Protein AF-A0A2E0MDD8-F1 (afdb_monomer_lite)

Radius of gyration: 37.21 Å; chains: 1; bounding box: 82×83×108 Å

Foldseek 3Di:
DPPVVVCLVVVLVVLLVVLVCLLCVLVPPDQKWKAFLVPDTDDPVNCVVVPVDLCVVVVLLVVLVVVLVVVLVVVCVVCVVVLVVLVVQLVVCVVVVPPVSNVVSVVVNVVSVVVSVVVSVVSCVVSDPVPDDPVVVVVSSVVCVVVQDPLNSVQSSVQCVQCVPPDPPGDGGDSVRIDMFRPSLDDSVVSNVSSVVSNVVSVVSVCVVVCVQVCVPPCNVPVVVVVVVVVVVVVVVVVVVVVVLVVVLVVVLVVLVVVQVVLQVLLLLLQVVCCVVVVAGDADLVVSLCQQAPHWDKDKDAPFPPPDPVRVVVCVVVVHDGIDIDIDRSNCVRQNPPRPDDSVCSQPRPPAPDGWDKHKDWDADPVRDIAIWIKTKDFSCRNSVPPPRDRPSDGRRDMWMATDPVDRGRDTPD

pLDDT: mean 82.71, std 10.69, range [45.66, 97.44]

Structure (mmCIF, N/CA/C/O backbone):
data_AF-A0A2E0MDD8-F1
#
_entry.id   AF-A0A2E0MDD8-F1
#
loop_
_atom_site.group_PDB
_atom_site.id
_atom_site.type_symbol
_atom_site.label_atom_id
_atom_site.label_alt_id
_atom_site.label_comp_id
_atom_site.label_asym_id
_atom_site.label_entity_id
_atom_site.label_seq_id
_atom_site.pdbx_PDB_ins_code
_atom_site.Cartn_x
_atom_site.Cartn_y
_atom_site.Cartn_z
_atom_site.occupancy
_atom_site.B_iso_or_equiv
_atom_site.auth_seq_id
_atom_site.auth_comp_id
_atom_site.auth_asym_id
_atom_site.auth_atom_id
_atom_site.pdbx_PDB_model_num
ATOM 1 N N . MET A 1 1 ? -1.385 24.071 62.364 1.00 45.88 1 MET A N 1
ATOM 2 C CA . MET A 1 1 ? -1.818 24.010 60.953 1.00 45.88 1 MET A CA 1
ATOM 3 C C . MET A 1 1 ? -1.658 22.576 60.508 1.00 45.88 1 MET A C 1
ATOM 5 O O . MET A 1 1 ? -0.532 22.101 60.456 1.00 45.88 1 MET A O 1
ATOM 9 N N . GLU A 1 2 ? -2.767 21.862 60.316 1.00 50.81 2 GLU A N 1
ATOM 10 C CA . GLU A 1 2 ? -2.729 20.505 59.771 1.00 50.81 2 GLU A CA 1
ATOM 11 C C . GLU A 1 2 ? -2.058 20.561 58.401 1.00 50.81 2 GLU A C 1
ATOM 13 O O . GLU A 1 2 ? -2.534 21.243 57.493 1.00 50.81 2 GLU A O 1
ATOM 18 N N . THR A 1 3 ? -0.945 19.850 58.252 1.00 45.66 3 THR A N 1
ATOM 19 C CA . THR A 1 3 ? -0.203 19.724 56.992 1.00 45.66 3 THR A CA 1
ATOM 20 C C . THR A 1 3 ? -1.119 19.324 55.828 1.00 45.66 3 THR A C 1
ATOM 22 O O . THR A 1 3 ? -0.895 19.750 54.701 1.00 45.66 3 THR A O 1
ATOM 25 N N . GLY A 1 4 ? -2.224 18.622 56.098 1.00 54.16 4 GLY A N 1
ATOM 26 C CA . GLY A 1 4 ? -3.241 18.257 55.112 1.00 54.16 4 GLY A CA 1
ATOM 27 C C . GLY A 1 4 ? -3.983 19.419 54.431 1.00 54.16 4 GLY A C 1
ATOM 28 O O . GLY A 1 4 ? -4.445 19.232 53.310 1.00 54.16 4 GLY A O 1
ATOM 29 N N . SER A 1 5 ? -4.093 20.618 55.022 1.00 61.84 5 SER A N 1
ATOM 30 C CA . SER A 1 5 ? -4.906 21.696 54.418 1.00 61.84 5 SER A CA 1
ATOM 31 C C . SER A 1 5 ? -4.234 22.385 53.222 1.00 61.84 5 SER A C 1
ATOM 33 O O . SER A 1 5 ? -4.928 22.946 52.378 1.00 61.84 5 SER A O 1
ATOM 35 N N . VAL A 1 6 ? -2.901 22.349 53.139 1.00 67.19 6 VAL A N 1
ATOM 36 C CA . VAL A 1 6 ? -2.135 23.004 52.061 1.00 67.19 6 VAL A CA 1
ATOM 37 C C . VAL A 1 6 ? -1.981 22.084 50.848 1.00 67.19 6 VAL A C 1
ATOM 39 O O . VAL A 1 6 ? -1.993 22.551 49.713 1.00 67.19 6 VAL A O 1
ATOM 42 N N . PHE A 1 7 ? -1.885 20.769 51.064 1.00 72.56 7 PHE A N 1
ATOM 43 C CA . PHE A 1 7 ? -1.682 19.807 49.976 1.00 72.56 7 PHE A CA 1
ATOM 44 C C . PHE A 1 7 ? -2.966 19.458 49.216 1.00 72.56 7 PHE A C 1
ATOM 46 O O . PHE A 1 7 ? -2.894 19.161 48.026 1.00 72.56 7 PHE A O 1
ATOM 53 N N . LYS A 1 8 ? -4.146 19.532 49.845 1.00 76.50 8 LYS A N 1
ATOM 54 C CA . LYS A 1 8 ? -5.420 19.192 49.184 1.00 76.50 8 LYS A CA 1
ATOM 55 C C . LYS A 1 8 ? -5.709 20.018 47.915 1.00 76.50 8 LYS A C 1
ATOM 57 O O . LYS A 1 8 ? -5.943 19.399 46.878 1.00 76.50 8 LYS A O 1
ATOM 62 N N . PRO A 1 9 ? -5.623 21.366 47.914 1.00 80.56 9 PRO A N 1
ATOM 63 C CA . PRO A 1 9 ? -5.854 22.163 46.702 1.00 80.56 9 PRO A CA 1
ATOM 64 C C . PRO A 1 9 ? -4.845 21.875 45.583 1.00 80.56 9 PRO A C 1
ATOM 66 O O . PRO A 1 9 ? -5.192 21.935 44.402 1.00 80.56 9 PRO A O 1
ATOM 69 N N . ILE A 1 10 ? -3.605 21.536 45.958 1.00 81.19 10 ILE A N 1
ATOM 70 C CA . ILE A 1 10 ? -2.537 21.164 45.024 1.00 81.19 10 ILE A CA 1
ATOM 71 C C . ILE A 1 10 ? -2.877 19.825 44.363 1.00 81.19 10 ILE A C 1
ATOM 73 O O . ILE A 1 10 ? -2.830 19.715 43.142 1.00 81.19 10 ILE A O 1
ATOM 77 N N . ILE A 1 11 ? -3.294 18.829 45.151 1.00 80.38 11 ILE A N 1
ATOM 78 C CA . ILE A 1 11 ? -3.718 17.515 44.650 1.00 80.38 11 ILE A CA 1
ATOM 79 C C . ILE A 1 11 ? -4.936 17.653 43.724 1.00 80.38 11 ILE A C 1
ATOM 81 O O . ILE A 1 11 ? -4.939 17.079 42.637 1.00 80.38 11 ILE A O 1
ATOM 85 N N . TYR A 1 12 ? -5.941 18.454 44.096 1.00 84.75 12 TYR A N 1
ATOM 86 C CA . TYR A 1 12 ? -7.124 18.700 43.259 1.00 84.75 12 TYR A CA 1
ATOM 87 C C . TYR A 1 12 ? -6.761 19.360 41.929 1.00 84.75 12 TYR A C 1
ATOM 89 O O . TYR A 1 12 ? -7.226 18.921 40.878 1.00 84.75 12 TYR A O 1
ATOM 97 N N . SER A 1 13 ? -5.886 20.368 41.966 1.00 83.00 13 SER A N 1
ATOM 98 C CA . SER A 1 13 ? -5.391 21.030 40.756 1.00 83.00 13 SER A CA 1
ATOM 99 C C . SER A 1 13 ? -4.619 20.068 39.853 1.00 83.00 13 SER A C 1
ATOM 101 O O . SER A 1 13 ? -4.844 20.068 38.648 1.00 83.00 13 SER A O 1
ATOM 103 N N . LEU A 1 14 ? -3.758 19.210 40.414 1.00 83.81 14 LEU A N 1
ATOM 104 C CA . LEU A 1 14 ? -2.989 18.226 39.644 1.00 83.81 14 LEU A CA 1
ATOM 105 C C . LEU A 1 14 ? -3.888 17.183 38.968 1.00 83.81 14 LEU A C 1
ATOM 107 O O . LEU A 1 14 ? -3.714 16.910 37.784 1.00 83.81 14 LEU A O 1
ATOM 111 N N . ILE A 1 15 ? -4.872 16.631 39.686 1.00 80.12 15 ILE A N 1
ATOM 112 C CA . ILE A 1 15 ? -5.812 15.647 39.124 1.00 80.12 15 ILE A CA 1
ATOM 113 C C . ILE A 1 15 ? -6.725 16.304 38.077 1.00 80.12 15 ILE A C 1
ATOM 115 O O . ILE A 1 15 ? -7.000 15.705 37.039 1.00 80.12 15 ILE A O 1
ATOM 119 N N . GLY A 1 16 ? -7.167 17.545 38.306 1.00 83.00 16 GLY A N 1
ATOM 120 C CA . GLY A 1 16 ? -8.000 18.283 37.353 1.00 83.00 16 GLY A CA 1
ATOM 121 C C . GLY A 1 16 ? -7.241 18.618 36.069 1.00 83.00 16 GLY A C 1
ATOM 122 O O . GLY A 1 16 ? -7.768 18.442 34.971 1.00 83.00 16 GLY A O 1
ATOM 123 N N . LEU A 1 17 ? -5.976 19.024 36.204 1.00 87.12 17 LEU A N 1
ATOM 124 C CA . LEU A 1 17 ? -5.071 19.259 35.083 1.00 87.12 17 LEU A CA 1
ATOM 125 C C . LEU A 1 17 ? -4.781 17.961 34.318 1.00 87.12 17 LEU A C 1
ATOM 127 O O . LEU A 1 17 ? -4.824 17.970 33.093 1.00 87.12 17 LEU A O 1
ATOM 131 N N . LEU A 1 18 ? -4.587 16.837 35.015 1.00 81.69 18 LEU A N 1
ATOM 132 C CA . LEU A 1 18 ? -4.476 15.516 34.391 1.00 81.69 18 LEU A CA 1
ATOM 133 C C . LEU A 1 18 ? -5.744 15.163 33.596 1.00 81.69 18 LEU A C 1
ATOM 135 O O . LEU A 1 18 ? -5.641 14.745 32.449 1.00 81.69 18 LEU A O 1
ATOM 139 N N . GLY A 1 19 ? -6.935 15.372 34.166 1.00 82.56 19 GLY A N 1
ATOM 140 C CA . GLY A 1 19 ? -8.209 15.129 33.481 1.00 82.56 19 GLY A CA 1
ATOM 141 C C . GLY A 1 19 ? -8.363 15.960 32.206 1.00 82.56 19 GLY A C 1
ATOM 142 O O . GLY A 1 19 ? -8.719 15.419 31.161 1.00 82.56 19 GLY A O 1
ATOM 143 N N . LEU A 1 20 ? -8.015 17.249 32.263 1.00 86.06 20 LEU A N 1
ATOM 144 C CA . LEU A 1 20 ? -7.974 18.123 31.086 1.00 86.06 20 LEU A CA 1
ATOM 145 C C . LEU A 1 20 ? -6.953 17.643 30.051 1.00 86.06 20 LEU A C 1
ATOM 147 O O . LEU A 1 20 ? -7.283 17.579 28.870 1.00 86.06 20 LEU A O 1
ATOM 151 N N . ILE A 1 21 ? -5.746 17.260 30.476 1.00 83.00 21 ILE A N 1
ATOM 152 C CA . ILE A 1 21 ? -4.723 16.714 29.576 1.00 83.00 21 ILE A CA 1
ATOM 153 C C . ILE A 1 21 ? -5.260 15.474 28.867 1.00 83.00 21 ILE A C 1
ATOM 155 O O . ILE A 1 21 ? -5.171 15.410 27.647 1.00 83.00 21 ILE A O 1
ATOM 159 N N . VAL A 1 22 ? -5.866 14.520 29.580 1.00 83.00 22 VAL A N 1
ATOM 160 C CA . VAL A 1 22 ? -6.418 13.303 28.965 1.00 83.00 22 VAL A CA 1
ATOM 161 C C . VAL A 1 22 ? -7.488 13.642 27.921 1.00 83.00 22 VAL A C 1
ATOM 163 O O . VAL A 1 22 ? -7.434 13.092 26.825 1.00 83.00 22 VAL A O 1
ATOM 166 N N . ILE A 1 23 ? -8.411 14.570 28.212 1.00 84.56 23 ILE A N 1
ATOM 167 C CA . ILE A 1 23 ? -9.447 15.019 27.257 1.00 84.56 23 ILE A CA 1
ATOM 168 C C . ILE A 1 23 ? -8.821 15.599 25.992 1.00 84.56 23 ILE A C 1
ATOM 170 O O . ILE A 1 23 ? -9.297 15.356 24.887 1.00 84.56 23 ILE A O 1
ATOM 174 N N . VAL A 1 24 ? -7.771 16.395 26.165 1.00 82.38 24 VAL A N 1
ATOM 175 C CA . VAL A 1 24 ? -7.148 17.185 25.104 1.00 82.38 24 VAL A CA 1
ATOM 176 C C . VAL A 1 24 ? -6.170 16.346 24.269 1.00 82.38 24 VAL A C 1
ATOM 178 O O . VAL A 1 24 ? -6.052 16.554 23.064 1.00 82.38 24 VAL A O 1
ATOM 181 N N . THR A 1 25 ? -5.519 15.349 24.871 1.00 78.06 25 THR A N 1
ATOM 182 C CA . THR A 1 25 ? -4.493 14.492 24.248 1.00 78.06 25 THR A CA 1
ATOM 183 C C . THR A 1 25 ? -4.891 13.919 22.876 1.00 78.06 25 THR A C 1
ATOM 185 O O . THR A 1 25 ? -4.123 14.111 21.928 1.00 78.06 25 THR A O 1
ATOM 188 N N . PRO A 1 26 ? -6.067 13.284 22.689 1.00 73.31 26 PRO A N 1
ATOM 189 C CA . PRO A 1 26 ? -6.442 12.715 21.390 1.00 73.31 26 PRO A CA 1
ATOM 190 C C . PRO A 1 26 ? -6.693 13.766 20.294 1.00 73.31 26 PRO A C 1
ATOM 192 O O . PRO A 1 26 ? -6.757 13.407 19.121 1.00 73.31 26 PRO A O 1
ATOM 195 N N . TYR A 1 27 ? -6.837 15.048 20.649 1.00 73.69 27 TYR A N 1
ATOM 196 C CA . TYR A 1 27 ? -7.028 16.152 19.699 1.00 73.69 27 TYR A CA 1
ATOM 197 C C . TYR A 1 27 ? -5.729 16.889 19.348 1.00 73.69 27 TYR A C 1
ATOM 199 O O . TYR A 1 27 ? -5.697 17.610 18.355 1.00 73.69 27 TYR A O 1
ATOM 207 N N . PHE A 1 28 ? -4.675 16.730 20.155 1.00 65.88 28 PHE A N 1
ATOM 208 C CA . PHE A 1 28 ? -3.381 17.397 19.958 1.00 65.88 28 PHE A CA 1
ATOM 209 C C . PHE A 1 28 ? -2.271 16.453 19.486 1.00 65.88 28 PHE A C 1
ATOM 211 O O . PHE A 1 28 ? -1.259 16.917 18.967 1.00 65.88 28 PHE A O 1
ATOM 218 N N . SER A 1 29 ? -2.446 15.139 19.637 1.00 58.75 29 SER A N 1
ATOM 219 C CA . SER A 1 29 ? -1.558 14.158 19.013 1.00 58.75 29 SER A CA 1
ATOM 220 C C . SER A 1 29 ? -1.719 14.214 17.489 1.00 58.75 29 SER A C 1
ATOM 222 O O . SER A 1 29 ? -2.844 14.195 16.983 1.00 58.75 29 SER A O 1
ATOM 224 N N . TYR A 1 30 ? -0.599 14.331 16.766 1.00 58.84 30 TYR A N 1
ATOM 225 C CA . TYR A 1 30 ? -0.568 14.566 15.322 1.00 58.84 30 TYR A CA 1
ATOM 226 C C . TYR A 1 30 ? -1.435 13.548 14.581 1.00 58.84 30 TYR A C 1
ATOM 228 O O . TYR A 1 30 ? -1.152 12.352 14.567 1.00 58.84 30 TYR A O 1
ATOM 236 N N . GLU A 1 31 ? -2.499 14.032 13.937 1.00 59.12 31 GLU A N 1
ATOM 237 C CA . GLU A 1 31 ? -3.424 13.153 13.224 1.00 59.12 31 GLU A CA 1
ATOM 238 C C . GLU A 1 31 ? -2.751 12.480 12.022 1.00 59.12 31 GLU A C 1
ATOM 240 O O . GLU A 1 31 ? -3.187 11.409 11.619 1.00 59.12 31 GLU A O 1
ATOM 245 N N . LYS A 1 32 ? -1.685 13.067 11.459 1.00 67.38 32 LYS A N 1
ATOM 246 C CA . LYS A 1 32 ? -1.058 12.626 10.208 1.00 67.38 32 LYS A CA 1
ATOM 247 C C . LYS A 1 32 ? 0.464 12.533 10.322 1.00 67.38 32 LYS A C 1
ATOM 249 O O . LYS A 1 32 ? 1.084 13.424 10.899 1.00 67.38 32 LYS A O 1
ATOM 254 N N . ALA A 1 33 ? 1.052 11.507 9.712 1.00 71.38 33 ALA A N 1
ATOM 255 C CA . ALA A 1 33 ? 2.489 11.404 9.469 1.00 71.38 33 ALA A CA 1
ATOM 256 C C . ALA A 1 33 ? 2.770 11.360 7.965 1.00 71.38 33 ALA A C 1
ATOM 258 O O . ALA A 1 33 ? 1.946 10.879 7.181 1.00 71.38 33 ALA A O 1
ATOM 259 N N . TYR A 1 34 ? 3.935 11.874 7.579 1.00 79.75 34 TYR A N 1
ATOM 260 C CA . TYR A 1 34 ? 4.390 11.883 6.196 1.00 79.75 34 TYR A CA 1
ATOM 261 C C . TYR A 1 34 ? 5.321 10.694 5.977 1.00 79.75 34 TYR A C 1
ATOM 263 O O . TYR A 1 34 ? 6.382 10.629 6.589 1.00 79.75 34 TYR A O 1
ATOM 271 N N . PHE A 1 35 ? 4.929 9.756 5.129 1.00 76.62 35 PHE A N 1
ATOM 272 C CA . PHE A 1 35 ? 5.719 8.586 4.762 1.00 76.62 35 PHE A CA 1
ATOM 273 C C . PHE A 1 35 ? 6.489 8.865 3.477 1.00 76.62 35 PHE A C 1
ATOM 275 O O . PHE A 1 35 ? 5.938 9.444 2.543 1.00 76.62 35 PHE A O 1
ATOM 282 N N . VAL A 1 36 ? 7.751 8.446 3.432 1.00 79.56 36 VAL A N 1
ATOM 283 C CA . VAL A 1 36 ? 8.624 8.546 2.257 1.00 79.56 36 VAL A CA 1
ATOM 284 C C . VAL A 1 36 ? 8.770 7.154 1.657 1.00 79.56 36 VAL A C 1
ATOM 286 O O . VAL A 1 36 ? 9.300 6.274 2.330 1.00 79.56 36 VAL A O 1
ATOM 289 N N . ASP A 1 37 ? 8.289 6.952 0.424 1.00 74.19 37 ASP A N 1
ATOM 290 C CA . ASP A 1 37 ? 8.343 5.660 -0.295 1.00 74.19 37 ASP A CA 1
ATOM 291 C C . ASP A 1 37 ? 7.751 4.462 0.502 1.00 74.19 37 ASP A C 1
ATOM 293 O O . ASP A 1 37 ? 8.004 3.312 0.171 1.00 74.19 37 ASP A O 1
ATOM 297 N N . ASP A 1 38 ? 6.953 4.723 1.549 1.00 66.81 38 ASP A N 1
ATOM 298 C CA . ASP A 1 38 ? 6.487 3.753 2.560 1.00 66.81 38 ASP A CA 1
ATOM 299 C C . ASP A 1 38 ? 7.591 3.062 3.401 1.00 66.81 38 ASP A C 1
ATOM 301 O O . ASP A 1 38 ? 7.271 2.234 4.254 1.00 66.81 38 ASP A O 1
ATOM 305 N N . ASP A 1 39 ? 8.858 3.466 3.255 1.00 65.19 39 ASP A N 1
ATOM 306 C CA . ASP A 1 39 ? 10.012 2.914 3.983 1.00 65.19 39 ASP A CA 1
ATOM 307 C C . ASP A 1 39 ? 10.113 3.441 5.425 1.00 65.19 39 ASP A C 1
ATOM 309 O O . ASP A 1 39 ? 10.424 2.706 6.365 1.00 65.19 39 ASP A O 1
ATOM 313 N N . TYR A 1 40 ? 9.885 4.743 5.609 1.00 70.75 40 TYR A N 1
ATOM 314 C CA . TYR A 1 40 ? 9.943 5.418 6.907 1.00 70.75 40 TYR A CA 1
ATOM 315 C C . TYR A 1 40 ? 9.039 6.652 6.923 1.00 70.75 40 TYR A C 1
ATOM 317 O O . TYR A 1 40 ? 8.695 7.209 5.878 1.00 70.75 40 TYR A O 1
ATOM 325 N N . TYR A 1 41 ? 8.649 7.091 8.121 1.00 75.12 41 TYR A N 1
ATOM 326 C CA . TYR A 1 41 ? 7.866 8.308 8.304 1.00 75.12 41 TYR A CA 1
ATOM 327 C C . TYR A 1 41 ? 8.715 9.437 8.893 1.00 75.12 41 TYR A C 1
ATOM 329 O O . TYR A 1 41 ? 9.673 9.206 9.627 1.00 75.12 41 TYR A O 1
ATOM 337 N N . ILE A 1 42 ? 8.343 10.671 8.567 1.00 71.44 42 ILE A N 1
ATOM 338 C CA . ILE A 1 42 ? 8.915 11.900 9.108 1.00 71.44 42 ILE A CA 1
ATOM 339 C C . ILE A 1 42 ? 7.784 12.637 9.823 1.00 71.44 42 ILE A C 1
ATOM 341 O O . ILE A 1 42 ? 6.769 12.990 9.210 1.00 71.44 42 ILE A O 1
ATOM 345 N N . THR A 1 43 ? 7.947 12.872 11.125 1.00 68.25 43 THR A N 1
ATOM 346 C CA . THR A 1 43 ? 7.087 13.801 11.867 1.00 68.25 43 THR A CA 1
ATOM 347 C C . THR A 1 43 ? 7.790 15.140 12.053 1.00 68.25 43 THR A C 1
ATOM 349 O O . THR A 1 43 ? 9.017 15.225 12.027 1.00 68.25 43 THR A O 1
ATOM 352 N N . MET A 1 44 ? 7.005 16.199 12.261 1.00 64.06 44 MET A N 1
ATOM 353 C CA . MET A 1 44 ? 7.556 17.521 12.587 1.00 64.06 44 MET A CA 1
ATOM 354 C C . MET A 1 44 ? 8.336 17.528 13.891 1.00 64.06 44 MET A C 1
ATOM 356 O O . MET A 1 44 ? 9.296 18.273 14.032 1.00 64.06 44 MET A O 1
ATOM 360 N N . VAL A 1 45 ? 7.891 16.744 14.871 1.00 62.25 45 VAL A N 1
ATOM 361 C CA . VAL A 1 45 ? 8.568 16.691 16.165 1.00 62.25 45 VAL A CA 1
ATOM 362 C C . VAL A 1 45 ? 9.931 16.049 15.986 1.00 62.25 45 VAL A C 1
ATOM 364 O O . VAL A 1 45 ? 10.922 16.650 16.385 1.00 62.25 45 VAL A O 1
ATOM 367 N N . ASP A 1 46 ? 9.984 14.913 15.289 1.00 58.72 46 ASP A N 1
ATOM 368 C CA . ASP A 1 46 ? 11.237 14.203 15.037 1.00 58.72 46 ASP A CA 1
ATOM 369 C C . ASP A 1 46 ? 12.195 15.055 14.192 1.00 58.72 46 ASP A C 1
ATOM 371 O O . ASP A 1 46 ? 13.395 15.090 14.457 1.00 58.72 46 ASP A O 1
ATOM 375 N N . SER A 1 47 ? 11.689 15.802 13.199 1.00 62.16 47 SER A N 1
ATOM 376 C CA . SER A 1 47 ? 12.541 16.673 12.382 1.00 62.16 47 SER A CA 1
ATOM 377 C C . SER A 1 47 ? 13.144 17.827 13.188 1.00 62.16 47 SER A C 1
ATOM 379 O O . SER A 1 47 ? 14.321 18.148 13.014 1.00 62.16 47 SER A O 1
ATOM 381 N N . ILE A 1 48 ? 12.363 18.427 14.092 1.00 59.69 48 ILE A N 1
ATOM 382 C CA . ILE A 1 48 ? 12.814 19.510 14.973 1.00 59.69 48 ILE A CA 1
ATOM 383 C C . ILE A 1 48 ? 13.781 18.978 16.042 1.00 59.69 48 ILE A C 1
ATOM 385 O O . ILE A 1 48 ? 14.821 19.592 16.273 1.00 59.69 48 ILE A O 1
ATOM 389 N N . GLU A 1 49 ? 13.475 17.841 16.673 1.00 57.19 49 GLU A N 1
ATOM 390 C CA . GLU A 1 49 ? 14.285 17.242 17.743 1.00 57.19 49 GLU A CA 1
ATOM 391 C C . GLU A 1 49 ? 15.656 16.776 17.242 1.00 57.19 49 GLU A C 1
ATOM 393 O O . GLU A 1 49 ? 16.672 16.999 17.901 1.00 57.19 49 GLU A O 1
ATOM 398 N N . VAL A 1 50 ? 15.709 16.204 16.036 1.00 56.22 50 VAL A N 1
ATOM 399 C CA . VAL A 1 50 ? 16.964 15.758 15.411 1.00 56.22 50 VAL A CA 1
ATOM 400 C C . VAL A 1 50 ? 17.748 16.933 14.792 1.00 56.22 50 VAL A C 1
ATOM 402 O O . VAL A 1 50 ? 18.869 16.766 14.311 1.00 56.22 50 VAL A O 1
ATOM 405 N N . GLY A 1 51 ? 17.207 18.156 14.844 1.00 54.16 51 GLY A N 1
ATOM 406 C CA . GLY A 1 51 ? 17.883 19.358 14.356 1.00 54.16 51 GLY A CA 1
ATOM 407 C C . GLY A 1 51 ? 17.971 19.426 12.831 1.00 54.16 51 GLY A C 1
ATOM 408 O O . GLY A 1 51 ? 18.859 20.097 12.297 1.00 54.16 51 GLY A O 1
ATOM 409 N N . TYR A 1 52 ? 17.053 18.762 12.120 1.00 54.72 52 TYR A N 1
ATOM 410 C CA . TYR A 1 52 ? 16.863 18.947 10.683 1.00 54.72 52 TYR A CA 1
ATOM 411 C C . TYR A 1 52 ? 16.187 20.299 10.435 1.00 54.72 52 TYR A C 1
ATOM 413 O O . TYR A 1 52 ? 15.028 20.408 10.030 1.00 54.72 52 TYR A O 1
ATOM 421 N N . GLU A 1 53 ? 16.931 21.373 10.684 1.00 55.53 53 GLU A N 1
ATOM 422 C CA . GLU A 1 53 ? 16.622 22.652 10.078 1.00 55.53 53 GLU A CA 1
ATOM 423 C C . GLU A 1 53 ? 16.871 22.497 8.571 1.00 55.53 53 GLU A C 1
ATOM 425 O O . GLU A 1 53 ? 17.982 22.121 8.163 1.00 55.53 53 GLU A O 1
ATOM 430 N N . PRO A 1 54 ? 15.875 22.777 7.709 1.00 55.16 54 PRO A N 1
ATOM 431 C CA . PRO A 1 54 ? 16.114 22.886 6.284 1.00 55.16 54 PRO A CA 1
ATOM 432 C C . PRO A 1 54 ? 17.279 23.848 6.142 1.00 55.16 54 PRO A C 1
ATOM 434 O O . PRO A 1 54 ? 17.192 24.996 6.584 1.00 55.16 54 PRO A O 1
ATOM 437 N N . TYR A 1 55 ? 18.397 23.394 5.579 1.00 57.50 55 TYR A N 1
ATOM 438 C CA . TYR A 1 55 ? 19.539 24.273 5.382 1.00 57.50 55 TYR A CA 1
ATOM 439 C C . TYR A 1 55 ? 19.172 25.182 4.204 1.00 57.50 55 TYR A C 1
ATOM 441 O O . TYR A 1 55 ? 19.653 25.004 3.087 1.00 57.50 55 TYR A O 1
ATOM 449 N N . ILE A 1 56 ? 18.263 26.142 4.434 1.00 60.50 56 ILE A N 1
ATOM 450 C CA . ILE A 1 56 ? 17.755 27.107 3.453 1.00 60.50 56 ILE A CA 1
ATOM 451 C C . ILE A 1 56 ? 18.946 27.838 2.831 1.00 60.50 56 ILE A C 1
ATOM 453 O O . ILE A 1 56 ? 18.950 28.125 1.638 1.00 60.50 56 ILE A O 1
ATOM 457 N N . GLY A 1 57 ? 20.020 28.032 3.607 1.00 61.06 57 GLY A N 1
ATOM 458 C CA . GLY A 1 57 ? 21.319 28.472 3.107 1.00 61.06 57 GLY A CA 1
ATOM 459 C C . GLY A 1 57 ? 21.845 27.620 1.945 1.00 61.06 57 GLY A C 1
ATOM 460 O O . GLY A 1 57 ? 22.220 28.180 0.921 1.00 61.06 57 GLY A O 1
ATOM 461 N N . GLY A 1 58 ? 21.819 26.291 2.054 1.00 63.00 58 GLY A N 1
ATOM 462 C CA . GLY A 1 58 ? 22.248 25.339 1.020 1.00 63.00 58 GLY A CA 1
ATOM 463 C C . GLY A 1 58 ? 21.328 25.295 -0.193 1.00 63.00 58 GLY A C 1
ATOM 464 O O . GLY A 1 58 ? 21.819 25.249 -1.318 1.00 63.00 58 GLY A O 1
ATOM 465 N N . LEU A 1 59 ? 20.013 25.415 0.000 1.00 63.88 59 LEU A N 1
ATOM 466 C CA . LEU A 1 59 ? 19.074 25.564 -1.118 1.00 63.88 59 LEU A CA 1
ATOM 467 C C . LEU A 1 59 ? 19.329 26.868 -1.887 1.00 63.88 59 LEU A C 1
ATOM 469 O O . LEU A 1 59 ? 19.364 26.866 -3.117 1.00 63.88 59 LEU A O 1
ATOM 473 N N . ILE A 1 60 ? 19.624 27.963 -1.179 1.00 67.94 60 ILE A N 1
ATOM 474 C CA . ILE A 1 60 ? 20.042 29.230 -1.791 1.00 67.94 60 ILE A CA 1
ATOM 475 C C . ILE A 1 60 ? 21.393 29.070 -2.520 1.00 67.94 60 ILE A C 1
ATOM 477 O O . ILE A 1 60 ? 21.577 29.675 -3.580 1.00 67.94 60 ILE A O 1
ATOM 481 N N . VAL A 1 61 ? 22.342 28.265 -2.009 1.00 69.31 61 VAL A N 1
ATOM 482 C CA . VAL A 1 61 ? 23.596 27.937 -2.731 1.00 69.31 61 VAL A CA 1
ATOM 483 C C . VAL A 1 61 ? 23.271 27.228 -4.042 1.00 69.31 61 VAL A C 1
ATOM 485 O O . VAL A 1 61 ? 23.787 27.622 -5.091 1.00 69.31 61 VAL A O 1
ATOM 488 N N . ALA A 1 62 ? 22.431 26.194 -3.987 1.00 63.69 62 ALA A N 1
ATOM 489 C CA . ALA A 1 62 ? 22.088 25.355 -5.127 1.00 63.69 62 ALA A CA 1
ATOM 490 C C . ALA A 1 62 ? 21.348 26.151 -6.213 1.00 63.69 62 ALA A C 1
ATOM 492 O O . ALA A 1 62 ? 21.779 26.146 -7.366 1.00 63.69 62 ALA A O 1
ATOM 493 N N . GLU A 1 63 ? 20.321 26.925 -5.840 1.00 73.38 63 GLU A N 1
ATOM 494 C CA . GLU A 1 63 ? 19.576 27.819 -6.742 1.00 73.38 63 GLU A CA 1
ATOM 495 C C . GLU A 1 63 ? 20.529 28.788 -7.456 1.00 73.38 63 GLU A C 1
ATOM 497 O O . GLU A 1 63 ? 20.516 28.926 -8.680 1.00 73.38 63 GLU A O 1
ATOM 502 N N . ARG A 1 64 ? 21.414 29.448 -6.704 1.00 75.19 64 ARG A N 1
ATOM 503 C CA . ARG A 1 64 ? 22.343 30.429 -7.279 1.00 75.19 64 ARG A CA 1
ATOM 504 C C . ARG A 1 64 ? 23.405 29.784 -8.158 1.00 75.19 64 ARG A C 1
ATOM 506 O O . ARG A 1 64 ? 23.772 30.367 -9.176 1.00 75.19 64 ARG A O 1
ATOM 513 N N . SER A 1 65 ? 23.871 28.593 -7.798 1.00 73.06 65 SER A N 1
ATOM 514 C CA . SER A 1 65 ? 24.811 27.818 -8.614 1.00 73.06 65 SER A CA 1
ATOM 515 C C . SER A 1 65 ? 24.163 27.375 -9.926 1.00 73.06 65 SER A C 1
ATOM 517 O O . SER A 1 65 ? 24.789 27.460 -10.984 1.00 73.06 65 SER A O 1
ATOM 519 N N . TYR A 1 66 ? 22.883 27.000 -9.882 1.00 71.31 66 TYR A N 1
ATOM 520 C CA . TYR A 1 66 ? 22.088 26.695 -11.065 1.00 71.31 66 TYR A CA 1
ATO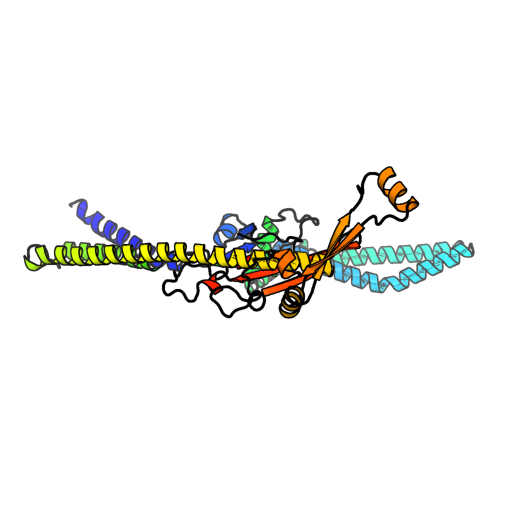M 521 C C . TYR A 1 66 ? 21.901 27.923 -11.969 1.00 71.31 66 TYR A C 1
ATOM 523 O O . TYR A 1 66 ? 22.201 27.858 -13.161 1.00 71.31 66 TYR A O 1
ATOM 531 N N . LEU A 1 67 ? 21.515 29.076 -11.411 1.00 80.44 67 LEU A N 1
ATOM 532 C CA . LEU A 1 67 ? 21.393 30.332 -12.166 1.00 80.44 67 LEU A CA 1
ATOM 533 C C . LEU A 1 67 ? 22.727 30.772 -12.789 1.00 80.44 67 LEU A C 1
ATOM 535 O O . LEU A 1 67 ? 22.758 31.220 -13.938 1.00 80.44 67 LEU A O 1
ATOM 539 N N . ALA A 1 68 ? 23.838 30.599 -12.068 1.00 80.38 68 ALA A N 1
ATOM 540 C CA . ALA A 1 68 ? 25.175 30.838 -12.603 1.00 80.38 68 ALA A CA 1
ATOM 541 C C . ALA A 1 68 ? 25.478 29.912 -13.787 1.00 80.38 68 ALA A C 1
ATOM 543 O O . ALA A 1 68 ? 25.999 30.366 -14.803 1.00 80.38 68 ALA A O 1
ATOM 544 N N . SER A 1 69 ? 25.133 28.626 -13.673 1.00 72.06 69 SER A N 1
ATOM 545 C CA . SER A 1 69 ? 25.306 27.637 -14.740 1.00 72.06 69 SER A CA 1
ATOM 546 C C . SER A 1 69 ? 24.485 27.991 -15.984 1.00 72.06 69 SER A C 1
ATOM 548 O O . SER A 1 69 ? 25.023 28.007 -17.092 1.00 72.06 69 SER A O 1
ATOM 550 N N . LEU A 1 70 ? 23.218 28.386 -15.812 1.00 81.00 70 LEU A N 1
ATOM 551 C CA . LEU A 1 70 ? 22.366 28.852 -16.909 1.00 81.00 70 LEU A CA 1
ATOM 552 C C . LEU A 1 70 ? 22.966 30.067 -17.624 1.00 81.00 70 LEU A C 1
ATOM 554 O O . LEU A 1 70 ? 23.048 30.073 -18.850 1.00 81.00 70 LEU A O 1
ATOM 558 N N . LYS A 1 71 ? 23.450 31.064 -16.874 1.00 87.44 71 LYS A N 1
ATOM 559 C CA . LYS A 1 71 ? 24.086 32.259 -17.449 1.00 87.44 71 LYS A CA 1
ATOM 560 C C . LYS A 1 71 ? 25.395 31.944 -18.175 1.00 87.44 71 LYS A C 1
ATOM 562 O O . LYS A 1 71 ? 25.649 32.503 -19.240 1.00 87.44 71 LYS A O 1
ATOM 567 N N . LYS A 1 72 ? 26.207 31.021 -17.648 1.00 87.06 72 LYS A N 1
ATOM 568 C CA . LYS A 1 72 ? 27.410 30.524 -18.340 1.00 87.06 72 LYS A CA 1
ATOM 569 C C . LYS A 1 72 ? 27.049 29.804 -19.640 1.00 87.06 72 LYS A C 1
ATOM 571 O O . LYS A 1 72 ? 27.711 30.013 -20.652 1.00 87.06 72 LYS A O 1
ATOM 576 N N . LYS A 1 73 ? 25.982 28.999 -19.636 1.00 85.69 73 LYS A N 1
ATOM 577 C CA . LYS A 1 73 ? 25.481 28.303 -20.829 1.00 85.69 73 LYS A CA 1
ATOM 578 C C . LYS A 1 73 ? 24.964 29.282 -21.886 1.00 85.69 73 LYS A C 1
ATOM 580 O O . LYS A 1 73 ? 25.286 29.121 -23.056 1.00 85.69 73 LYS A O 1
ATOM 585 N N . GLU A 1 74 ? 24.214 30.303 -21.481 1.00 88.75 74 GLU A N 1
ATOM 586 C CA . GLU A 1 74 ? 23.743 31.379 -22.365 1.00 88.75 74 GLU A CA 1
ATOM 587 C C . GLU A 1 74 ? 24.925 32.094 -23.044 1.00 88.75 74 GLU A C 1
ATOM 589 O O . GLU A 1 74 ? 24.951 32.241 -24.267 1.00 88.75 74 GLU A O 1
ATOM 594 N N . TYR A 1 75 ? 25.957 32.447 -22.268 1.00 90.69 75 TYR A N 1
ATOM 595 C CA . TYR A 1 75 ? 27.179 33.038 -22.809 1.00 90.69 75 TYR A CA 1
ATOM 596 C C . TYR A 1 75 ? 27.911 32.091 -23.766 1.00 90.69 75 TYR A C 1
ATOM 598 O O . TYR A 1 75 ? 28.266 32.501 -24.870 1.00 90.69 75 TYR A O 1
ATOM 606 N N . TYR A 1 76 ? 28.078 30.818 -23.397 1.00 88.75 76 TYR A N 1
ATOM 607 C CA . TYR A 1 76 ? 28.673 29.806 -24.271 1.00 88.75 76 TYR A CA 1
ATOM 608 C C . TYR A 1 76 ? 27.946 29.715 -25.621 1.00 88.75 76 TYR A C 1
ATOM 610 O O . TYR A 1 76 ? 28.587 29.755 -26.669 1.00 88.75 76 TYR A O 1
ATOM 618 N N . VAL A 1 77 ? 26.610 29.669 -25.613 1.00 91.06 77 VAL A N 1
ATOM 619 C CA . VAL A 1 77 ? 25.798 29.635 -26.839 1.00 91.06 77 VAL A CA 1
ATOM 620 C C . VAL A 1 77 ? 26.048 30.872 -27.708 1.00 91.06 77 VAL A C 1
ATOM 622 O O . VAL A 1 77 ? 26.155 30.738 -28.924 1.00 91.06 77 VAL A O 1
ATOM 625 N N . SER A 1 78 ? 26.211 32.054 -27.106 1.00 92.25 78 SER A N 1
ATOM 626 C CA . SER A 1 78 ? 26.496 33.293 -27.847 1.00 92.25 78 SER A CA 1
ATOM 627 C C . SER A 1 78 ? 27.876 33.329 -28.517 1.00 92.25 78 SER A C 1
ATOM 629 O O . SER A 1 78 ? 28.018 33.921 -29.585 1.00 92.25 78 SER A O 1
ATOM 631 N N . VAL A 1 79 ? 28.892 32.691 -27.921 1.00 92.31 79 VAL A N 1
ATOM 632 C CA . VAL A 1 79 ? 30.270 32.698 -28.452 1.00 92.31 79 VAL A CA 1
ATOM 633 C C . VAL A 1 79 ? 30.575 31.493 -29.340 1.00 92.31 79 VAL A C 1
ATOM 635 O O . VAL A 1 79 ? 31.527 31.534 -30.119 1.00 92.31 79 VAL A O 1
ATOM 638 N N . LYS A 1 80 ? 29.755 30.438 -29.271 1.00 90.50 80 LYS A N 1
ATOM 639 C CA . LYS A 1 80 ? 29.923 29.204 -30.045 1.00 90.50 80 LYS A CA 1
ATOM 640 C C . LYS A 1 80 ? 30.064 29.440 -31.561 1.00 90.50 80 LYS A C 1
ATOM 642 O O . LYS A 1 80 ? 31.000 28.886 -32.125 1.00 90.50 80 LYS A O 1
ATOM 647 N N . PRO A 1 81 ? 29.260 30.292 -32.231 1.00 94.50 81 PRO A N 1
ATOM 648 C CA . PRO A 1 81 ? 29.423 30.536 -33.669 1.00 94.50 81 PRO A CA 1
ATOM 649 C C . PRO A 1 81 ? 30.783 31.146 -34.039 1.00 94.50 81 PRO A C 1
ATOM 651 O O . PRO A 1 81 ? 31.347 30.832 -35.086 1.00 94.50 81 PRO A O 1
ATOM 654 N N . ILE A 1 82 ? 31.323 32.006 -33.169 1.00 92.62 82 ILE A N 1
ATOM 655 C CA . ILE A 1 82 ? 32.635 32.638 -33.355 1.00 92.62 82 ILE A CA 1
ATOM 656 C C . ILE A 1 82 ? 33.735 31.590 -33.167 1.00 92.62 82 ILE A C 1
ATOM 658 O O . ILE A 1 82 ? 34.634 31.493 -33.997 1.00 92.62 82 ILE A O 1
ATOM 662 N N . SER A 1 83 ? 33.627 30.768 -32.120 1.00 92.44 83 SER A N 1
ATOM 663 C CA . SER A 1 83 ? 34.546 29.654 -31.864 1.00 92.44 83 SER A CA 1
ATOM 664 C C . SER A 1 83 ? 34.578 28.659 -33.027 1.00 92.44 83 SER A C 1
ATOM 666 O O . SER A 1 83 ? 35.653 28.301 -33.501 1.00 92.44 83 SER A O 1
ATOM 668 N N . ASP A 1 84 ? 33.407 28.249 -33.520 1.00 92.62 84 ASP A N 1
ATOM 669 C CA . ASP A 1 84 ? 33.275 27.315 -34.641 1.00 92.62 84 ASP A CA 1
ATOM 670 C C . ASP A 1 84 ? 33.901 27.913 -35.919 1.00 92.62 84 ASP A C 1
ATOM 672 O O . ASP A 1 84 ? 34.619 27.228 -36.649 1.00 92.62 84 ASP A O 1
ATOM 676 N N . SER A 1 85 ? 33.703 29.215 -36.159 1.00 93.00 85 SER A N 1
ATOM 677 C CA . SER A 1 85 ? 34.286 29.930 -37.305 1.00 93.00 85 SER A CA 1
ATOM 678 C C . SER A 1 85 ? 35.815 30.003 -37.238 1.00 93.00 85 SER A C 1
ATOM 680 O O . SER A 1 85 ? 36.479 29.710 -38.234 1.00 93.00 85 SER A O 1
ATOM 682 N N . LEU A 1 86 ? 36.378 30.329 -36.069 1.00 92.75 86 LEU A N 1
ATOM 683 C CA . LEU A 1 86 ? 37.828 30.358 -35.847 1.00 92.75 86 LEU A CA 1
ATOM 684 C C . LEU A 1 86 ? 38.456 28.969 -36.024 1.00 92.75 86 LEU A C 1
ATOM 686 O O . LEU A 1 86 ? 39.524 28.847 -36.618 1.00 92.75 86 LEU A O 1
ATOM 690 N N . GLN A 1 87 ? 37.776 27.907 -35.583 1.00 91.50 87 GLN A N 1
ATOM 691 C CA . GLN A 1 87 ? 38.259 26.538 -35.764 1.00 91.50 87 GLN A CA 1
ATOM 692 C C . GLN A 1 87 ? 38.267 26.119 -37.242 1.00 91.50 87 GLN A C 1
ATOM 694 O O . GLN A 1 87 ? 39.208 25.473 -37.709 1.00 91.50 87 GLN A O 1
ATOM 699 N N . ILE A 1 88 ? 37.240 26.507 -38.004 1.00 92.94 88 ILE A N 1
ATOM 700 C CA . ILE A 1 88 ? 37.189 26.286 -39.456 1.00 92.94 88 ILE A CA 1
ATOM 701 C C . ILE A 1 88 ? 38.325 27.043 -40.156 1.00 92.94 88 ILE A C 1
ATOM 703 O O . ILE A 1 88 ? 38.958 26.502 -41.065 1.00 92.94 88 ILE A O 1
ATOM 707 N N . GLU A 1 89 ? 38.586 28.287 -39.755 1.00 91.75 89 GLU A N 1
ATOM 708 C CA . GLU A 1 89 ? 39.672 29.104 -40.298 1.00 91.75 89 GLU A CA 1
ATOM 709 C C . GLU A 1 89 ? 41.048 28.496 -40.000 1.00 91.75 89 GLU A C 1
ATOM 711 O O . GLU A 1 89 ? 41.869 28.376 -40.910 1.00 91.75 89 GLU A O 1
ATOM 716 N N . LEU A 1 90 ? 41.258 27.994 -38.779 1.00 92.06 90 LEU A N 1
ATOM 717 C CA . LEU A 1 90 ? 42.480 27.298 -38.379 1.00 92.06 90 LEU A CA 1
ATOM 718 C C . LEU A 1 90 ? 42.712 26.033 -39.213 1.00 92.06 90 LEU A C 1
ATOM 720 O O . LEU A 1 90 ? 43.818 25.806 -39.706 1.00 92.06 90 LEU A O 1
ATOM 724 N N . ASN A 1 91 ? 41.668 25.228 -39.424 1.00 92.12 91 ASN A N 1
ATOM 725 C CA . ASN A 1 91 ? 41.746 24.028 -40.258 1.00 92.12 91 ASN A CA 1
ATOM 726 C C . ASN A 1 91 ? 42.094 24.383 -41.715 1.00 92.12 91 ASN A C 1
ATOM 728 O O . ASN A 1 91 ? 42.934 23.726 -42.335 1.00 92.12 91 ASN A O 1
ATOM 732 N N . LYS A 1 92 ? 41.505 25.460 -42.257 1.00 92.06 92 LYS A N 1
ATOM 733 C CA . LYS A 1 92 ? 41.822 25.963 -43.605 1.00 92.06 92 LYS A CA 1
ATOM 734 C C . LYS A 1 92 ? 43.267 26.453 -43.705 1.00 92.06 92 LYS A C 1
ATOM 736 O O . LYS A 1 92 ? 43.957 26.074 -44.650 1.00 92.06 92 LYS A O 1
ATOM 741 N N . ALA A 1 93 ? 43.733 27.257 -42.752 1.00 89.88 93 ALA A N 1
ATOM 742 C CA . ALA A 1 93 ? 45.105 27.763 -42.710 1.00 89.88 93 ALA A CA 1
ATOM 743 C C . ALA A 1 93 ? 46.128 26.618 -42.594 1.00 89.88 93 ALA A C 1
ATOM 745 O O . ALA A 1 93 ? 47.115 26.591 -43.330 1.00 89.88 93 ALA A O 1
ATOM 746 N N . SER A 1 94 ? 45.826 25.618 -41.759 1.00 87.00 94 SER A N 1
ATOM 747 C CA . SER A 1 94 ? 46.644 24.412 -41.580 1.00 87.00 94 SER A CA 1
ATOM 748 C C . SER A 1 94 ? 46.736 23.578 -42.857 1.00 87.00 94 SER A C 1
ATOM 750 O O . SER A 1 94 ? 47.824 23.165 -43.242 1.00 87.00 94 SER A O 1
ATOM 752 N N . SER A 1 95 ? 45.620 23.394 -43.575 1.00 90.19 95 SER A N 1
ATOM 753 C CA . SER A 1 95 ? 45.606 22.658 -44.852 1.00 90.19 95 SER A CA 1
ATOM 754 C C . SER A 1 95 ? 46.422 23.327 -45.965 1.00 90.19 95 SER A C 1
ATOM 756 O O . SER A 1 95 ? 46.902 22.652 -46.871 1.00 90.19 95 SER A O 1
ATOM 758 N N . LYS A 1 96 ? 46.589 24.654 -45.896 1.00 90.62 96 LYS A N 1
ATOM 759 C CA . LYS A 1 96 ? 47.348 25.456 -46.865 1.00 90.62 96 LYS A CA 1
ATOM 760 C C . LYS A 1 96 ? 48.817 25.656 -46.475 1.00 90.62 96 LYS A C 1
ATOM 762 O O . LYS A 1 96 ? 49.559 26.229 -47.265 1.00 90.62 96 LYS A O 1
ATOM 767 N N . GLY A 1 97 ? 49.229 25.224 -45.280 1.00 87.81 97 GLY A N 1
ATOM 768 C CA . GLY A 1 97 ? 50.584 25.442 -44.764 1.00 87.81 97 GLY A CA 1
ATOM 769 C C . GLY A 1 97 ? 50.928 26.913 -44.488 1.00 87.81 97 GLY A C 1
ATOM 770 O O . GLY A 1 97 ? 52.102 27.272 -44.501 1.00 87.81 97 GLY A O 1
ATOM 771 N N . ASP A 1 98 ? 49.932 27.779 -44.261 1.00 91.94 98 ASP A N 1
ATOM 772 C CA . ASP A 1 98 ? 50.150 29.211 -44.012 1.00 91.94 98 ASP A CA 1
ATOM 773 C C . ASP A 1 98 ? 50.459 29.469 -42.529 1.00 91.94 98 ASP A C 1
ATOM 775 O O . ASP A 1 98 ? 49.565 29.676 -41.704 1.00 91.94 98 ASP A O 1
ATOM 779 N N . SER A 1 99 ? 51.749 29.470 -42.187 1.00 86.62 99 SER A N 1
ATOM 780 C CA . SER A 1 99 ? 52.244 29.674 -40.819 1.00 86.62 99 SER A CA 1
ATOM 781 C C . SER A 1 99 ? 51.778 30.989 -40.180 1.00 86.62 99 SER A C 1
ATOM 783 O O . SER A 1 99 ? 51.566 31.044 -38.967 1.00 86.62 99 SER A O 1
ATOM 785 N N . LEU A 1 100 ? 51.601 32.053 -40.973 1.00 89.88 100 LEU A N 1
ATOM 786 C CA . LEU A 1 100 ? 51.191 33.362 -40.465 1.00 89.88 100 LEU A CA 1
ATOM 787 C C . LEU A 1 100 ? 49.698 33.373 -40.122 1.00 89.88 100 LEU A C 1
ATOM 789 O O . LEU A 1 100 ? 49.316 33.885 -39.066 1.00 89.88 100 LEU A O 1
ATOM 793 N N . ALA A 1 101 ? 48.861 32.803 -40.991 1.00 85.56 101 ALA A N 1
ATOM 794 C CA . ALA A 1 101 ? 47.432 32.657 -40.732 1.00 85.56 101 ALA A CA 1
ATOM 795 C C . ALA A 1 101 ? 47.175 31.753 -39.518 1.00 85.56 101 ALA A C 1
ATOM 797 O O . ALA A 1 101 ? 46.392 32.122 -38.648 1.00 85.56 101 ALA A O 1
ATOM 798 N N . ILE A 1 102 ? 47.911 30.642 -39.389 1.00 88.31 102 ILE A N 1
ATOM 799 C CA . ILE A 1 102 ? 47.833 29.748 -38.222 1.00 88.31 102 ILE A CA 1
ATOM 800 C C . ILE A 1 102 ? 48.133 30.508 -36.923 1.00 88.31 102 ILE A C 1
ATOM 802 O O . ILE A 1 102 ? 47.362 30.418 -35.968 1.00 88.31 102 ILE A O 1
ATOM 806 N N . SER A 1 103 ? 49.219 3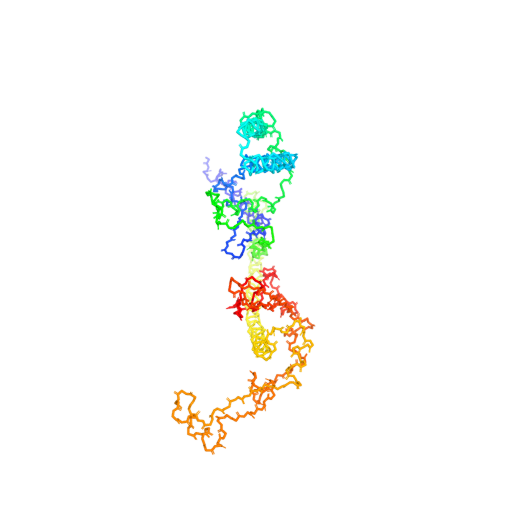1.291 -36.882 1.00 91.56 103 SER A N 1
ATOM 807 C CA . SER A 1 103 ? 49.573 32.076 -35.690 1.00 91.56 103 SER A CA 1
ATOM 808 C C . SER A 1 103 ? 48.477 33.077 -35.321 1.00 91.56 103 SER A C 1
ATOM 810 O O . SER A 1 103 ? 48.079 33.150 -34.160 1.00 91.56 103 SER A O 1
ATOM 812 N N . LYS A 1 104 ? 47.948 33.815 -36.305 1.00 92.62 104 LYS A N 1
ATOM 813 C CA . LYS A 1 104 ? 46.895 34.817 -36.081 1.00 92.62 104 LYS A CA 1
ATOM 814 C C . LYS A 1 104 ? 45.593 34.194 -35.580 1.00 92.62 104 LYS A C 1
ATOM 816 O O . LYS A 1 104 ? 44.977 34.730 -34.660 1.00 92.62 104 LYS A O 1
ATOM 821 N N . THR A 1 105 ? 45.176 33.068 -36.157 1.00 89.69 105 THR A N 1
ATOM 822 C CA . THR A 1 105 ? 43.959 32.373 -35.725 1.00 89.69 105 THR A CA 1
ATOM 823 C C . THR A 1 105 ? 44.126 31.784 -34.322 1.00 89.69 105 THR A C 1
ATOM 825 O O . THR A 1 105 ? 43.219 31.915 -33.504 1.00 89.69 105 THR A O 1
ATOM 828 N N . ASN A 1 106 ? 45.299 31.233 -33.992 1.00 91.75 106 ASN A N 1
ATOM 829 C CA . ASN A 1 106 ? 45.602 30.761 -32.636 1.00 91.75 106 ASN A CA 1
ATOM 830 C C . ASN A 1 106 ? 45.588 31.898 -31.601 1.00 91.75 106 ASN A C 1
ATOM 832 O O . ASN A 1 106 ? 45.051 31.727 -30.506 1.00 91.75 106 ASN A O 1
ATOM 836 N N . ASP A 1 107 ? 46.117 33.075 -31.945 1.00 94.00 107 ASP A N 1
ATOM 837 C CA . ASP A 1 107 ? 46.040 34.254 -31.077 1.00 94.00 107 ASP A CA 1
ATOM 838 C C . ASP A 1 107 ? 44.590 34.697 -30.836 1.00 94.00 107 ASP A C 1
ATOM 840 O O . ASP A 1 107 ? 44.217 35.002 -29.701 1.00 94.00 107 ASP A O 1
ATOM 844 N N . ALA A 1 108 ? 43.750 34.676 -31.875 1.00 91.50 108 ALA A N 1
ATOM 845 C CA . ALA A 1 108 ? 42.329 34.999 -31.763 1.00 91.50 108 ALA A CA 1
ATOM 846 C C . ALA A 1 108 ? 41.556 33.986 -30.897 1.00 91.50 108 ALA A C 1
ATOM 848 O O . ALA A 1 108 ? 40.731 34.392 -30.075 1.00 91.50 108 ALA A O 1
ATOM 849 N N . ILE A 1 109 ? 41.852 32.688 -31.030 1.00 92.00 109 ILE A N 1
ATOM 850 C CA . ILE A 1 109 ? 41.285 31.626 -30.183 1.00 92.00 109 ILE A CA 1
ATOM 851 C C . ILE A 1 109 ? 41.675 31.859 -28.722 1.00 92.00 109 ILE A C 1
ATOM 853 O O . ILE A 1 109 ? 40.801 31.936 -27.858 1.00 92.00 109 ILE A O 1
ATOM 857 N N . ARG A 1 110 ? 42.963 32.089 -28.445 1.00 92.88 110 ARG A N 1
ATOM 858 C CA . ARG A 1 110 ? 43.457 32.359 -27.088 1.00 92.88 110 ARG A CA 1
ATOM 859 C C . ARG A 1 110 ? 42.793 33.590 -26.462 1.00 92.88 110 ARG A C 1
ATOM 861 O O . ARG A 1 110 ? 42.435 33.572 -25.285 1.00 92.88 110 ARG A O 1
ATOM 868 N N . LEU A 1 111 ? 42.597 34.660 -27.234 1.00 94.75 111 LEU A N 1
ATOM 869 C CA . LEU A 1 111 ? 41.888 35.859 -26.770 1.00 94.75 111 LEU A CA 1
ATOM 870 C C . LEU A 1 111 ? 40.416 35.567 -26.438 1.00 94.75 111 LEU A C 1
ATOM 872 O O . LEU A 1 111 ? 39.897 36.063 -25.432 1.00 94.75 111 LEU A O 1
ATOM 876 N N . LEU A 1 112 ? 39.740 34.756 -27.256 1.00 92.19 112 LEU A N 1
ATOM 877 C CA . LEU A 1 112 ? 38.357 34.343 -27.017 1.00 92.19 112 LEU A CA 1
ATOM 878 C C . LEU A 1 112 ? 38.236 33.476 -25.754 1.00 92.19 112 LEU A C 1
ATOM 880 O O . LEU A 1 112 ? 37.321 33.685 -24.952 1.00 92.19 112 LEU A O 1
ATOM 884 N N . GLU A 1 113 ? 39.172 32.553 -25.539 1.00 91.38 113 GLU A N 1
ATOM 885 C CA . GLU A 1 113 ? 39.245 31.711 -24.341 1.00 91.38 113 GLU A CA 1
ATOM 886 C C . GLU A 1 113 ? 39.464 32.544 -23.075 1.00 91.38 113 GLU A C 1
ATOM 888 O O . GLU A 1 113 ? 38.718 32.403 -22.105 1.00 91.38 113 GLU A O 1
ATOM 893 N N . GLN A 1 114 ? 40.417 33.482 -23.097 1.00 92.94 114 GLN A N 1
ATOM 894 C CA . GLN A 1 114 ? 40.672 34.392 -21.975 1.00 92.94 114 GLN A CA 1
ATOM 895 C C . GLN A 1 114 ? 39.446 35.248 -21.639 1.00 92.94 114 GLN A C 1
ATOM 897 O O . GLN A 1 114 ? 39.081 35.407 -20.469 1.00 92.94 114 GLN A O 1
ATOM 902 N N . LYS A 1 115 ? 38.763 35.773 -22.664 1.00 93.38 115 LYS A N 1
ATOM 903 C CA . LYS A 1 115 ? 37.529 36.544 -22.480 1.00 93.38 115 LYS A CA 1
ATOM 904 C C . LYS A 1 115 ? 36.418 35.679 -21.887 1.00 93.38 115 LYS A C 1
ATOM 906 O O . LYS A 1 115 ? 35.732 36.121 -20.965 1.00 93.38 115 LYS A O 1
ATOM 911 N N . THR A 1 116 ? 36.286 34.441 -22.358 1.00 90.31 116 THR A N 1
ATOM 912 C CA . THR A 1 116 ? 35.304 33.473 -21.854 1.00 90.31 116 THR A CA 1
ATOM 913 C C . THR A 1 116 ? 35.565 33.112 -20.399 1.00 90.31 116 THR A C 1
ATOM 915 O O . THR A 1 116 ? 34.639 33.115 -19.587 1.00 90.31 116 THR A O 1
ATOM 918 N N . PHE A 1 117 ? 36.827 32.882 -20.037 1.00 91.19 117 PHE A N 1
ATOM 919 C CA . PHE A 1 117 ? 37.234 32.637 -18.660 1.00 91.19 117 PHE A CA 1
ATOM 920 C C . PHE A 1 117 ? 36.878 33.820 -17.745 1.00 91.19 117 PHE A C 1
ATOM 922 O O . PHE A 1 117 ? 36.190 33.636 -16.741 1.00 91.19 117 PHE A O 1
ATOM 929 N N . SER A 1 118 ? 37.235 35.048 -18.140 1.00 92.62 118 SER A N 1
ATOM 930 C CA . SER A 1 118 ? 36.932 36.261 -17.365 1.00 92.62 118 SER A CA 1
ATOM 931 C C . SER A 1 118 ? 35.426 36.478 -17.163 1.00 92.62 118 SER A C 1
ATOM 933 O O . SER A 1 118 ? 34.979 36.838 -16.071 1.00 92.62 118 SER A O 1
ATOM 935 N N . VAL A 1 119 ? 34.616 36.241 -18.198 1.00 91.12 119 VAL A N 1
ATOM 936 C CA . VAL A 1 119 ? 33.152 36.349 -18.099 1.00 91.12 119 VAL A CA 1
ATOM 937 C C . VAL A 1 119 ? 32.583 35.264 -17.183 1.00 91.12 119 VAL A C 1
ATOM 939 O O . VAL A 1 119 ? 31.749 35.566 -16.328 1.00 91.12 119 VAL A O 1
ATOM 942 N N . ASN A 1 120 ? 33.071 34.027 -17.282 1.00 88.75 120 ASN A N 1
ATOM 943 C CA . ASN A 1 120 ? 32.642 32.930 -16.417 1.00 88.75 120 ASN A CA 1
ATOM 944 C C . ASN A 1 120 ? 32.981 33.173 -14.941 1.00 88.75 120 ASN A C 1
ATOM 946 O O . ASN A 1 120 ? 32.161 32.847 -14.076 1.00 88.75 120 ASN A O 1
ATOM 950 N N . GLU A 1 121 ? 34.139 33.767 -14.641 1.00 88.50 121 GLU A N 1
ATOM 951 C CA . GLU A 1 121 ? 34.492 34.189 -13.282 1.00 88.50 121 GLU A CA 1
ATOM 952 C C . GLU A 1 121 ? 33.591 35.317 -12.774 1.00 88.50 121 GLU A C 1
ATOM 954 O O . GLU A 1 121 ? 33.116 35.257 -11.639 1.00 88.50 121 GLU A O 1
ATOM 959 N N . LYS A 1 122 ? 33.287 36.323 -13.606 1.00 90.50 122 LYS A N 1
ATOM 960 C CA . LYS A 1 122 ? 32.348 37.399 -13.240 1.00 90.50 122 LYS A CA 1
ATOM 961 C C . LYS A 1 122 ? 30.963 36.850 -12.909 1.00 90.50 122 LYS A C 1
ATOM 963 O O . LYS A 1 122 ? 30.397 37.224 -11.883 1.00 90.50 122 LYS A O 1
ATOM 968 N N . ILE A 1 123 ? 30.453 35.923 -13.722 1.00 86.88 123 ILE A N 1
ATOM 969 C CA . ILE A 1 123 ? 29.181 35.236 -13.466 1.00 86.88 123 ILE A CA 1
ATOM 970 C C . ILE A 1 123 ? 29.273 34.449 -12.150 1.00 86.88 123 ILE A C 1
ATOM 972 O O . ILE A 1 123 ? 28.436 34.626 -11.269 1.00 86.88 123 ILE A O 1
ATOM 976 N N . ALA A 1 124 ? 30.314 33.636 -11.952 1.00 82.62 124 ALA A N 1
ATOM 977 C CA . ALA A 1 124 ? 30.484 32.871 -10.713 1.00 82.62 124 ALA A CA 1
ATOM 978 C C . ALA A 1 124 ? 30.516 33.776 -9.466 1.00 82.62 124 ALA A C 1
ATOM 980 O O . ALA A 1 124 ? 29.832 33.502 -8.481 1.00 82.62 124 ALA A O 1
ATOM 981 N N . ASN A 1 125 ? 31.239 34.896 -9.530 1.00 84.75 125 ASN A N 1
ATOM 982 C CA . ASN A 1 125 ? 31.340 35.862 -8.440 1.00 84.75 125 ASN A CA 1
ATOM 983 C C . ASN A 1 125 ? 30.024 36.609 -8.177 1.00 84.75 125 ASN A C 1
ATOM 985 O O . ASN A 1 125 ? 29.692 36.860 -7.019 1.00 84.75 125 ASN A O 1
ATOM 989 N N . GLN A 1 126 ? 29.242 36.923 -9.212 1.00 84.62 126 GLN A N 1
ATOM 990 C CA . GLN A 1 126 ? 27.916 37.532 -9.067 1.00 84.62 126 GLN A CA 1
ATOM 991 C C . GLN A 1 126 ? 26.949 36.620 -8.293 1.00 84.62 126 GLN A C 1
ATOM 993 O O . GLN A 1 126 ? 26.153 37.078 -7.466 1.00 84.62 126 GLN A O 1
ATOM 998 N N . PHE A 1 127 ? 27.023 35.313 -8.535 1.00 80.69 127 PHE A N 1
ATOM 999 C CA . PHE A 1 127 ? 26.139 34.334 -7.910 1.00 80.69 127 PHE A CA 1
ATOM 1000 C C . PHE A 1 127 ? 26.709 33.711 -6.624 1.00 80.69 127 PHE A C 1
ATOM 1002 O O . PHE A 1 127 ? 25.961 33.042 -5.916 1.00 80.69 127 PHE A O 1
ATOM 1009 N N . ALA A 1 128 ? 27.958 33.998 -6.246 1.00 76.38 128 ALA A N 1
ATOM 1010 C CA . ALA A 1 128 ? 28.560 33.504 -5.009 1.00 76.38 128 ALA A CA 1
ATOM 1011 C C . ALA A 1 128 ? 27.890 34.085 -3.746 1.00 76.38 128 ALA A C 1
ATOM 1013 O O . ALA A 1 128 ? 27.682 35.294 -3.615 1.00 76.38 128 ALA A O 1
ATOM 1014 N N . LEU A 1 129 ? 27.598 33.221 -2.769 1.00 66.44 129 LEU A N 1
ATOM 1015 C CA . LEU A 1 129 ? 26.942 33.601 -1.510 1.00 66.44 129 LEU A CA 1
ATOM 1016 C C . LEU A 1 129 ? 27.775 34.534 -0.632 1.00 66.44 129 LEU A C 1
ATOM 1018 O O . LEU A 1 129 ? 27.212 35.438 -0.019 1.00 66.44 129 LEU A O 1
ATOM 1022 N N . LYS A 1 130 ? 29.104 34.378 -0.647 1.00 69.44 130 LYS A N 1
ATOM 1023 C CA . LYS A 1 130 ? 30.054 35.248 0.069 1.00 69.44 130 LYS A CA 1
ATOM 1024 C C . LYS A 1 130 ? 29.920 36.737 -0.287 1.00 69.44 130 LYS A C 1
ATOM 1026 O O . LYS A 1 130 ? 30.305 37.585 0.506 1.00 69.44 130 LYS A O 1
ATOM 1031 N N . ASN A 1 131 ? 29.335 37.048 -1.447 1.00 68.25 131 ASN A N 1
ATOM 1032 C CA . ASN A 1 131 ? 29.158 38.411 -1.951 1.00 68.25 131 ASN A CA 1
ATOM 1033 C C . ASN A 1 131 ? 27.747 38.979 -1.684 1.00 68.25 131 ASN A C 1
ATOM 1035 O O . ASN A 1 131 ? 27.425 40.082 -2.126 1.00 68.25 131 ASN A O 1
ATOM 1039 N N . MET A 1 132 ? 26.871 38.243 -0.991 1.00 67.88 132 MET A N 1
ATOM 1040 C CA . MET A 1 132 ? 25.545 38.723 -0.597 1.00 67.88 132 MET A CA 1
ATOM 1041 C C . MET A 1 132 ? 25.617 39.420 0.763 1.00 67.88 132 MET A C 1
ATOM 1043 O O . MET A 1 132 ? 26.186 38.886 1.711 1.00 67.88 132 MET A O 1
ATOM 1047 N N . SER A 1 133 ? 25.002 40.599 0.896 1.00 74.56 133 SER A N 1
ATOM 1048 C CA . SER A 1 133 ? 24.932 41.260 2.201 1.00 74.56 133 SER A CA 1
ATOM 1049 C C . SER A 1 133 ? 24.122 40.414 3.191 1.00 74.56 133 SER A C 1
ATOM 1051 O O . SER A 1 133 ? 23.079 39.859 2.830 1.00 74.56 133 SER A O 1
ATOM 1053 N N . LYS A 1 134 ? 24.562 40.357 4.458 1.00 67.81 134 LYS A N 1
ATOM 1054 C CA . LYS A 1 134 ? 23.865 39.615 5.529 1.00 67.81 134 LYS A CA 1
ATOM 1055 C C . LYS A 1 134 ? 22.371 39.965 5.595 1.00 67.81 134 LYS A C 1
ATOM 1057 O O . LYS A 1 134 ? 21.536 39.080 5.717 1.00 67.81 134 LYS A O 1
ATOM 1062 N N . LYS A 1 135 ? 22.024 41.244 5.404 1.00 76.38 135 LYS A N 1
ATOM 1063 C CA . LYS A 1 135 ? 20.634 41.735 5.379 1.00 76.38 135 LYS A CA 1
ATOM 1064 C C . LYS A 1 135 ? 19.803 41.134 4.236 1.00 76.38 135 LYS A C 1
ATOM 1066 O O . LYS A 1 135 ? 18.649 40.779 4.444 1.00 76.38 135 LYS A O 1
ATOM 1071 N N . LYS A 1 136 ? 20.382 40.998 3.038 1.00 76.44 136 LYS A N 1
ATOM 1072 C CA . LYS A 1 136 ? 19.699 40.421 1.868 1.00 76.44 136 LYS A CA 1
ATOM 1073 C C . LYS A 1 136 ? 19.558 38.901 1.984 1.00 76.44 136 LYS A C 1
ATOM 1075 O O . LYS A 1 136 ? 18.551 38.358 1.543 1.00 76.44 136 LYS A O 1
ATOM 1080 N N . LEU A 1 137 ? 20.536 38.239 2.605 1.00 67.06 137 LEU A N 1
ATOM 1081 C CA . LEU A 1 137 ? 20.476 36.810 2.907 1.00 67.06 137 LEU A CA 1
ATOM 1082 C C . LEU A 1 137 ? 19.358 36.502 3.909 1.00 67.06 137 LEU A C 1
ATOM 1084 O O . LEU A 1 137 ? 18.521 35.655 3.627 1.00 67.06 137 LEU A O 1
ATOM 1088 N N . ILE A 1 138 ? 19.291 37.243 5.020 1.00 70.00 138 ILE A N 1
ATOM 1089 C CA . ILE A 1 138 ? 18.236 37.085 6.036 1.00 70.00 138 ILE A CA 1
ATOM 1090 C C . ILE A 1 138 ? 16.849 37.318 5.425 1.00 70.00 138 ILE A C 1
ATOM 1092 O O . ILE A 1 138 ? 15.937 36.534 5.662 1.00 70.00 138 ILE A O 1
ATOM 1096 N N . ALA A 1 139 ? 16.692 38.350 4.588 1.00 77.38 139 ALA A N 1
ATOM 1097 C CA . ALA A 1 139 ? 15.426 38.615 3.907 1.00 77.38 139 ALA A CA 1
ATOM 1098 C C . ALA A 1 139 ? 15.017 37.481 2.953 1.00 77.38 139 ALA A C 1
ATOM 1100 O O . ALA A 1 139 ? 13.841 37.134 2.902 1.00 77.38 139 ALA A O 1
ATOM 1101 N N . LYS A 1 140 ? 15.974 36.887 2.222 1.0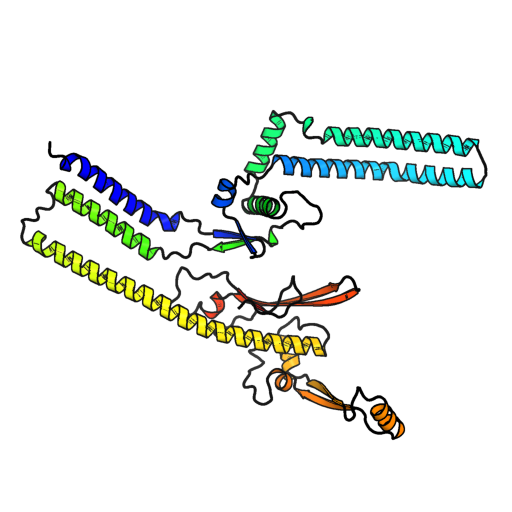0 71.06 140 LYS A N 1
ATOM 1102 C CA . LYS A 1 140 ? 15.688 35.786 1.293 1.00 71.06 140 LYS A CA 1
ATOM 1103 C C . LYS A 1 140 ? 15.421 34.460 2.016 1.00 71.06 140 LYS A C 1
ATOM 1105 O O . LYS A 1 140 ? 14.559 33.707 1.581 1.00 71.06 140 LYS A O 1
ATOM 1110 N N . ILE A 1 141 ? 16.105 34.198 3.131 1.00 67.69 141 ILE A N 1
ATOM 1111 C CA . ILE A 1 141 ? 15.785 33.063 4.010 1.00 67.69 141 ILE A CA 1
ATOM 1112 C C . ILE A 1 141 ? 14.354 33.218 4.516 1.00 67.69 141 ILE A C 1
ATOM 1114 O O . ILE A 1 141 ? 13.546 32.327 4.296 1.00 67.69 141 ILE A O 1
ATOM 1118 N N . LYS A 1 142 ? 14.017 34.386 5.076 1.00 69.44 142 LYS A N 1
ATOM 1119 C CA . LYS A 1 142 ? 12.673 34.666 5.583 1.00 69.44 142 LYS A CA 1
ATOM 1120 C C . LYS A 1 142 ? 11.598 34.513 4.503 1.00 69.44 142 LYS A C 1
ATOM 1122 O O . LYS A 1 142 ? 10.605 33.849 4.747 1.00 69.44 142 LYS A O 1
ATOM 1127 N N . SER A 1 143 ? 11.823 35.037 3.293 1.00 74.88 143 SER A N 1
ATOM 1128 C CA . SER A 1 143 ? 10.851 34.879 2.204 1.00 74.88 143 SER A CA 1
ATOM 1129 C C . SER A 1 143 ? 10.628 33.423 1.806 1.00 74.88 143 SER A C 1
ATOM 1131 O O . SER A 1 143 ? 9.520 33.085 1.430 1.00 74.88 143 SER A O 1
ATOM 1133 N N . ILE A 1 144 ? 11.665 32.580 1.866 1.00 67.19 144 ILE A N 1
ATOM 1134 C CA . ILE A 1 144 ? 11.538 31.154 1.545 1.00 67.19 144 ILE A CA 1
ATOM 1135 C C . ILE A 1 144 ? 10.813 30.436 2.678 1.00 67.19 144 ILE A C 1
ATOM 1137 O O . ILE A 1 144 ? 9.887 29.687 2.400 1.00 67.19 144 ILE A O 1
ATOM 1141 N N . THR A 1 145 ? 11.187 30.698 3.934 1.00 63.91 145 THR A N 1
ATOM 1142 C CA . THR A 1 145 ? 10.517 30.143 5.118 1.00 63.91 145 THR A CA 1
ATOM 1143 C C . THR A 1 145 ? 9.025 30.479 5.130 1.00 63.91 145 THR A C 1
ATOM 1145 O O . THR A 1 145 ? 8.217 29.598 5.388 1.00 63.91 145 THR A O 1
ATOM 1148 N N . ASP A 1 146 ? 8.658 31.714 4.780 1.00 68.25 146 ASP A N 1
ATOM 1149 C CA . ASP A 1 146 ? 7.265 32.174 4.763 1.00 68.25 146 ASP A CA 1
ATOM 1150 C C . ASP A 1 146 ? 6.446 31.569 3.597 1.00 68.25 146 ASP A C 1
ATOM 1152 O O . ASP A 1 146 ? 5.218 31.560 3.652 1.00 68.25 146 ASP A O 1
ATOM 1156 N N . THR A 1 147 ? 7.099 31.061 2.542 1.00 69.25 147 THR A N 1
ATOM 1157 C CA . THR A 1 147 ? 6.441 30.432 1.376 1.00 69.25 147 THR A CA 1
ATOM 1158 C C . THR A 1 147 ? 6.581 28.912 1.327 1.00 69.25 147 THR A C 1
ATOM 1160 O O . THR A 1 147 ? 6.019 28.288 0.430 1.00 69.25 147 THR A O 1
ATOM 1163 N N . LEU A 1 148 ? 7.368 28.315 2.227 1.00 70.88 148 LEU A N 1
ATOM 1164 C CA . LEU A 1 148 ? 7.665 26.888 2.201 1.00 70.88 148 LEU A CA 1
ATOM 1165 C C . LEU A 1 148 ? 6.418 26.116 2.625 1.00 70.88 148 LEU A C 1
ATOM 1167 O O . LEU A 1 148 ? 5.978 26.219 3.772 1.00 70.88 148 LEU A O 1
ATOM 1171 N N . SER A 1 149 ? 5.840 25.354 1.695 1.00 75.19 149 SER A N 1
ATOM 1172 C CA . SER A 1 149 ? 4.737 24.469 2.040 1.00 75.19 149 SER A CA 1
ATOM 1173 C C . SER A 1 149 ? 5.235 23.349 2.953 1.00 75.19 149 SER A C 1
ATOM 1175 O O . SER A 1 149 ? 6.417 22.996 2.977 1.00 75.19 149 SER A O 1
ATOM 1177 N N . MET A 1 150 ? 4.313 22.775 3.715 1.00 72.81 150 MET A N 1
ATOM 1178 C CA . MET A 1 150 ? 4.621 21.674 4.616 1.00 72.81 150 MET A CA 1
ATOM 1179 C C . MET A 1 150 ? 5.170 20.448 3.869 1.00 72.81 150 MET A C 1
ATOM 1181 O O . MET A 1 150 ? 6.103 19.805 4.335 1.00 72.81 150 MET A O 1
ATOM 1185 N N . GLU A 1 151 ? 4.634 20.151 2.686 1.00 72.69 151 GLU A N 1
ATOM 1186 C CA . GLU A 1 151 ? 5.097 19.046 1.838 1.00 72.69 151 GLU A CA 1
ATOM 1187 C C . GLU A 1 151 ? 6.526 19.288 1.336 1.00 72.69 151 GLU A C 1
ATOM 1189 O O . GLU A 1 151 ? 7.372 18.398 1.431 1.00 72.69 151 GLU A O 1
ATOM 1194 N N . ASP A 1 152 ? 6.831 20.516 0.904 1.00 77.50 152 ASP A N 1
ATOM 1195 C CA . ASP A 1 152 ? 8.178 20.884 0.456 1.00 77.50 152 ASP A CA 1
ATOM 1196 C C . ASP A 1 152 ? 9.194 20.811 1.605 1.00 77.50 152 ASP A C 1
ATOM 1198 O O . ASP A 1 152 ? 10.325 20.361 1.409 1.00 77.50 152 ASP A O 1
ATOM 1202 N N . TYR A 1 153 ? 8.797 21.215 2.819 1.00 77.69 153 TYR A N 1
ATOM 1203 C CA . TYR A 1 153 ? 9.614 21.043 4.023 1.00 77.69 153 TYR A CA 1
ATOM 1204 C C . TYR A 1 153 ? 9.960 19.568 4.245 1.00 77.69 153 TYR A C 1
ATOM 1206 O O . TYR A 1 153 ? 11.133 19.229 4.411 1.00 77.69 153 TYR A O 1
ATOM 1214 N N . ILE A 1 154 ? 8.961 18.683 4.186 1.00 77.44 154 ILE A N 1
ATOM 1215 C CA . ILE A 1 154 ? 9.173 17.248 4.381 1.00 77.44 154 ILE A CA 1
ATOM 1216 C C . ILE A 1 154 ? 10.058 16.666 3.276 1.00 77.44 154 ILE A C 1
ATOM 1218 O O . ILE A 1 154 ? 10.949 15.884 3.594 1.00 77.44 154 ILE A O 1
ATOM 1222 N N . VAL A 1 155 ? 9.907 17.071 2.009 1.00 81.62 155 VAL A N 1
ATOM 1223 C CA . VAL A 1 155 ? 10.823 16.643 0.933 1.00 81.62 155 VAL A CA 1
ATOM 1224 C C . VAL A 1 155 ? 12.258 17.068 1.213 1.00 81.62 155 VAL A C 1
ATOM 1226 O O . VAL A 1 155 ? 13.187 16.287 0.986 1.00 81.62 155 VAL A O 1
ATOM 1229 N N . ILE A 1 156 ? 12.473 18.296 1.688 1.00 77.62 156 ILE A N 1
ATOM 1230 C CA . ILE A 1 156 ? 13.820 18.777 2.011 1.00 77.62 156 ILE A CA 1
ATOM 1231 C C . ILE A 1 156 ? 14.426 17.921 3.124 1.00 77.62 156 ILE A C 1
ATOM 1233 O O . ILE A 1 156 ? 15.548 17.437 2.968 1.00 77.62 156 ILE A O 1
ATOM 1237 N N . VAL A 1 157 ? 13.677 17.689 4.203 1.00 77.25 157 VAL A N 1
ATOM 1238 C CA . VAL A 1 157 ? 14.120 16.855 5.329 1.00 77.25 157 VAL A CA 1
ATOM 1239 C C . VAL A 1 157 ? 14.371 15.415 4.873 1.00 77.25 157 VAL A C 1
ATOM 1241 O O . VAL A 1 157 ? 15.425 14.855 5.162 1.00 77.25 157 VAL A O 1
ATOM 1244 N N . ALA A 1 158 ? 13.474 14.830 4.077 1.00 80.44 158 ALA A N 1
ATOM 1245 C CA . ALA A 1 158 ? 13.625 13.484 3.529 1.00 80.44 158 ALA A CA 1
ATOM 1246 C C . ALA A 1 158 ? 14.912 13.342 2.707 1.00 80.44 158 ALA A C 1
ATOM 1248 O O . ALA A 1 158 ? 15.655 12.375 2.872 1.00 80.44 158 ALA A O 1
ATOM 1249 N N . ASN A 1 159 ? 15.217 14.330 1.864 1.00 80.94 159 ASN A N 1
ATOM 1250 C CA . ASN A 1 159 ? 16.447 14.358 1.079 1.00 80.94 159 ASN A CA 1
ATOM 1251 C C . ASN A 1 159 ? 17.703 14.548 1.937 1.00 80.94 159 ASN A C 1
ATOM 1253 O O . ASN A 1 159 ? 18.738 13.962 1.623 1.00 80.94 159 ASN A O 1
ATOM 1257 N N . GLN A 1 160 ? 17.627 15.327 3.019 1.00 76.38 160 GLN A N 1
ATOM 1258 C CA . GLN A 1 160 ? 18.727 15.468 3.977 1.00 76.38 160 GLN A CA 1
ATOM 1259 C C . GLN A 1 160 ? 18.996 14.159 4.729 1.00 76.38 160 GLN A C 1
ATOM 1261 O O . GLN A 1 160 ? 20.155 13.787 4.890 1.00 76.38 160 GLN A O 1
ATOM 1266 N N . ILE A 1 161 ? 17.945 13.446 5.143 1.00 74.19 161 ILE A N 1
ATOM 1267 C CA . ILE A 1 161 ? 18.051 12.135 5.800 1.00 74.19 161 ILE A CA 1
ATOM 1268 C C . ILE A 1 161 ? 18.643 11.102 4.834 1.00 74.19 161 ILE A C 1
ATOM 1270 O O . ILE A 1 161 ? 19.591 10.399 5.178 1.00 74.19 161 ILE A O 1
ATOM 1274 N N . ARG A 1 162 ? 18.115 11.030 3.604 1.00 79.38 162 ARG A N 1
ATOM 1275 C CA . ARG A 1 162 ? 18.515 10.039 2.591 1.00 79.38 162 ARG A CA 1
ATOM 1276 C C . ARG A 1 162 ? 19.909 10.305 2.017 1.00 79.38 162 ARG A C 1
ATOM 1278 O O . ARG A 1 162 ? 20.620 9.365 1.671 1.00 79.38 162 ARG A O 1
ATOM 1285 N N . ASN A 1 163 ? 20.298 11.572 1.880 1.00 77.06 163 ASN A N 1
ATOM 1286 C CA . ASN A 1 163 ? 21.560 11.978 1.266 1.00 77.06 163 ASN A CA 1
ATOM 1287 C C . ASN A 1 163 ? 22.234 13.138 2.026 1.00 77.06 163 ASN A C 1
ATOM 1289 O O . ASN A 1 163 ? 22.379 14.241 1.484 1.00 77.06 163 ASN A O 1
ATOM 1293 N N . PRO A 1 164 ? 22.716 12.900 3.259 1.00 71.81 164 PRO A N 1
ATOM 1294 C CA . PRO A 1 164 ? 23.312 13.950 4.087 1.00 71.81 164 PRO A CA 1
ATOM 1295 C C . PRO A 1 164 ? 24.571 14.564 3.454 1.00 71.81 164 PRO A C 1
ATOM 1297 O O . PRO A 1 164 ? 24.870 15.737 3.670 1.00 71.81 164 PRO A O 1
ATOM 1300 N N . ASN A 1 165 ? 25.281 13.796 2.618 1.00 73.12 165 ASN A N 1
ATOM 1301 C CA . ASN A 1 165 ? 26.530 14.202 1.966 1.00 73.12 165 ASN A CA 1
ATOM 1302 C C . ASN A 1 165 ? 26.349 14.729 0.529 1.00 73.12 165 ASN A C 1
ATOM 1304 O O . ASN A 1 165 ? 27.344 14.980 -0.148 1.00 73.12 165 ASN A O 1
ATOM 1308 N N . GLN A 1 166 ? 25.109 14.889 0.050 1.00 71.00 166 GLN A N 1
ATOM 1309 C CA . GLN A 1 166 ? 24.789 15.416 -1.288 1.00 71.00 166 GLN A CA 1
ATOM 1310 C C . GLN A 1 166 ? 25.499 14.677 -2.442 1.00 71.00 166 GLN A C 1
ATOM 1312 O O . GLN A 1 166 ? 25.924 15.277 -3.431 1.00 71.00 166 GLN A O 1
ATOM 1317 N N . LEU A 1 167 ? 25.629 13.353 -2.331 1.00 69.88 167 LEU A N 1
ATOM 1318 C CA . LEU A 1 167 ? 26.219 12.505 -3.365 1.00 69.88 167 LEU A CA 1
ATOM 1319 C C . LEU A 1 167 ? 25.307 12.456 -4.598 1.00 69.88 167 LEU A C 1
ATOM 1321 O O . LEU A 1 167 ? 24.116 12.174 -4.479 1.00 69.88 167 LEU A O 1
ATOM 1325 N N . SER A 1 168 ? 25.865 12.671 -5.792 1.00 71.81 168 SER A N 1
ATOM 1326 C CA . SER A 1 168 ? 25.117 12.692 -7.062 1.00 71.81 168 SER A CA 1
ATOM 1327 C C . SER A 1 168 ? 24.530 11.337 -7.478 1.00 71.81 168 SER A C 1
ATOM 1329 O O . SER A 1 168 ? 23.716 11.278 -8.395 1.00 71.81 168 SER A O 1
ATOM 1331 N N . THR A 1 169 ? 24.939 10.251 -6.822 1.00 76.25 169 THR A N 1
ATOM 1332 C CA . THR A 1 169 ? 24.483 8.879 -7.081 1.00 76.25 169 THR A CA 1
ATOM 1333 C C . THR A 1 169 ? 23.199 8.512 -6.339 1.00 76.25 169 THR A C 1
ATOM 1335 O O . THR A 1 169 ? 22.594 7.495 -6.667 1.00 76.25 169 THR A O 1
ATOM 1338 N N . ILE A 1 170 ? 22.787 9.298 -5.337 1.00 71.25 170 ILE A N 1
ATOM 1339 C CA . ILE A 1 170 ? 21.586 9.025 -4.541 1.00 71.25 170 ILE A CA 1
ATOM 1340 C C . ILE A 1 170 ? 20.430 9.868 -5.103 1.00 71.25 170 ILE A C 1
ATOM 1342 O O . ILE A 1 170 ? 20.523 11.099 -5.081 1.00 71.25 170 ILE A O 1
ATOM 1346 N N . PRO A 1 171 ? 19.356 9.244 -5.625 1.00 78.94 171 PRO A N 1
ATOM 1347 C CA . PRO A 1 171 ? 18.231 9.970 -6.202 1.00 78.94 171 PRO A CA 1
ATOM 1348 C C . PRO A 1 171 ? 17.481 10.769 -5.132 1.00 78.94 171 PRO A C 1
ATOM 1350 O O . PRO A 1 171 ? 17.305 10.307 -4.004 1.00 78.94 171 PRO A O 1
ATOM 1353 N N . SER A 1 172 ? 17.030 11.968 -5.502 1.00 80.12 172 SER A N 1
ATOM 1354 C CA . SER A 1 172 ? 16.255 12.834 -4.617 1.00 80.12 172 SER A CA 1
ATOM 1355 C C . SER A 1 172 ? 14.806 12.364 -4.498 1.00 80.12 172 SER A C 1
ATOM 1357 O O . SER A 1 172 ? 14.165 12.119 -5.523 1.00 80.12 172 SER A O 1
ATOM 1359 N N . VAL A 1 173 ? 14.284 12.342 -3.274 1.00 82.31 173 VAL A N 1
ATOM 1360 C CA . VAL A 1 173 ? 12.858 12.204 -2.962 1.00 82.31 173 VAL A CA 1
ATOM 1361 C C . VAL A 1 173 ? 12.096 13.368 -3.593 1.00 82.31 173 VAL A C 1
ATOM 1363 O O . VAL A 1 173 ? 12.532 14.519 -3.490 1.00 82.31 173 VAL A O 1
ATOM 1366 N N . LYS A 1 174 ? 10.973 13.068 -4.244 1.00 85.62 174 LYS A N 1
ATOM 1367 C CA . LYS A 1 174 ? 10.056 14.051 -4.838 1.00 85.62 174 LYS A CA 1
ATOM 1368 C C . LYS A 1 174 ? 8.722 14.098 -4.091 1.00 85.62 174 LYS A C 1
ATOM 1370 O O . LYS A 1 174 ? 8.398 13.172 -3.354 1.00 85.62 174 LYS A O 1
ATOM 1375 N N . ASN A 1 175 ? 7.927 15.143 -4.334 1.00 78.38 175 ASN A N 1
ATOM 1376 C CA . ASN A 1 175 ? 6.611 15.319 -3.704 1.00 78.38 175 ASN A CA 1
ATOM 1377 C C . ASN A 1 175 ? 5.677 14.123 -3.967 1.00 78.38 175 ASN A C 1
ATOM 1379 O O . ASN A 1 175 ? 4.920 13.741 -3.084 1.00 78.38 175 ASN A O 1
ATOM 1383 N N . GLU A 1 176 ? 5.762 13.477 -5.135 1.00 80.06 176 GLU A N 1
ATOM 1384 C CA . GLU A 1 176 ? 4.896 12.336 -5.472 1.00 80.06 176 GLU A CA 1
ATOM 1385 C C . GLU A 1 176 ? 5.195 11.072 -4.648 1.00 80.06 176 GLU A C 1
ATOM 1387 O O . GLU A 1 176 ? 4.393 10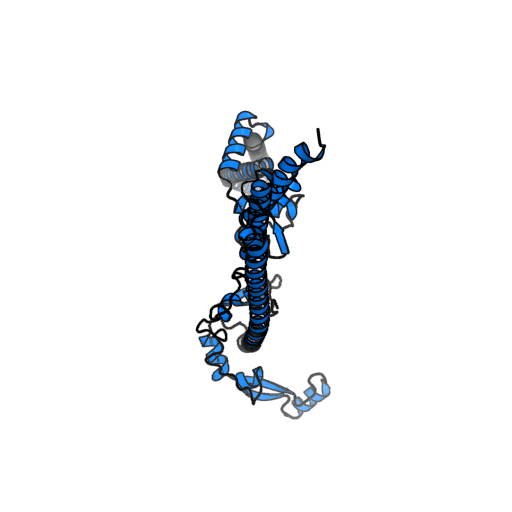.141 -4.642 1.00 80.06 176 GLU A O 1
ATOM 1392 N N . GLN A 1 177 ? 6.348 11.033 -3.975 1.00 76.00 177 GLN A N 1
ATOM 1393 C CA . GLN A 1 177 ? 6.797 9.922 -3.131 1.00 76.00 177 GLN A CA 1
ATOM 1394 C C . GLN A 1 177 ? 6.431 10.115 -1.654 1.00 76.00 177 GLN A C 1
ATOM 1396 O O . GLN A 1 177 ? 6.711 9.238 -0.836 1.00 76.00 177 GLN A O 1
ATOM 1401 N N . ILE A 1 178 ? 5.824 11.255 -1.302 1.00 79.94 178 ILE A N 1
ATOM 1402 C CA . ILE A 1 178 ? 5.316 11.509 0.042 1.00 79.94 178 ILE A CA 1
ATOM 1403 C C . ILE A 1 178 ? 3.855 11.078 0.114 1.00 79.94 178 ILE A C 1
ATOM 1405 O O . ILE A 1 178 ? 3.003 11.615 -0.593 1.00 79.94 178 ILE A O 1
ATOM 1409 N N . SER A 1 179 ? 3.548 10.155 1.022 1.00 78.06 179 SER A N 1
ATOM 1410 C CA . SER A 1 179 ? 2.172 9.787 1.351 1.00 78.06 179 SER A CA 1
ATOM 1411 C C . SER A 1 179 ? 1.811 10.271 2.755 1.00 78.06 179 SER A C 1
ATOM 1413 O O . SER A 1 179 ? 2.555 10.090 3.717 1.00 78.06 179 SER A O 1
ATOM 1415 N N . VAL A 1 180 ? 0.669 10.946 2.889 1.00 74.56 180 VAL A N 1
ATOM 1416 C CA . VAL A 1 180 ? 0.194 11.443 4.184 1.00 74.56 180 VAL A CA 1
ATOM 1417 C C . VAL A 1 180 ? -0.807 10.445 4.743 1.00 74.56 180 VAL A C 1
ATOM 1419 O O . VAL A 1 180 ? -1.913 10.322 4.218 1.00 74.56 180 VAL A O 1
ATOM 1422 N N . LYS A 1 181 ? -0.432 9.744 5.813 1.00 70.19 181 LYS A N 1
ATOM 1423 C CA . LYS A 1 181 ? -1.276 8.717 6.440 1.00 70.19 181 LYS A CA 1
ATOM 1424 C C . LYS A 1 181 ? -1.724 9.162 7.818 1.00 70.19 181 LYS A C 1
ATOM 1426 O O . LYS A 1 181 ? -0.979 9.828 8.541 1.00 70.19 181 LYS A O 1
ATOM 1431 N N . LYS A 1 182 ? -2.947 8.787 8.192 1.00 67.06 182 LYS A N 1
ATOM 1432 C CA . LYS A 1 182 ? -3.454 9.029 9.540 1.00 67.06 182 LYS A CA 1
ATOM 1433 C C . LYS A 1 182 ? -2.828 7.999 10.480 1.00 67.06 182 LYS A C 1
ATOM 1435 O O . LYS A 1 182 ? -3.123 6.819 10.360 1.00 67.06 182 LYS A O 1
ATOM 1440 N N . VAL A 1 183 ? -1.949 8.431 11.382 1.00 63.25 183 VAL A N 1
ATOM 1441 C CA . VAL A 1 183 ? -1.232 7.512 12.292 1.00 63.25 183 VAL A CA 1
ATOM 1442 C C . VAL A 1 183 ? -1.841 7.461 13.685 1.00 63.25 183 VAL A C 1
ATOM 1444 O O . VAL A 1 183 ? -1.702 6.459 14.381 1.00 63.25 183 VAL A O 1
ATOM 1447 N N . ASN A 1 184 ? -2.556 8.513 14.094 1.00 62.53 184 ASN A N 1
ATOM 1448 C CA . ASN A 1 184 ? -3.261 8.496 15.364 1.00 62.53 184 ASN A CA 1
ATOM 1449 C C . ASN A 1 184 ? -4.650 7.863 15.200 1.00 62.53 184 ASN A C 1
ATOM 1451 O O . ASN A 1 184 ? -5.623 8.516 14.812 1.00 62.53 184 ASN A O 1
ATOM 1455 N N . LEU A 1 185 ? -4.696 6.568 15.501 1.00 62.06 185 LEU A N 1
ATOM 1456 C CA . LEU A 1 185 ? -5.873 5.703 15.495 1.00 62.06 185 LEU A CA 1
ATOM 1457 C C . LEU A 1 185 ? -6.405 5.477 16.933 1.00 62.06 185 LEU A C 1
ATOM 1459 O O . LEU A 1 185 ? -7.010 4.452 17.238 1.00 62.06 185 LEU A O 1
ATOM 1463 N N . GLN A 1 186 ? -6.152 6.405 17.861 1.00 63.69 186 GLN A N 1
ATOM 1464 C CA . GLN A 1 186 ? -6.698 6.314 19.219 1.00 63.69 186 GLN A CA 1
ATOM 1465 C C . GLN A 1 186 ? -8.216 6.545 19.218 1.00 63.69 186 GLN A C 1
ATOM 1467 O O . GLN A 1 186 ? -8.702 7.515 18.631 1.00 63.69 186 GLN A O 1
ATOM 1472 N N . ASP A 1 187 ? -8.957 5.679 19.917 1.00 69.38 187 ASP A N 1
ATOM 1473 C CA . ASP A 1 187 ? -10.378 5.899 20.202 1.00 69.38 187 ASP A CA 1
ATOM 1474 C C . ASP A 1 187 ? -10.545 7.158 21.061 1.00 69.38 187 ASP A C 1
ATOM 1476 O O . ASP A 1 187 ? -10.109 7.202 22.210 1.00 69.38 187 ASP A O 1
ATOM 1480 N N . LYS A 1 188 ? -11.199 8.190 20.521 1.00 75.62 188 LYS A N 1
ATOM 1481 C CA . LYS A 1 188 ? -11.425 9.457 21.234 1.00 75.62 188 LYS A CA 1
ATOM 1482 C C . LYS A 1 188 ? -12.404 9.277 22.404 1.00 75.62 188 LYS A C 1
ATOM 1484 O O . LYS A 1 188 ? -12.320 10.018 23.387 1.00 75.62 188 LYS A O 1
ATOM 1489 N N . GLY A 1 189 ? -13.300 8.289 22.324 1.00 74.12 189 GLY A N 1
ATOM 1490 C CA . GLY A 1 189 ? -14.338 8.029 23.321 1.00 74.12 189 GLY A CA 1
ATOM 1491 C C . GLY A 1 189 ? -13.769 7.675 24.695 1.00 74.12 189 GLY A C 1
ATOM 1492 O O . GLY A 1 189 ? -14.151 8.289 25.695 1.00 74.12 189 GLY A O 1
ATOM 1493 N N . GLY A 1 190 ? -12.811 6.745 24.750 1.00 75.69 190 GLY A N 1
ATOM 1494 C CA . GLY A 1 190 ? -12.166 6.334 25.999 1.00 75.69 190 GLY A CA 1
ATOM 1495 C C . GLY A 1 190 ? -11.466 7.478 26.744 1.00 75.69 190 GLY A C 1
ATOM 1496 O O . GLY A 1 190 ? -11.636 7.625 27.958 1.00 75.69 190 GLY A O 1
ATOM 1497 N N . TYR A 1 191 ? -10.734 8.335 26.026 1.00 79.31 191 TYR A N 1
ATOM 1498 C CA . TYR A 1 191 ? -10.026 9.483 26.609 1.00 79.31 191 TYR A CA 1
ATOM 1499 C C . TYR A 1 191 ? -10.994 10.541 27.150 1.00 79.31 191 TYR A C 1
ATOM 1501 O O . TYR A 1 191 ? -10.817 11.027 28.269 1.00 79.31 191 TYR A O 1
ATOM 1509 N N . LEU A 1 192 ? -12.052 10.864 26.397 1.00 82.56 192 LEU A N 1
ATOM 1510 C CA . LEU A 1 192 ? -13.096 11.782 26.858 1.00 82.56 192 LEU A CA 1
ATOM 1511 C C . LEU A 1 192 ? -13.757 11.275 28.140 1.00 82.56 192 LEU A C 1
ATOM 1513 O O . LEU A 1 192 ? -13.895 12.025 29.106 1.00 82.56 192 LEU A O 1
ATOM 1517 N N . LEU A 1 193 ? -14.129 9.995 28.169 1.00 80.56 193 LEU A N 1
ATOM 1518 C CA . LEU A 1 193 ? -14.794 9.382 29.313 1.00 80.56 193 LEU A CA 1
ATOM 1519 C C . LEU A 1 193 ? -13.886 9.370 30.550 1.00 80.56 193 LEU A C 1
ATOM 1521 O O . LEU A 1 193 ? -14.303 9.814 31.620 1.00 80.56 193 LEU A O 1
ATOM 1525 N N . PHE A 1 194 ? -12.630 8.937 30.409 1.00 81.31 194 PHE A N 1
ATOM 1526 C CA . PHE A 1 194 ? -11.675 8.909 31.520 1.00 81.31 194 PHE A CA 1
ATOM 1527 C C . PHE A 1 194 ? -11.356 10.313 32.046 1.00 81.31 194 PHE A C 1
ATOM 1529 O O . PHE A 1 194 ? -11.328 10.545 33.257 1.00 81.31 194 PHE A O 1
ATOM 1536 N N . GLY A 1 195 ? -11.167 11.276 31.145 1.00 84.56 195 GLY A N 1
ATOM 1537 C CA . GLY A 1 195 ? -10.893 12.655 31.521 1.00 84.56 195 GLY A CA 1
ATOM 1538 C C . GLY A 1 195 ? -12.077 13.341 32.214 1.00 84.56 195 GLY A C 1
ATOM 1539 O O . GLY A 1 195 ? -11.883 14.017 33.226 1.00 84.56 195 GLY A O 1
ATOM 1540 N N . LEU A 1 196 ? -13.314 13.100 31.759 1.00 85.88 196 LEU A N 1
ATOM 1541 C CA . LEU A 1 196 ? -14.526 13.579 32.437 1.00 85.88 196 LEU A CA 1
ATOM 1542 C C . LEU A 1 196 ? -14.692 12.964 33.833 1.00 85.88 196 LEU A C 1
ATOM 1544 O O . LEU A 1 196 ? -15.103 13.667 34.756 1.00 85.88 196 LEU A O 1
ATOM 1548 N N . ILE A 1 197 ? -14.332 11.689 34.020 1.00 85.19 197 ILE A N 1
ATOM 1549 C CA . ILE A 1 197 ? -14.341 11.038 35.340 1.00 85.19 197 ILE A CA 1
ATOM 1550 C C . ILE A 1 197 ? -13.344 11.711 36.285 1.00 85.19 197 ILE A C 1
ATOM 1552 O O . ILE A 1 197 ? -13.701 12.004 37.424 1.00 85.19 197 ILE A O 1
ATOM 1556 N N . LEU A 1 198 ? -12.120 11.999 35.830 1.00 83.19 198 LEU A N 1
ATOM 1557 C CA . LEU A 1 198 ? -11.115 12.685 36.649 1.00 83.19 198 LEU A CA 1
ATOM 1558 C C . LEU A 1 198 ? -11.585 14.079 37.080 1.00 83.19 198 LEU A C 1
ATOM 1560 O O . LEU A 1 198 ? -11.482 14.427 38.257 1.00 83.19 198 LEU A O 1
ATOM 1564 N N . ILE A 1 199 ? -12.163 14.853 36.158 1.00 88.12 199 ILE A N 1
ATOM 1565 C CA . ILE A 1 199 ? -12.730 16.173 36.471 1.00 88.12 199 ILE A CA 1
ATOM 1566 C C . ILE A 1 199 ? -13.912 16.037 37.442 1.00 88.12 199 ILE A C 1
ATOM 1568 O O . ILE A 1 199 ? -13.999 16.786 38.417 1.00 88.12 199 ILE A O 1
ATOM 1572 N N . GLY A 1 200 ? -14.793 15.057 37.223 1.00 86.31 200 GLY A N 1
ATOM 1573 C CA . GLY A 1 200 ? -15.921 14.761 38.106 1.00 86.31 200 GLY A CA 1
ATOM 1574 C C . GLY A 1 200 ? -15.486 14.367 39.521 1.00 86.31 200 GLY A C 1
ATOM 1575 O O . GLY A 1 200 ? -16.068 14.843 40.496 1.00 86.31 200 GLY A O 1
ATOM 1576 N N . LEU A 1 201 ? -14.425 13.564 39.653 1.00 84.12 201 LEU A N 1
ATOM 1577 C CA . LEU A 1 201 ? -13.828 13.194 40.940 1.00 84.12 201 LEU A CA 1
ATOM 1578 C C . LEU A 1 201 ? -13.274 14.416 41.676 1.00 84.12 201 LEU A C 1
ATOM 1580 O O . LEU A 1 201 ? -13.512 14.565 42.873 1.00 84.12 201 LEU A O 1
ATOM 1584 N N . VAL A 1 202 ? -12.583 15.315 40.972 1.00 86.25 202 VAL A N 1
ATOM 1585 C CA . VAL A 1 202 ? -12.069 16.560 41.561 1.00 86.25 202 VAL A CA 1
ATOM 1586 C C . VAL A 1 202 ? -13.209 17.463 42.015 1.00 86.25 202 VAL A C 1
ATOM 1588 O O . VAL A 1 202 ? -13.185 17.945 43.147 1.00 86.25 202 VAL A O 1
ATOM 1591 N N . ALA A 1 203 ? -14.236 17.648 41.181 1.00 86.38 203 ALA A N 1
ATOM 1592 C CA . ALA A 1 203 ? -15.421 18.418 41.547 1.00 86.38 203 ALA A CA 1
ATOM 1593 C C . ALA A 1 203 ? -16.096 17.837 42.799 1.00 86.38 203 ALA A C 1
ATOM 1595 O O . ALA A 1 203 ? -16.411 18.573 43.733 1.00 86.38 203 ALA A O 1
ATOM 1596 N N . PHE A 1 204 ? -16.244 16.512 42.865 1.00 83.56 204 PHE A N 1
ATOM 1597 C CA . PHE A 1 204 ? -16.783 15.825 44.035 1.00 83.56 204 PHE A CA 1
ATOM 1598 C C . PHE A 1 204 ? -15.934 16.057 45.296 1.00 83.56 204 PHE A C 1
ATOM 1600 O O . PHE A 1 204 ? -16.477 16.402 46.346 1.00 83.56 204 PHE A O 1
ATOM 1607 N N . MET A 1 205 ? -14.607 15.927 45.196 1.00 81.38 205 MET A N 1
ATOM 1608 C CA . MET A 1 205 ? -13.689 16.174 46.314 1.00 81.38 205 MET A CA 1
ATOM 1609 C C . MET A 1 205 ? -13.766 17.622 46.819 1.00 81.38 205 MET A C 1
ATOM 1611 O O . MET A 1 205 ? -13.863 17.834 48.026 1.00 81.38 205 MET A O 1
ATOM 1615 N N . VAL A 1 206 ? -13.795 18.610 45.916 1.00 84.69 206 VAL A N 1
ATOM 1616 C CA . VAL A 1 206 ? -13.929 20.037 46.263 1.00 84.69 206 VAL A CA 1
ATOM 1617 C C . VAL A 1 206 ? -15.258 20.312 46.969 1.00 84.69 206 VAL A C 1
ATOM 1619 O O . VAL A 1 206 ? -15.285 20.996 47.993 1.00 84.69 206 VAL A O 1
ATOM 1622 N N . LEU A 1 207 ? -16.360 19.751 46.467 1.00 83.44 207 LEU A N 1
ATOM 1623 C CA . LEU A 1 207 ? -17.689 19.920 47.059 1.00 83.44 207 LEU A CA 1
ATOM 1624 C C . LEU A 1 207 ? -17.805 19.285 48.458 1.00 83.44 207 LEU A C 1
ATOM 1626 O O . LEU A 1 207 ? -18.513 19.825 49.316 1.00 83.44 207 LEU A O 1
ATOM 1630 N N . MET A 1 208 ? -17.111 18.166 48.709 1.00 77.44 208 MET A N 1
ATOM 1631 C CA . MET A 1 208 ? -17.006 17.575 50.050 1.00 77.44 208 MET A CA 1
ATOM 1632 C C . MET A 1 208 ? -16.204 18.467 51.005 1.00 77.44 208 MET A C 1
ATOM 1634 O O . MET A 1 208 ? -16.644 18.710 52.129 1.00 77.44 208 MET A O 1
ATOM 1638 N N . ASP A 1 209 ? -15.055 18.983 50.563 1.00 80.62 209 ASP A N 1
ATOM 1639 C CA . ASP A 1 209 ? -14.181 19.826 51.389 1.00 80.62 209 ASP A CA 1
ATOM 1640 C C . ASP A 1 209 ? -14.852 21.168 51.745 1.00 80.62 209 ASP A C 1
ATOM 1642 O O . ASP A 1 209 ? -14.735 21.645 52.875 1.00 80.62 209 ASP A O 1
ATOM 1646 N N . GLN A 1 210 ? -15.647 21.737 50.827 1.00 82.56 210 GLN A N 1
ATOM 1647 C CA . GLN A 1 210 ? -16.463 22.934 51.078 1.00 82.56 210 GLN A CA 1
ATOM 1648 C C . GLN A 1 210 ? -17.700 22.671 51.956 1.00 82.56 210 GLN A C 1
ATOM 1650 O O . GLN A 1 210 ? -18.466 23.596 52.228 1.00 82.56 210 GLN A O 1
ATOM 1655 N N . LYS A 1 211 ? -17.918 21.427 52.413 1.00 76.88 211 LYS A N 1
ATOM 1656 C CA . LYS A 1 211 ? -19.090 20.995 53.199 1.00 76.88 211 LYS A CA 1
ATOM 1657 C C . LYS A 1 211 ? -20.440 21.295 52.529 1.00 76.88 211 LYS A C 1
ATOM 1659 O O . LYS A 1 211 ? -21.473 21.278 53.200 1.00 76.88 211 LYS A O 1
ATOM 1664 N N . ILE A 1 212 ? -20.441 21.534 51.216 1.00 76.25 212 ILE A N 1
ATOM 1665 C CA . ILE A 1 212 ? -21.656 21.705 50.408 1.00 76.25 212 ILE A CA 1
ATOM 1666 C C . ILE A 1 212 ? -22.392 20.363 50.343 1.00 76.25 212 ILE A C 1
ATOM 1668 O O . ILE A 1 212 ? -23.608 20.305 50.513 1.00 76.25 212 ILE A O 1
ATOM 1672 N N . ILE A 1 213 ? -21.644 19.266 50.178 1.00 71.75 213 ILE A N 1
ATOM 1673 C CA . ILE A 1 213 ? -22.174 17.902 50.261 1.00 71.75 213 ILE A CA 1
ATOM 1674 C C . ILE A 1 213 ? -22.013 17.403 51.695 1.00 71.75 213 ILE A C 1
ATOM 1676 O O . ILE A 1 213 ? -20.949 16.949 52.116 1.00 71.75 213 ILE A O 1
ATOM 1680 N N . GLN A 1 214 ? -23.092 17.462 52.466 1.00 71.31 214 GLN A N 1
ATOM 1681 C CA . GLN A 1 214 ? -23.102 16.974 53.838 1.00 71.31 214 GLN A CA 1
ATOM 1682 C C . GLN A 1 214 ? -23.380 15.460 53.861 1.00 71.31 214 GLN A C 1
ATOM 1684 O O . GLN A 1 214 ? -24.528 15.038 53.986 1.00 71.31 214 GLN A O 1
ATOM 1689 N N . LEU A 1 215 ? -22.329 14.629 53.782 1.00 66.50 215 LEU A N 1
ATOM 1690 C CA . LEU A 1 215 ? -22.436 13.154 53.721 1.00 66.50 215 LEU A CA 1
ATOM 1691 C C . LEU A 1 215 ? -23.187 12.494 54.893 1.00 66.50 215 LEU A C 1
ATOM 1693 O O . LEU A 1 215 ? -23.545 11.324 54.800 1.00 66.50 215 LEU A O 1
ATOM 1697 N N . HIS A 1 216 ? -23.417 13.207 55.996 1.00 69.06 216 HIS A N 1
ATOM 1698 C CA . HIS A 1 216 ? -24.201 12.695 57.122 1.00 69.06 216 HIS A CA 1
ATOM 1699 C C . HIS A 1 216 ? -25.697 12.535 56.793 1.00 69.06 216 HIS A C 1
ATOM 1701 O O . HIS A 1 216 ? -26.380 11.752 57.452 1.00 69.06 216 HIS A O 1
ATOM 1707 N N . LEU A 1 217 ? -26.205 13.243 55.775 1.00 76.38 217 LEU A N 1
ATOM 1708 C CA . LEU A 1 217 ? -27.588 13.104 55.335 1.00 76.38 217 LEU A CA 1
ATOM 1709 C C . LEU A 1 217 ? -27.789 11.697 54.749 1.00 76.38 217 LEU A C 1
ATOM 1711 O O . LEU A 1 217 ? -27.066 11.321 53.822 1.00 76.38 217 LEU A O 1
ATOM 1715 N N . PRO A 1 218 ? -28.779 10.920 55.229 1.00 72.06 218 PRO A N 1
ATOM 1716 C CA . PRO A 1 218 ? -28.956 9.524 54.825 1.00 72.06 218 PRO A CA 1
ATOM 1717 C C . PRO A 1 218 ? -29.171 9.377 53.312 1.00 72.06 218 PRO A C 1
ATOM 1719 O O . PRO A 1 218 ? -28.681 8.426 52.709 1.00 72.06 218 PRO A O 1
ATOM 1722 N N . ILE A 1 219 ? -29.821 10.358 52.679 1.00 75.19 219 ILE A N 1
ATOM 1723 C CA . ILE A 1 219 ? -30.045 10.396 51.228 1.00 75.19 219 ILE A CA 1
ATOM 1724 C C . ILE A 1 219 ? -28.724 10.507 50.455 1.00 75.19 219 ILE A C 1
ATOM 1726 O O . ILE A 1 219 ? -28.525 9.773 49.495 1.00 75.19 219 ILE A O 1
ATOM 1730 N N . LEU A 1 220 ? -27.799 11.375 50.874 1.00 73.12 220 LEU A N 1
ATOM 1731 C CA . LEU A 1 220 ? -26.500 11.530 50.206 1.00 73.12 220 LEU A CA 1
ATOM 1732 C C . LEU A 1 220 ? -25.574 10.346 50.509 1.00 73.12 220 LEU A C 1
ATOM 1734 O O . LEU A 1 220 ? -24.906 9.848 49.604 1.00 73.12 220 LEU A O 1
ATOM 1738 N N . LYS A 1 221 ? -25.588 9.853 51.755 1.00 70.62 221 LYS A N 1
ATOM 1739 C CA . LYS A 1 221 ? -24.771 8.721 52.215 1.00 70.62 221 LYS A CA 1
ATOM 1740 C C . LYS A 1 221 ? -25.011 7.447 51.404 1.00 70.62 221 LYS A C 1
ATOM 1742 O O . LYS A 1 221 ? -24.054 6.751 51.083 1.00 70.62 221 LYS A O 1
ATOM 1747 N N . TYR A 1 222 ? -26.271 7.140 51.091 1.00 75.50 222 TYR A N 1
ATOM 1748 C CA . TYR A 1 222 ? -26.637 5.944 50.325 1.00 75.50 222 TYR A CA 1
ATOM 1749 C C . TYR A 1 222 ? -26.880 6.236 48.839 1.00 75.50 222 TYR A C 1
ATOM 1751 O O . TYR A 1 222 ? -26.609 5.381 48.001 1.00 75.50 222 TYR A O 1
ATOM 1759 N N . GLY A 1 223 ? -27.324 7.445 48.488 1.00 78.12 223 GLY A N 1
ATOM 1760 C CA . GLY A 1 223 ? -27.614 7.828 47.107 1.00 78.12 223 GLY A CA 1
ATOM 1761 C C . GLY A 1 223 ? -26.368 7.960 46.233 1.00 78.12 223 GLY A C 1
ATOM 1762 O O . GLY A 1 223 ? -26.370 7.464 45.110 1.00 78.12 223 GLY A O 1
ATOM 1763 N N . ILE A 1 224 ? -25.284 8.561 46.742 1.00 78.62 224 ILE A N 1
ATOM 1764 C CA . ILE A 1 224 ? -24.041 8.732 45.969 1.00 78.62 224 ILE A CA 1
ATOM 1765 C C . ILE A 1 224 ? -23.439 7.372 45.562 1.00 78.62 224 ILE A C 1
ATOM 1767 O O . ILE A 1 224 ? -23.193 7.187 44.370 1.00 78.62 224 ILE A O 1
ATOM 1771 N N . PRO A 1 225 ? -23.250 6.389 46.472 1.00 74.88 225 PRO A N 1
ATOM 1772 C CA . PRO A 1 225 ? -22.770 5.062 46.086 1.00 74.88 225 PRO A CA 1
ATOM 1773 C C . PRO A 1 225 ? -23.666 4.362 45.062 1.00 74.88 225 PRO A C 1
ATOM 1775 O O . PRO A 1 225 ? -23.151 3.758 44.129 1.00 74.88 225 PRO A O 1
ATOM 1778 N N . VAL A 1 226 ? -24.993 4.468 45.193 1.00 80.94 226 VAL A N 1
ATOM 1779 C CA . VAL A 1 226 ? -25.936 3.862 44.237 1.00 80.94 226 VAL A CA 1
ATOM 1780 C C . VAL A 1 226 ? -25.775 4.475 42.845 1.00 80.94 226 VAL A C 1
ATOM 1782 O O . VAL A 1 226 ? -25.681 3.741 41.864 1.00 80.94 226 VAL A O 1
ATOM 1785 N N . VAL A 1 227 ? -25.674 5.803 42.746 1.00 83.12 227 VAL A N 1
ATOM 1786 C CA . VAL A 1 227 ? -25.433 6.491 41.467 1.00 83.12 227 VAL A CA 1
ATOM 1787 C C . VAL A 1 227 ? -24.075 6.103 40.879 1.00 83.12 227 VAL A C 1
ATOM 1789 O O . VAL A 1 227 ? -23.992 5.811 39.689 1.00 83.12 227 VAL A O 1
ATOM 1792 N N . LEU A 1 228 ? -23.024 6.028 41.700 1.00 80.62 228 LEU A N 1
ATOM 1793 C CA . LEU A 1 228 ? -21.699 5.586 41.254 1.00 80.62 228 LEU A CA 1
ATOM 1794 C C . LEU A 1 228 ? -21.711 4.141 40.745 1.00 80.62 228 LEU A C 1
ATOM 1796 O O . LEU A 1 228 ? -21.074 3.860 39.736 1.00 80.62 228 LEU A O 1
ATOM 1800 N N . ILE A 1 229 ? -22.460 3.242 41.388 1.00 76.56 229 ILE A N 1
ATOM 1801 C CA . ILE A 1 229 ? -22.639 1.858 40.926 1.00 76.56 229 ILE A CA 1
ATOM 1802 C C . ILE A 1 229 ? -23.351 1.832 39.569 1.00 76.56 229 ILE A C 1
ATOM 1804 O O . ILE A 1 229 ? -22.912 1.118 38.672 1.00 76.56 229 ILE A O 1
ATOM 1808 N N . ILE A 1 230 ? -24.405 2.633 39.380 1.00 81.75 230 ILE A N 1
ATOM 1809 C CA . ILE A 1 230 ? -25.113 2.728 38.092 1.00 81.75 230 ILE A CA 1
ATOM 1810 C C . ILE A 1 230 ? -24.171 3.238 36.991 1.00 81.75 230 ILE A C 1
ATOM 1812 O O . ILE A 1 230 ? -24.114 2.648 35.913 1.00 81.75 230 ILE A O 1
ATOM 1816 N N . ILE A 1 231 ? -23.393 4.289 37.272 1.00 83.06 231 ILE A N 1
ATOM 1817 C CA . ILE A 1 231 ? -22.393 4.830 36.340 1.00 83.06 231 ILE A CA 1
ATOM 1818 C C . ILE A 1 231 ? -21.316 3.779 36.036 1.00 83.06 231 ILE A C 1
ATOM 1820 O O . ILE A 1 231 ? -20.966 3.583 34.876 1.00 83.06 231 ILE A O 1
ATOM 1824 N N . ALA A 1 232 ? -20.823 3.055 37.043 1.00 77.81 232 ALA A N 1
ATOM 1825 C CA . ALA A 1 232 ? -19.823 2.006 36.861 1.00 77.81 232 ALA A CA 1
ATOM 1826 C C . ALA A 1 232 ? -20.344 0.846 35.997 1.00 77.81 232 ALA A C 1
ATOM 1828 O O . ALA A 1 232 ? -19.620 0.366 35.125 1.00 77.81 232 ALA A O 1
ATOM 1829 N N . ILE A 1 233 ? -21.601 0.426 36.185 1.00 81.19 233 ILE A N 1
ATOM 1830 C CA . ILE A 1 233 ? -22.256 -0.587 35.343 1.00 81.19 233 ILE A CA 1
ATOM 1831 C C . ILE A 1 233 ? -22.388 -0.078 33.903 1.00 81.19 233 ILE A C 1
ATOM 1833 O O . ILE A 1 233 ? -22.065 -0.807 32.967 1.00 81.19 233 ILE A O 1
ATOM 1837 N N . PHE A 1 234 ? -22.802 1.178 33.716 1.00 84.69 234 PHE A N 1
ATOM 1838 C CA . PHE A 1 234 ? -22.912 1.798 32.394 1.00 84.69 234 PHE A CA 1
ATOM 1839 C C . PHE A 1 234 ? -21.560 1.866 31.665 1.00 84.69 234 PHE A C 1
ATOM 1841 O O . PHE A 1 234 ? -21.470 1.488 30.495 1.00 84.69 234 PHE A O 1
ATOM 1848 N N . ILE A 1 235 ? -20.495 2.289 32.356 1.00 79.06 235 ILE A N 1
ATOM 1849 C CA . ILE A 1 235 ? -19.133 2.334 31.801 1.00 79.06 235 ILE A CA 1
ATOM 1850 C C . ILE A 1 235 ? -18.651 0.922 31.464 1.00 79.06 235 ILE A C 1
ATOM 1852 O O . ILE A 1 235 ? -18.154 0.698 30.365 1.00 79.06 235 ILE A O 1
ATOM 1856 N N . SER A 1 236 ? -18.837 -0.038 32.373 1.00 71.94 236 SER A N 1
ATOM 1857 C CA . SER A 1 236 ? -18.424 -1.432 32.157 1.00 71.94 236 SER A CA 1
ATOM 1858 C C . SER A 1 236 ? -19.116 -2.038 30.935 1.00 71.94 236 SER A C 1
ATOM 1860 O O . SER A 1 236 ? -18.468 -2.682 30.113 1.00 71.94 236 SER A O 1
ATOM 1862 N N . GLY A 1 237 ? -20.418 -1.779 30.776 1.00 75.69 237 GLY A N 1
ATOM 1863 C CA . GLY A 1 237 ? -21.167 -2.170 29.584 1.00 75.69 237 GLY A CA 1
ATOM 1864 C C . GLY A 1 237 ? -20.640 -1.490 28.321 1.00 75.69 237 GLY A C 1
ATOM 1865 O O . GLY A 1 237 ? -20.423 -2.161 27.318 1.00 75.69 237 GLY A O 1
ATOM 1866 N N . SER A 1 238 ? -20.372 -0.183 28.377 1.00 74.19 238 SER A N 1
ATOM 1867 C CA . SER A 1 238 ? -19.843 0.579 27.236 1.00 74.19 238 SER A CA 1
ATOM 1868 C C . SER A 1 238 ? -18.493 0.032 26.764 1.00 74.19 238 SER A C 1
ATOM 1870 O O . SER A 1 238 ? -18.334 -0.242 25.580 1.00 74.19 238 SER A O 1
ATOM 1872 N N . VAL A 1 239 ? -17.558 -0.223 27.688 1.00 73.88 239 VAL A N 1
ATOM 1873 C CA . VAL A 1 239 ? -16.246 -0.819 27.380 1.00 73.88 239 VAL A CA 1
ATOM 1874 C C . VAL A 1 239 ? -16.400 -2.210 26.765 1.00 73.88 239 VAL A C 1
ATOM 1876 O O . VAL A 1 239 ? -15.739 -2.519 25.775 1.00 73.88 239 VAL A O 1
ATOM 1879 N N . TYR A 1 240 ? -17.292 -3.040 27.316 1.00 76.25 240 TYR A N 1
ATOM 1880 C CA . TYR A 1 240 ? -17.567 -4.367 26.769 1.00 76.25 240 TYR A CA 1
ATOM 1881 C C . TYR A 1 240 ? -18.085 -4.297 25.327 1.00 76.25 240 TYR A C 1
ATOM 1883 O O . TYR A 1 240 ? -17.585 -5.019 24.467 1.00 76.25 240 TYR A O 1
ATOM 1891 N N . PHE A 1 241 ? -19.055 -3.421 25.045 1.00 75.69 241 PHE A N 1
ATOM 1892 C CA . PHE A 1 241 ? -19.612 -3.282 23.699 1.00 75.69 241 PHE A CA 1
ATOM 1893 C C . PHE A 1 241 ? -18.599 -2.723 22.699 1.00 75.69 241 PHE A C 1
ATOM 1895 O O . PHE A 1 241 ? -18.556 -3.224 21.578 1.00 75.69 241 PHE A O 1
ATOM 1902 N N . THR A 1 242 ? -17.772 -1.746 23.085 1.00 70.88 242 THR A N 1
ATOM 1903 C CA . THR A 1 242 ? -16.701 -1.225 22.221 1.00 70.88 242 THR A CA 1
ATOM 1904 C C . THR A 1 242 ? -15.714 -2.332 21.857 1.00 70.88 242 THR A C 1
ATOM 1906 O O . THR A 1 242 ? -15.540 -2.624 20.678 1.00 70.88 242 THR A O 1
ATOM 1909 N N . LEU A 1 243 ? -15.173 -3.049 22.849 1.00 72.38 243 LEU A N 1
ATOM 1910 C CA . LEU A 1 243 ? -14.206 -4.121 22.602 1.00 72.38 243 LEU A CA 1
ATOM 1911 C C . LEU A 1 243 ? -14.809 -5.273 21.781 1.00 72.38 243 LEU A C 1
ATOM 1913 O O . LEU A 1 243 ? -14.173 -5.795 20.869 1.00 72.38 243 LEU A O 1
ATOM 1917 N N . ALA A 1 244 ? -16.047 -5.672 22.081 1.00 74.00 244 ALA A N 1
ATOM 1918 C CA . ALA A 1 244 ? -16.729 -6.727 21.337 1.00 74.00 244 ALA A CA 1
ATOM 1919 C C . ALA A 1 244 ? -17.002 -6.328 19.877 1.00 74.00 244 ALA A C 1
ATOM 1921 O O . ALA A 1 244 ? -16.933 -7.174 18.983 1.00 74.00 244 ALA A O 1
ATOM 1922 N N . ASN A 1 245 ? -17.311 -5.053 19.627 1.00 80.69 245 ASN A N 1
ATOM 1923 C CA . ASN A 1 245 ? -17.489 -4.521 18.282 1.00 80.69 245 ASN A CA 1
ATOM 1924 C C . ASN A 1 245 ? -16.174 -4.529 17.500 1.00 80.69 245 ASN A C 1
ATOM 1926 O O . ASN A 1 245 ? -16.178 -4.987 16.358 1.00 80.69 245 ASN A O 1
ATOM 1930 N N . ASP A 1 246 ? -15.072 -4.105 18.118 1.00 77.12 246 ASP A N 1
ATOM 1931 C CA . ASP A 1 246 ? -13.751 -4.086 17.483 1.00 77.12 246 ASP A CA 1
ATOM 1932 C C . ASP A 1 246 ? -13.285 -5.501 17.122 1.00 77.12 246 ASP A C 1
ATOM 1934 O O . ASP A 1 246 ? -12.911 -5.756 15.980 1.00 77.12 246 ASP A O 1
ATOM 1938 N N . ILE A 1 247 ? -13.424 -6.464 18.043 1.00 76.12 247 ILE A N 1
ATOM 1939 C CA . ILE A 1 247 ? -13.103 -7.878 17.779 1.00 76.12 247 ILE A CA 1
ATOM 1940 C C . ILE A 1 247 ? -13.948 -8.417 16.618 1.00 76.12 247 ILE A C 1
ATOM 1942 O O . ILE A 1 247 ? -13.439 -9.052 15.696 1.00 76.12 247 ILE A O 1
ATOM 1946 N N . LYS A 1 248 ? -15.257 -8.147 16.632 1.00 83.62 248 LYS A N 1
ATOM 1947 C CA . LYS A 1 248 ? -16.167 -8.613 15.580 1.00 83.62 248 LYS A CA 1
ATOM 1948 C C . LYS A 1 248 ? -15.874 -7.962 14.228 1.00 83.62 248 LYS A C 1
ATOM 1950 O O . LYS A 1 248 ? -16.077 -8.601 13.187 1.00 83.62 248 LYS A O 1
ATOM 1955 N N . PHE A 1 249 ? -15.458 -6.699 14.232 1.00 87.88 249 PHE A N 1
ATOM 1956 C CA . PHE A 1 249 ? -15.008 -6.010 13.034 1.00 87.88 249 PHE A CA 1
ATOM 1957 C C . PHE A 1 249 ? -13.752 -6.677 12.487 1.00 87.88 249 PHE A C 1
ATOM 1959 O O . PHE A 1 249 ? -13.783 -7.071 11.325 1.00 87.88 249 PHE A O 1
ATOM 1966 N N . GLU A 1 250 ? -12.732 -6.893 13.319 1.00 85.06 250 GLU A N 1
ATOM 1967 C CA . GLU A 1 250 ? -11.460 -7.496 12.912 1.00 85.06 250 GLU A CA 1
ATOM 1968 C C . GLU A 1 250 ? -11.664 -8.888 12.305 1.00 85.06 250 GLU A C 1
ATOM 1970 O O . GLU A 1 250 ? -11.276 -9.136 11.166 1.00 85.06 250 GLU A O 1
ATOM 1975 N N . GLU A 1 251 ? -12.422 -9.763 12.975 1.00 85.12 251 GLU A N 1
ATOM 1976 C CA . GLU A 1 251 ? -12.747 -11.089 12.435 1.00 85.12 251 GLU A CA 1
ATOM 1977 C C . GLU A 1 251 ? -13.456 -11.023 11.074 1.00 85.12 251 GLU A C 1
ATOM 1979 O O . GLU A 1 251 ? -13.307 -11.905 10.222 1.00 85.12 251 GLU A O 1
ATOM 1984 N N . THR A 1 252 ? -14.316 -10.020 10.880 1.00 90.38 252 THR A N 1
ATOM 1985 C CA . THR A 1 252 ? -15.042 -9.837 9.620 1.00 90.38 252 THR A CA 1
ATOM 1986 C C . THR A 1 252 ? -14.127 -9.251 8.550 1.00 90.38 252 THR A C 1
ATOM 1988 O O . THR A 1 252 ? -14.198 -9.672 7.394 1.00 90.38 252 THR A O 1
ATOM 1991 N N . TYR A 1 253 ? -13.277 -8.303 8.929 1.00 91.44 253 TYR A N 1
ATOM 1992 C CA . TYR A 1 253 ? -12.287 -7.659 8.085 1.00 91.44 253 TYR A CA 1
ATOM 1993 C C . TYR A 1 253 ? -11.285 -8.690 7.553 1.00 91.44 253 TYR A C 1
ATOM 1995 O O . TYR A 1 253 ? -11.205 -8.834 6.335 1.00 91.44 253 TYR A O 1
ATOM 2003 N N . GLU A 1 254 ? -10.661 -9.507 8.406 1.00 89.88 254 GLU A N 1
ATOM 2004 C CA . GLU A 1 254 ? -9.719 -10.562 7.999 1.00 89.88 254 GLU A CA 1
ATOM 2005 C C . GLU A 1 254 ? -10.360 -11.561 7.020 1.00 89.88 254 GLU A C 1
ATOM 2007 O O . GLU A 1 254 ? -9.782 -11.933 5.992 1.00 89.88 254 GLU A O 1
ATOM 2012 N N . LYS A 1 255 ? -11.609 -11.977 7.291 1.00 93.94 255 LYS A N 1
ATOM 2013 C CA . LYS A 1 255 ? -12.366 -12.869 6.394 1.00 93.94 255 LYS A CA 1
ATOM 2014 C C . LYS A 1 255 ? -12.585 -12.233 5.024 1.00 93.94 255 LYS A C 1
ATOM 2016 O O . LYS A 1 255 ? -12.450 -12.914 4.005 1.00 93.94 255 LYS A O 1
ATOM 2021 N N . ARG A 1 256 ? -12.950 -10.948 4.980 1.00 94.94 256 ARG A N 1
ATOM 2022 C CA . ARG A 1 256 ? -13.165 -10.225 3.719 1.00 94.94 256 ARG A CA 1
ATOM 2023 C C . ARG A 1 256 ? -11.853 -9.975 2.987 1.00 94.94 256 ARG A C 1
ATOM 2025 O O . ARG A 1 256 ? -11.809 -10.205 1.781 1.00 94.94 256 ARG A O 1
ATOM 2032 N N . GLU A 1 257 ? -10.799 -9.590 3.698 1.00 94.56 257 GLU A N 1
ATOM 2033 C CA . GLU A 1 257 ? -9.467 -9.363 3.145 1.00 94.56 257 GLU A CA 1
ATOM 2034 C C . GLU A 1 257 ? -8.940 -10.626 2.463 1.00 94.56 257 GLU A C 1
ATOM 2036 O O . GLU A 1 257 ? -8.570 -10.570 1.294 1.00 94.56 257 GLU A O 1
ATOM 2041 N N . LYS A 1 258 ? -9.046 -11.795 3.106 1.00 95.75 258 LYS A N 1
ATOM 2042 C CA . LYS A 1 258 ? -8.646 -13.080 2.509 1.00 95.75 258 LYS A CA 1
ATOM 2043 C C . LYS A 1 258 ? -9.416 -13.419 1.226 1.00 95.75 258 LYS A C 1
ATOM 2045 O O . LYS A 1 258 ? -8.857 -13.975 0.279 1.00 95.75 258 LYS A O 1
ATOM 2050 N N . ILE A 1 259 ? -10.707 -13.086 1.164 1.00 96.00 259 ILE A N 1
ATOM 2051 C CA . ILE A 1 259 ? -11.529 -13.288 -0.042 1.00 96.00 259 ILE A CA 1
ATOM 2052 C C . ILE A 1 259 ? -11.081 -12.344 -1.167 1.00 96.00 259 ILE A C 1
ATOM 2054 O O . ILE A 1 259 ? -10.971 -12.769 -2.319 1.00 96.00 259 ILE A O 1
ATOM 2058 N N . VAL A 1 260 ? -10.790 -11.082 -0.842 1.00 96.38 260 VAL A N 1
ATOM 2059 C CA . VAL A 1 260 ? -10.281 -10.079 -1.791 1.00 96.38 260 VAL A CA 1
ATOM 2060 C C . VAL A 1 260 ? -8.881 -10.453 -2.284 1.00 96.38 260 VAL A C 1
ATOM 2062 O O . VAL A 1 260 ? -8.638 -10.422 -3.486 1.00 96.38 260 VAL A O 1
ATOM 2065 N N . GLN A 1 261 ? -7.996 -10.895 -1.393 1.00 96.06 261 GLN A N 1
ATOM 2066 C CA . GLN A 1 261 ? -6.663 -11.411 -1.701 1.00 96.06 261 GLN A CA 1
ATOM 2067 C C . GLN A 1 261 ? -6.732 -12.588 -2.681 1.00 96.06 261 GLN A C 1
ATOM 2069 O O . GLN A 1 261 ? -6.055 -12.586 -3.707 1.00 96.06 261 GLN A O 1
ATOM 2074 N N . ASN A 1 262 ? -7.605 -13.569 -2.430 1.00 94.81 262 ASN A N 1
ATOM 2075 C CA . ASN A 1 262 ? -7.795 -14.696 -3.344 1.00 94.81 262 ASN A CA 1
ATOM 2076 C C . ASN A 1 262 ? -8.313 -14.237 -4.721 1.00 94.81 262 ASN A C 1
ATOM 2078 O O . ASN A 1 262 ? -7.888 -14.753 -5.754 1.00 94.81 262 ASN A O 1
ATOM 2082 N N . LYS A 1 263 ? -9.196 -13.230 -4.762 1.00 95.75 263 LYS A N 1
ATOM 2083 C CA . LYS A 1 263 ? -9.666 -12.631 -6.022 1.00 95.75 263 LYS A CA 1
ATOM 2084 C C . LYS A 1 263 ? -8.528 -11.931 -6.775 1.00 95.75 263 LYS A C 1
ATOM 2086 O O . LYS A 1 263 ? -8.396 -12.118 -7.981 1.00 95.75 263 LYS A O 1
ATOM 2091 N N . LEU A 1 264 ? -7.676 -11.187 -6.072 1.00 96.75 264 LEU A N 1
ATOM 2092 C CA . LEU A 1 264 ? -6.471 -10.572 -6.633 1.00 96.75 264 LEU A CA 1
ATOM 2093 C C . LEU A 1 264 ? -5.490 -11.623 -7.167 1.00 96.75 264 LEU A C 1
ATOM 2095 O O . LEU A 1 264 ? -4.968 -11.456 -8.263 1.00 96.75 264 LEU A O 1
ATOM 2099 N N . MET A 1 265 ? -5.304 -12.745 -6.466 1.00 95.50 265 MET A N 1
ATOM 2100 C CA . MET A 1 265 ? -4.506 -13.873 -6.961 1.00 95.50 265 MET A CA 1
ATOM 2101 C C . MET A 1 265 ? -5.086 -14.492 -8.240 1.00 95.50 265 MET A C 1
ATOM 2103 O O . MET A 1 265 ? -4.331 -14.821 -9.152 1.00 95.50 265 MET A O 1
ATOM 2107 N N . GLN A 1 266 ? -6.413 -14.619 -8.345 1.00 94.81 266 GLN A N 1
ATOM 2108 C CA . GLN A 1 266 ? -7.065 -15.089 -9.574 1.00 94.81 266 GLN A CA 1
ATOM 2109 C C . GLN A 1 266 ? -6.806 -14.134 -10.747 1.00 94.81 266 GLN A C 1
ATOM 2111 O O . GLN A 1 266 ? -6.432 -14.580 -11.831 1.00 94.81 266 GLN A O 1
ATOM 2116 N N . ILE A 1 267 ? -6.950 -12.823 -10.519 1.00 96.62 267 ILE A N 1
ATOM 2117 C CA . ILE A 1 267 ? -6.645 -11.791 -11.522 1.00 96.62 267 ILE A CA 1
ATOM 2118 C C . ILE A 1 267 ? -5.165 -11.856 -11.916 1.00 96.62 267 ILE A C 1
ATOM 2120 O O . ILE A 1 267 ? -4.854 -11.809 -13.104 1.00 96.62 267 ILE A O 1
ATOM 2124 N N . LYS A 1 268 ? -4.257 -12.006 -10.943 1.00 96.38 268 LYS A N 1
ATOM 2125 C CA . LYS A 1 268 ? -2.815 -12.147 -11.175 1.00 96.38 268 LYS A CA 1
ATOM 2126 C C . LYS A 1 268 ? -2.515 -13.316 -12.105 1.00 96.38 268 LYS A C 1
ATOM 2128 O O . LYS A 1 268 ? -1.838 -13.125 -13.108 1.00 96.38 268 LYS A O 1
ATOM 2133 N N . ASN A 1 269 ? -3.028 -14.506 -11.800 1.00 95.06 269 ASN A N 1
ATOM 2134 C CA . ASN A 1 269 ? -2.757 -15.697 -12.606 1.00 95.06 269 ASN A CA 1
ATOM 2135 C C . ASN A 1 269 ? -3.260 -15.521 -14.047 1.00 95.06 269 ASN A C 1
ATOM 2137 O O . ASN A 1 269 ? -2.569 -15.896 -14.991 1.00 95.06 269 ASN A O 1
ATOM 2141 N N . LEU A 1 270 ? -4.419 -14.881 -14.220 1.00 95.44 270 LEU A N 1
ATOM 2142 C CA . LEU A 1 270 ? -4.966 -14.589 -15.540 1.00 95.44 270 LEU A CA 1
ATOM 2143 C C . LEU A 1 270 ? -4.133 -13.549 -16.307 1.00 95.44 270 LEU A C 1
ATOM 2145 O O . LEU A 1 270 ? -3.915 -13.700 -17.503 1.00 95.44 270 LEU A O 1
ATOM 2149 N N . GLN A 1 271 ? -3.631 -12.518 -15.625 1.00 96.50 271 GLN A N 1
ATOM 2150 C CA . GLN A 1 271 ? -2.744 -11.507 -16.210 1.00 96.50 271 GLN A CA 1
ATOM 2151 C C . GLN A 1 271 ? -1.382 -12.087 -16.612 1.00 96.50 271 GLN A C 1
ATOM 2153 O O . GLN A 1 271 ? -0.856 -11.736 -17.664 1.00 96.50 271 GLN A O 1
ATOM 2158 N N . VAL A 1 272 ? -0.821 -12.996 -15.810 1.00 95.19 272 VAL A N 1
ATOM 2159 C CA . VAL A 1 272 ? 0.424 -13.711 -16.140 1.00 95.19 272 VAL A CA 1
ATOM 2160 C C . VAL A 1 272 ? 0.233 -14.591 -17.374 1.00 95.19 272 VAL A C 1
ATOM 2162 O O . VAL A 1 272 ? 1.083 -14.595 -18.263 1.00 95.19 272 VAL A O 1
ATOM 2165 N N . GLU A 1 273 ? -0.898 -15.289 -17.471 1.00 94.94 273 GLU A N 1
ATOM 2166 C CA . GLU A 1 273 ? -1.225 -16.076 -18.660 1.00 94.94 273 GLU A CA 1
ATOM 2167 C C . GLU A 1 273 ? -1.442 -15.179 -19.890 1.00 94.94 273 GLU A C 1
ATOM 2169 O O . GLU A 1 273 ? -0.907 -15.462 -20.961 1.00 94.94 273 GLU A O 1
ATOM 2174 N N . PHE A 1 274 ? -2.135 -14.048 -19.729 1.00 95.56 274 PHE A N 1
ATOM 2175 C CA . PHE A 1 274 ? -2.315 -13.053 -20.789 1.00 95.56 274 PHE A CA 1
ATOM 2176 C C . PHE A 1 274 ? -0.961 -12.525 -21.289 1.00 95.56 274 PHE A C 1
ATOM 2178 O O . PHE A 1 274 ? -0.739 -12.460 -22.496 1.00 95.56 274 PHE A O 1
ATOM 2185 N N . LEU A 1 275 ? -0.026 -12.219 -20.383 1.00 93.62 275 LEU A N 1
ATOM 2186 C CA . LEU A 1 275 ? 1.341 -11.829 -20.735 1.00 93.62 275 LEU A CA 1
ATOM 2187 C C . LEU A 1 275 ? 2.073 -12.940 -21.501 1.00 93.62 275 LEU A C 1
ATOM 2189 O O . LEU A 1 275 ? 2.779 -12.645 -22.463 1.00 93.62 275 LEU A O 1
ATOM 2193 N N . SER A 1 276 ? 1.903 -14.204 -21.102 1.00 91.50 276 SER A N 1
ATOM 2194 C CA . SER A 1 276 ? 2.548 -15.340 -21.770 1.00 91.50 276 SER A CA 1
ATOM 2195 C C . SER A 1 276 ? 2.061 -15.549 -23.205 1.00 91.50 276 SER A C 1
ATOM 2197 O O . SER A 1 276 ? 2.828 -16.066 -24.016 1.00 91.50 276 SER A O 1
ATOM 2199 N N . VAL A 1 277 ? 0.806 -15.208 -23.508 1.00 91.44 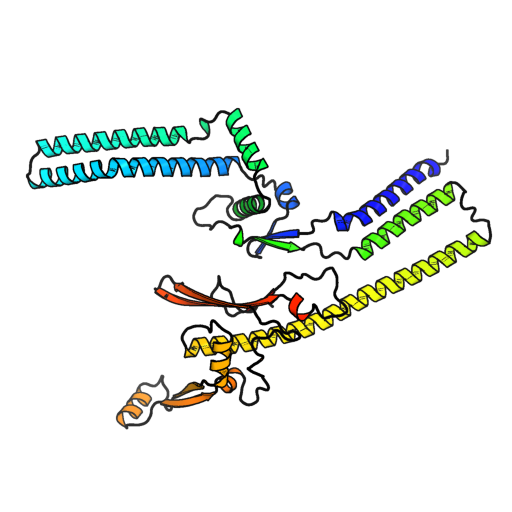277 VAL A N 1
ATOM 2200 C CA . VAL A 1 277 ? 0.208 -15.398 -24.840 1.00 91.44 277 VAL A CA 1
ATOM 2201 C C . VAL A 1 277 ? 0.374 -14.154 -25.718 1.00 91.44 277 VAL A C 1
ATOM 2203 O O . VAL A 1 277 ? 0.709 -14.278 -26.893 1.00 91.44 277 VAL A O 1
ATOM 2206 N N . ASN A 1 278 ? 0.189 -12.957 -25.152 1.00 91.56 278 ASN A N 1
ATOM 2207 C CA . ASN A 1 278 ? 0.104 -11.692 -25.897 1.00 91.56 278 ASN A CA 1
ATOM 2208 C C . ASN A 1 278 ? 1.347 -10.793 -25.760 1.00 91.56 278 ASN A C 1
ATOM 2210 O O . ASN A 1 278 ? 1.353 -9.664 -26.260 1.00 91.56 278 ASN A O 1
ATOM 2214 N N . GLU A 1 279 ? 2.374 -11.250 -25.037 1.00 90.81 279 GLU A N 1
ATOM 2215 C CA . GLU A 1 279 ? 3.627 -10.528 -24.756 1.00 90.81 279 GLU A CA 1
ATOM 2216 C C . GLU A 1 279 ? 3.447 -9.154 -24.077 1.00 90.81 279 GLU A C 1
ATOM 2218 O O . GLU A 1 279 ? 4.382 -8.363 -24.010 1.00 90.81 279 GLU A O 1
ATOM 2223 N N . ASN A 1 280 ? 2.256 -8.841 -23.558 1.00 93.12 280 ASN A N 1
ATOM 2224 C CA . ASN A 1 280 ? 1.961 -7.659 -22.744 1.00 93.12 280 ASN A CA 1
ATOM 2225 C C . ASN A 1 280 ? 0.859 -8.001 -21.736 1.00 93.12 280 ASN A C 1
ATOM 2227 O O . ASN A 1 280 ? 0.075 -8.899 -22.004 1.00 93.12 280 ASN A O 1
ATOM 2231 N N . TYR A 1 281 ? 0.743 -7.264 -20.628 1.00 95.88 281 TYR A N 1
ATOM 2232 C CA . TYR A 1 281 ? -0.416 -7.367 -19.730 1.00 95.88 281 TYR A CA 1
ATOM 2233 C C . TYR A 1 281 ? -1.686 -6.772 -20.353 1.00 95.88 281 TYR A C 1
ATOM 2235 O O . TYR A 1 281 ? -1.614 -5.845 -21.166 1.00 95.88 281 TYR A O 1
ATOM 2243 N N . ALA A 1 282 ? -2.857 -7.252 -19.928 1.00 96.06 282 ALA A N 1
ATOM 2244 C CA . ALA A 1 282 ? -4.123 -6.652 -20.332 1.00 96.06 282 ALA A CA 1
ATOM 2245 C C . ALA A 1 282 ? -4.289 -5.292 -19.644 1.00 96.06 282 ALA A C 1
ATOM 2247 O O . ALA A 1 282 ? -4.224 -5.195 -18.417 1.00 96.06 282 ALA A O 1
ATOM 2248 N N . ASN A 1 283 ? -4.535 -4.249 -20.435 1.00 94.56 283 ASN A N 1
ATOM 2249 C CA . ASN A 1 283 ? -4.698 -2.873 -19.958 1.00 94.56 283 ASN A CA 1
ATOM 2250 C C . ASN A 1 283 ? -6.158 -2.497 -19.635 1.00 94.56 283 ASN A C 1
ATOM 2252 O O . ASN A 1 283 ? -6.406 -1.403 -19.132 1.00 94.56 283 ASN A O 1
ATOM 2256 N N . SER A 1 284 ? -7.122 -3.376 -19.928 1.00 96.38 284 SER A N 1
ATOM 2257 C CA . SER A 1 284 ? -8.548 -3.176 -19.664 1.00 96.38 284 SER A CA 1
ATOM 2258 C C . SER A 1 284 ? -9.216 -4.465 -19.189 1.00 96.38 284 SER A C 1
ATOM 2260 O O . SER A 1 284 ? -8.803 -5.573 -19.547 1.00 96.38 284 SER A O 1
ATOM 2262 N N . TRP A 1 285 ? -10.276 -4.318 -18.390 1.00 96.69 285 TRP A N 1
ATOM 2263 C CA . TRP A 1 285 ? -11.061 -5.450 -17.897 1.00 96.69 285 TRP A CA 1
ATOM 2264 C C . TRP A 1 285 ? -11.753 -6.213 -19.025 1.00 96.69 285 TRP A C 1
ATOM 2266 O O . TRP A 1 285 ? -11.744 -7.439 -19.003 1.00 96.69 285 TRP A O 1
ATOM 2276 N N . ASP A 1 286 ? -12.272 -5.516 -20.038 1.00 95.81 286 ASP A N 1
ATOM 2277 C CA . ASP A 1 286 ? -12.935 -6.148 -21.184 1.00 95.81 286 ASP A CA 1
ATOM 2278 C C . ASP A 1 286 ? -11.980 -7.058 -21.962 1.00 95.81 286 ASP A C 1
ATOM 2280 O O . ASP A 1 286 ? -12.348 -8.174 -22.321 1.00 95.81 286 ASP A O 1
ATOM 2284 N N . SER A 1 287 ? -10.732 -6.618 -22.165 1.00 95.56 287 SER A N 1
ATOM 2285 C CA . SER A 1 287 ? -9.696 -7.422 -22.824 1.00 95.56 287 SER A CA 1
ATOM 2286 C C . SER A 1 287 ? -9.364 -8.676 -22.013 1.00 95.56 287 SER A C 1
ATOM 2288 O O . SER A 1 287 ? -9.327 -9.782 -22.552 1.00 95.56 287 SER A O 1
ATOM 2290 N N . LEU A 1 288 ? -9.203 -8.521 -20.696 1.00 96.12 288 LEU A N 1
ATOM 2291 C CA . LEU A 1 288 ? -8.904 -9.632 -19.795 1.00 96.12 288 LEU A CA 1
ATOM 2292 C C . LEU A 1 288 ? -10.058 -10.652 -19.724 1.00 96.12 288 LEU A C 1
ATOM 2294 O O . LEU A 1 288 ? -9.821 -11.859 -19.748 1.00 96.12 288 LEU A O 1
ATOM 2298 N N . VAL A 1 289 ? -11.306 -10.177 -19.664 1.00 95.94 289 VAL A N 1
ATOM 2299 C CA . VAL A 1 289 ? -12.516 -11.018 -19.648 1.00 95.94 289 VAL A CA 1
ATOM 2300 C C . VAL A 1 289 ? -12.708 -11.724 -20.987 1.00 95.94 289 VAL A C 1
ATOM 2302 O O . VAL A 1 289 ? -12.998 -12.920 -21.008 1.00 95.94 289 VAL A O 1
ATOM 2305 N N . HIS A 1 290 ? -12.516 -11.015 -22.102 1.00 95.25 290 HIS A N 1
ATOM 2306 C CA . HIS A 1 290 ? -12.588 -11.602 -23.438 1.00 95.25 290 HIS A CA 1
ATOM 2307 C C . HIS A 1 290 ? -11.545 -12.711 -23.609 1.00 95.25 290 HIS A C 1
ATOM 2309 O O . HIS A 1 290 ? -11.884 -13.800 -24.066 1.00 95.25 290 HIS A O 1
ATOM 2315 N N . PHE A 1 291 ? -10.302 -12.459 -23.194 1.00 95.25 291 PHE A N 1
ATOM 2316 C CA . PHE A 1 291 ? -9.223 -13.445 -23.222 1.00 95.25 291 PHE A CA 1
ATOM 2317 C C . PHE A 1 291 ? -9.565 -14.697 -22.411 1.00 95.25 291 PHE A C 1
ATOM 2319 O O . PHE A 1 291 ? -9.467 -15.811 -22.912 1.00 95.25 291 PHE A O 1
ATOM 2326 N N . ALA A 1 292 ? -10.042 -14.522 -21.179 1.00 94.06 292 ALA A N 1
ATOM 2327 C CA . ALA A 1 292 ? -10.408 -15.644 -20.324 1.00 94.06 292 ALA A CA 1
ATOM 2328 C C . ALA A 1 292 ? -11.527 -16.521 -20.906 1.00 94.06 292 ALA A C 1
ATOM 2330 O O . ALA A 1 292 ? -11.504 -17.732 -20.715 1.00 94.06 292 ALA A O 1
ATOM 2331 N N . LYS A 1 293 ? -12.514 -15.919 -21.582 1.00 92.44 293 LYS A N 1
ATOM 2332 C CA . LYS A 1 293 ? -13.705 -16.629 -22.075 1.00 92.44 293 LYS A CA 1
ATOM 2333 C C . LYS A 1 293 ? -13.557 -17.230 -23.464 1.00 92.44 293 LYS A C 1
ATOM 2335 O O . LYS A 1 293 ? -14.110 -18.293 -23.725 1.00 92.44 293 LYS A O 1
ATOM 2340 N N . ASN A 1 294 ? -12.912 -16.497 -24.363 1.00 90.75 294 ASN A N 1
ATOM 2341 C CA . ASN A 1 294 ? -12.982 -16.773 -25.795 1.00 90.75 294 ASN A CA 1
ATOM 2342 C C . ASN A 1 294 ? -11.655 -17.269 -26.364 1.00 90.75 294 ASN A C 1
ATOM 2344 O O . ASN A 1 294 ? -11.638 -17.761 -27.490 1.00 90.75 294 ASN A O 1
ATOM 2348 N N . ASP A 1 295 ? -10.558 -17.113 -25.625 1.00 91.62 295 ASP A N 1
ATOM 2349 C CA . ASP A 1 295 ? -9.229 -17.474 -26.100 1.00 91.62 295 ASP A CA 1
ATOM 2350 C C . ASP A 1 295 ? -8.796 -18.860 -25.598 1.00 91.62 295 ASP A C 1
ATOM 2352 O O . ASP A 1 295 ? -9.418 -19.478 -24.726 1.00 91.62 295 ASP A O 1
ATOM 2356 N N . SER A 1 296 ? -7.702 -19.365 -26.163 1.00 89.94 296 SER A N 1
ATOM 2357 C CA . SER A 1 296 ? -7.114 -20.646 -25.792 1.00 89.94 296 SER A CA 1
ATOM 2358 C C . SER A 1 296 ? -5.594 -20.575 -25.784 1.00 89.94 296 SER A C 1
ATOM 2360 O O . SER A 1 296 ? -4.967 -19.995 -26.667 1.00 89.94 296 SER A O 1
ATOM 2362 N N . ALA A 1 297 ? -4.983 -21.209 -24.790 1.00 88.00 297 ALA A N 1
ATOM 2363 C CA . ALA A 1 297 ? -3.539 -21.304 -24.693 1.00 88.00 297 ALA A CA 1
ATOM 2364 C C . ALA A 1 297 ? -3.028 -22.560 -25.395 1.00 88.00 297 ALA A C 1
ATOM 2366 O O . ALA A 1 297 ? -3.590 -23.652 -25.267 1.00 88.00 297 ALA A O 1
ATOM 2367 N N . GLN A 1 298 ? -1.894 -22.409 -26.074 1.00 88.00 298 GLN A N 1
ATOM 2368 C CA . GLN A 1 298 ? -1.170 -23.521 -26.666 1.00 88.00 298 GLN A CA 1
ATOM 2369 C C . GLN A 1 298 ? -0.430 -24.316 -25.579 1.00 88.00 298 GLN A C 1
ATOM 2371 O O . GLN A 1 298 ? 0.410 -23.778 -24.856 1.00 88.00 298 GLN A O 1
ATOM 2376 N N . ILE A 1 299 ? -0.695 -25.618 -25.493 1.00 84.31 299 ILE A N 1
ATOM 2377 C CA . ILE A 1 299 ? 0.097 -26.578 -24.721 1.00 84.31 299 ILE A CA 1
ATOM 2378 C C . ILE A 1 299 ? 0.909 -27.415 -25.705 1.00 84.31 299 ILE A C 1
ATOM 2380 O O . ILE A 1 299 ? 0.358 -28.094 -26.572 1.00 84.31 299 ILE A O 1
ATOM 2384 N N . VAL A 1 300 ? 2.234 -27.378 -25.557 1.00 86.12 300 VAL A N 1
ATOM 2385 C CA . VAL A 1 300 ? 3.161 -28.163 -26.377 1.00 86.12 300 VAL A CA 1
ATOM 2386 C C . VAL A 1 300 ? 3.694 -29.329 -25.556 1.00 86.12 300 VAL A C 1
ATOM 2388 O O . VAL A 1 300 ? 4.386 -29.131 -24.558 1.00 86.12 300 VAL A O 1
ATOM 2391 N N . ARG A 1 301 ? 3.411 -30.552 -26.004 1.00 84.50 301 ARG A N 1
ATOM 2392 C CA . ARG A 1 301 ? 3.947 -31.788 -25.431 1.00 84.50 301 ARG A CA 1
ATOM 2393 C C . ARG A 1 301 ? 5.018 -32.344 -26.358 1.00 84.50 301 ARG A C 1
ATOM 2395 O O . ARG A 1 301 ? 4.748 -32.634 -27.519 1.00 84.50 301 ARG A O 1
ATOM 2402 N N . TYR A 1 302 ? 6.235 -32.509 -25.855 1.00 85.50 302 TYR A N 1
ATOM 2403 C CA . TYR A 1 302 ? 7.299 -33.157 -26.618 1.00 85.50 302 TYR A CA 1
ATOM 2404 C C . TYR A 1 302 ? 7.095 -34.674 -26.591 1.00 85.50 302 TYR A C 1
ATOM 2406 O O . TYR A 1 302 ? 6.863 -35.254 -25.532 1.00 85.50 302 TYR A O 1
ATOM 2414 N N . LEU A 1 303 ? 7.128 -35.301 -27.767 1.00 85.94 303 LEU A N 1
ATOM 2415 C CA . LEU A 1 303 ? 6.962 -36.751 -27.933 1.00 85.94 303 LEU A CA 1
ATOM 2416 C C . LEU A 1 303 ? 8.292 -37.506 -27.808 1.00 85.94 303 LEU A C 1
ATOM 2418 O O . LEU A 1 303 ? 8.306 -38.723 -27.659 1.00 85.94 303 LEU A O 1
ATOM 2422 N N . VAL A 1 304 ? 9.396 -36.765 -27.850 1.00 84.56 304 VAL A N 1
ATOM 2423 C CA . VAL A 1 304 ? 10.771 -37.232 -27.668 1.00 84.56 304 VAL A CA 1
ATOM 2424 C C . VAL A 1 304 ? 11.488 -36.311 -26.688 1.00 84.56 304 VAL A C 1
ATOM 2426 O O . VAL A 1 304 ? 11.115 -35.143 -26.551 1.00 84.56 304 VAL A O 1
ATOM 2429 N N . ASP A 1 305 ? 12.507 -36.821 -25.997 1.00 83.81 305 ASP A N 1
ATOM 2430 C CA . ASP A 1 305 ? 13.297 -36.006 -25.073 1.00 83.81 305 ASP A CA 1
ATOM 2431 C C . ASP A 1 305 ? 13.995 -34.875 -25.841 1.00 83.81 305 ASP A C 1
ATOM 2433 O O . ASP A 1 305 ? 14.839 -35.108 -26.706 1.00 83.81 305 ASP A O 1
ATOM 2437 N N . LYS A 1 306 ? 13.627 -33.631 -25.518 1.00 82.62 306 LYS A N 1
ATOM 2438 C CA . LYS A 1 306 ? 14.177 -32.423 -26.143 1.00 82.62 306 LYS A CA 1
ATOM 2439 C C . LYS A 1 306 ? 15.691 -32.299 -25.925 1.00 82.62 306 LYS A C 1
ATOM 2441 O O . LYS A 1 306 ? 16.360 -31.670 -26.742 1.00 82.62 306 LYS A O 1
ATOM 2446 N N . ASN A 1 307 ? 16.215 -32.853 -24.833 1.00 86.38 307 ASN A N 1
ATOM 2447 C CA . ASN A 1 307 ? 17.625 -32.752 -24.471 1.00 86.38 307 ASN A CA 1
ATOM 2448 C C . ASN A 1 307 ? 18.472 -33.889 -25.070 1.00 86.38 307 ASN A C 1
ATOM 2450 O O . ASN A 1 307 ? 19.700 -33.792 -25.058 1.00 86.38 307 ASN A O 1
ATOM 2454 N N . ASP A 1 308 ? 17.845 -34.935 -25.622 1.00 88.75 308 ASP A N 1
ATOM 2455 C CA . ASP A 1 308 ? 18.537 -36.025 -26.308 1.00 88.75 308 ASP A CA 1
ATOM 2456 C C . ASP A 1 308 ? 18.608 -35.767 -27.821 1.00 88.75 308 ASP A C 1
ATOM 2458 O O . ASP A 1 308 ? 17.700 -36.061 -28.606 1.00 88.75 308 ASP A O 1
ATOM 2462 N N . THR A 1 309 ? 19.756 -35.246 -28.246 1.00 86.94 309 THR A N 1
ATOM 2463 C CA . THR A 1 309 ? 20.067 -34.974 -29.652 1.00 86.94 309 THR A CA 1
ATOM 2464 C C . THR A 1 309 ? 19.948 -36.221 -30.538 1.00 86.94 309 THR A C 1
ATOM 2466 O O . THR A 1 309 ? 19.591 -36.101 -31.712 1.00 86.94 309 THR A O 1
ATOM 2469 N N . ALA A 1 310 ? 20.229 -37.424 -30.022 1.00 86.81 310 ALA A N 1
ATOM 2470 C CA . ALA A 1 310 ? 20.107 -38.656 -30.798 1.00 86.81 310 ALA A CA 1
ATOM 2471 C C . ALA A 1 310 ? 18.634 -39.023 -31.024 1.00 86.81 310 ALA A C 1
ATOM 2473 O O . ALA A 1 310 ? 18.260 -39.337 -32.157 1.00 86.81 310 ALA A O 1
ATOM 2474 N N . ALA A 1 311 ? 17.795 -38.908 -29.990 1.00 83.19 311 ALA A N 1
ATOM 2475 C CA . ALA A 1 311 ? 16.354 -39.140 -30.088 1.00 83.19 311 ALA A CA 1
ATOM 2476 C C . ALA A 1 311 ? 15.672 -38.150 -31.047 1.00 83.19 311 ALA A C 1
ATOM 2478 O O . ALA A 1 311 ? 14.911 -38.566 -31.924 1.00 83.19 311 ALA A O 1
ATOM 2479 N N . VAL A 1 312 ? 16.001 -36.855 -30.955 1.00 86.25 312 VAL A N 1
ATOM 2480 C CA . VAL A 1 312 ? 15.454 -35.818 -31.851 1.00 86.25 312 VAL A CA 1
ATOM 2481 C C . VAL A 1 312 ? 15.872 -36.060 -33.305 1.00 86.25 312 VAL A C 1
ATOM 2483 O O . VAL A 1 312 ? 15.035 -36.017 -34.208 1.00 86.25 312 VAL A O 1
ATOM 2486 N N . ASN A 1 313 ? 17.150 -36.363 -33.551 1.00 86.81 313 ASN A N 1
ATOM 2487 C CA . ASN A 1 313 ? 17.648 -36.626 -34.903 1.00 86.81 313 ASN A CA 1
ATOM 2488 C C . ASN A 1 313 ? 17.071 -37.913 -35.504 1.00 86.81 313 ASN A C 1
ATOM 2490 O O . ASN A 1 313 ? 16.837 -37.971 -36.709 1.00 86.81 313 ASN A O 1
ATOM 2494 N N . ASN A 1 314 ? 16.843 -38.941 -34.687 1.00 87.50 314 ASN A N 1
ATOM 2495 C CA . ASN A 1 314 ? 16.208 -40.183 -35.117 1.00 87.50 314 ASN A CA 1
ATOM 2496 C C . ASN A 1 314 ? 14.744 -39.938 -35.525 1.00 87.50 314 ASN A C 1
ATOM 2498 O O . ASN A 1 314 ? 14.350 -40.312 -36.629 1.00 87.50 314 ASN A O 1
ATOM 2502 N N . ALA A 1 315 ? 13.984 -39.206 -34.703 1.00 84.94 315 ALA A N 1
ATOM 2503 C CA . ALA A 1 315 ? 12.609 -38.823 -35.015 1.00 84.94 315 ALA A CA 1
ATOM 2504 C C . ALA A 1 315 ? 12.514 -37.988 -36.305 1.00 84.94 315 ALA A C 1
ATOM 2506 O O . ALA A 1 315 ? 11.683 -38.278 -37.164 1.00 84.94 315 ALA A O 1
ATOM 2507 N N . LEU A 1 316 ? 13.418 -37.015 -36.493 1.00 86.38 316 LEU A N 1
ATOM 2508 C CA . LEU A 1 316 ? 13.517 -36.225 -37.727 1.00 86.38 316 LEU A CA 1
ATOM 2509 C C . LEU A 1 316 ? 13.808 -37.093 -38.957 1.00 86.38 316 LEU A C 1
ATOM 2511 O O . LEU A 1 316 ? 13.150 -36.945 -39.983 1.00 86.38 316 LEU A O 1
ATOM 2515 N N . ARG A 1 317 ? 14.780 -38.009 -38.859 1.00 88.50 317 ARG A N 1
ATOM 2516 C CA . ARG A 1 317 ? 15.160 -38.911 -39.962 1.00 88.50 317 ARG A CA 1
ATOM 2517 C C . ARG A 1 317 ? 14.033 -39.863 -40.357 1.00 88.50 317 ARG A C 1
ATOM 2519 O O . ARG A 1 317 ? 13.930 -40.216 -41.527 1.00 88.50 317 ARG A O 1
ATOM 2526 N N . ASN A 1 318 ? 13.197 -40.249 -39.397 1.00 88.31 318 ASN A N 1
ATOM 2527 C CA . ASN A 1 318 ? 12.097 -41.187 -39.592 1.00 88.31 318 ASN A CA 1
ATOM 2528 C C . ASN A 1 318 ? 10.741 -40.504 -39.851 1.00 88.31 318 ASN A C 1
ATOM 2530 O O . ASN A 1 318 ? 9.717 -41.184 -39.823 1.00 88.31 318 ASN A O 1
ATOM 2534 N N . ASN A 1 319 ? 10.710 -39.185 -40.098 1.00 84.25 319 ASN A N 1
ATOM 2535 C CA . ASN A 1 319 ? 9.480 -38.394 -40.269 1.00 84.25 319 ASN A CA 1
ATOM 2536 C C . ASN A 1 319 ? 8.465 -38.571 -39.120 1.00 84.25 319 ASN A C 1
ATOM 2538 O O . ASN A 1 319 ? 7.252 -38.554 -39.329 1.00 84.25 319 ASN A O 1
ATOM 2542 N N . GLN A 1 320 ? 8.955 -38.737 -37.892 1.00 87.31 320 GLN A N 1
ATOM 2543 C CA . GLN A 1 320 ? 8.116 -38.837 -36.703 1.00 87.31 320 GLN A CA 1
ATOM 2544 C C . GLN A 1 320 ? 7.839 -37.444 -36.114 1.00 87.31 320 GLN A C 1
ATOM 2546 O O . GLN A 1 320 ? 8.730 -36.590 -36.086 1.00 87.31 320 GLN A O 1
ATOM 2551 N N . PRO A 1 321 ? 6.618 -37.191 -35.610 1.00 82.19 321 PRO A N 1
ATOM 2552 C CA . PRO A 1 321 ? 6.302 -35.936 -34.944 1.00 82.19 321 PRO A CA 1
ATOM 2553 C C . PRO A 1 321 ? 7.120 -35.791 -33.652 1.00 82.19 321 PRO A C 1
ATOM 2555 O O . PRO A 1 321 ? 7.141 -36.676 -32.803 1.00 82.19 321 PRO A O 1
ATOM 2558 N N . ILE A 1 322 ? 7.792 -34.650 -33.500 1.00 86.06 322 ILE A N 1
ATOM 2559 C CA . ILE A 1 322 ? 8.677 -34.349 -32.354 1.00 86.06 322 ILE A CA 1
ATOM 2560 C C . ILE A 1 322 ? 7.891 -33.696 -31.215 1.00 86.06 322 ILE A C 1
ATOM 2562 O O . ILE A 1 322 ? 8.207 -33.851 -30.035 1.00 86.06 322 ILE A O 1
ATOM 2566 N N . LYS A 1 323 ? 6.856 -32.941 -31.580 1.00 88.00 323 LYS A N 1
ATOM 2567 C CA . LYS A 1 323 ? 5.983 -32.227 -30.661 1.00 88.00 323 LYS A CA 1
ATOM 2568 C C . LYS A 1 323 ? 4.539 -32.379 -31.100 1.00 88.00 323 LYS A C 1
ATOM 2570 O O . LYS A 1 323 ? 4.239 -32.374 -32.290 1.00 88.00 323 LYS A O 1
ATOM 2575 N N . ASP A 1 324 ? 3.681 -32.467 -30.109 1.00 87.12 324 ASP A N 1
ATOM 2576 C CA . ASP A 1 324 ? 2.237 -32.460 -30.220 1.00 87.12 324 ASP A CA 1
ATOM 2577 C C . ASP A 1 324 ? 1.725 -31.154 -29.606 1.00 87.12 324 ASP A C 1
ATOM 2579 O O . ASP A 1 324 ? 2.282 -30.657 -28.623 1.00 87.12 324 ASP A O 1
ATOM 2583 N N . THR A 1 325 ? 0.726 -30.548 -30.234 1.00 89.31 325 THR A N 1
ATOM 2584 C CA . THR A 1 325 ? 0.183 -29.251 -29.829 1.00 89.31 325 THR A CA 1
ATOM 2585 C C . THR A 1 325 ? -1.310 -29.386 -29.615 1.00 89.31 325 THR A C 1
ATOM 2587 O O . THR A 1 325 ? -2.039 -29.715 -30.545 1.00 89.31 325 THR A O 1
ATOM 2590 N N . ALA A 1 326 ? -1.755 -29.065 -28.407 1.00 89.19 326 ALA A N 1
ATOM 2591 C CA . ALA A 1 326 ? -3.163 -28.973 -28.065 1.00 89.19 326 ALA A CA 1
ATOM 2592 C C . ALA A 1 326 ? -3.500 -27.549 -27.620 1.00 89.19 326 ALA A C 1
ATOM 2594 O O . ALA A 1 326 ? -2.640 -26.827 -27.112 1.00 89.19 326 ALA A O 1
ATOM 2595 N N . TYR A 1 327 ? -4.758 -27.162 -27.795 1.00 90.00 327 TYR A N 1
ATOM 2596 C CA . TYR A 1 327 ? -5.291 -25.906 -27.285 1.00 90.00 327 TYR A CA 1
ATOM 2597 C C . TYR A 1 327 ? -6.197 -26.204 -26.102 1.00 90.00 327 TYR A C 1
ATOM 2599 O O . TYR A 1 327 ? -7.024 -27.114 -26.162 1.00 90.00 327 TYR A O 1
ATOM 2607 N N . ILE A 1 328 ? -6.026 -25.439 -25.031 1.00 91.56 328 ILE A N 1
ATOM 2608 C CA . ILE A 1 328 ? -6.883 -25.500 -23.852 1.00 91.56 328 ILE A CA 1
ATOM 2609 C C . ILE A 1 328 ? -7.513 -24.122 -23.627 1.00 91.56 328 ILE A C 1
ATOM 2611 O O . ILE A 1 328 ? -6.818 -23.115 -23.793 1.00 91.56 328 ILE A O 1
ATOM 2615 N N . PRO A 1 329 ? -8.799 -24.039 -23.255 1.00 92.69 329 PRO A N 1
ATOM 2616 C CA . PRO A 1 329 ? -9.401 -22.780 -22.830 1.00 92.69 329 PRO A CA 1
ATOM 2617 C C . PRO A 1 329 ? -8.597 -22.119 -21.704 1.00 92.69 329 PRO A C 1
ATOM 2619 O O . PRO A 1 329 ? -8.076 -22.802 -20.814 1.00 92.69 329 PRO A O 1
ATOM 2622 N N . ILE A 1 330 ? -8.463 -20.791 -21.758 1.00 93.38 330 ILE A N 1
ATOM 2623 C CA . ILE A 1 330 ? -7.653 -20.030 -20.793 1.00 93.38 330 ILE A CA 1
ATOM 2624 C C . ILE A 1 330 ? -8.165 -20.203 -19.367 1.00 93.38 330 ILE A C 1
ATOM 2626 O O . ILE A 1 330 ? -7.381 -20.438 -18.450 1.00 93.38 330 ILE A O 1
ATOM 2630 N N . ASP A 1 331 ? -9.472 -20.106 -19.170 1.00 90.62 331 ASP A N 1
ATOM 2631 C CA . ASP A 1 331 ? -10.104 -20.262 -17.867 1.00 90.62 331 ASP A CA 1
ATOM 2632 C C . ASP A 1 331 ? -9.796 -21.636 -17.237 1.00 90.62 331 ASP A C 1
ATOM 2634 O O . ASP A 1 331 ? -9.403 -21.709 -16.072 1.00 90.62 331 ASP A O 1
ATOM 2638 N N . ILE A 1 332 ? -9.846 -22.712 -18.028 1.00 91.62 332 ILE A N 1
ATOM 2639 C CA . ILE A 1 332 ? -9.456 -24.060 -17.603 1.00 91.62 332 ILE A CA 1
ATOM 2640 C C . ILE A 1 332 ? -7.958 -24.128 -17.289 1.00 91.62 332 ILE A C 1
ATOM 2642 O O . ILE A 1 332 ? -7.577 -24.731 -16.287 1.00 91.62 332 ILE A O 1
ATOM 2646 N N . LYS A 1 333 ? -7.092 -23.514 -18.103 1.00 91.31 333 LYS A N 1
ATOM 2647 C CA . LYS A 1 333 ? -5.642 -23.516 -17.854 1.00 91.31 333 LYS A CA 1
ATOM 2648 C C . LYS A 1 333 ? -5.278 -22.802 -16.553 1.00 91.31 333 LYS A C 1
ATOM 2650 O O . LYS A 1 333 ? -4.443 -23.293 -15.798 1.00 91.31 333 LYS A O 1
ATOM 2655 N N . VAL A 1 334 ? -5.883 -21.643 -16.310 1.00 91.94 334 VAL A N 1
ATOM 2656 C CA . VAL A 1 334 ? -5.540 -20.765 -15.185 1.00 91.94 334 VAL A CA 1
ATOM 2657 C C . VAL A 1 334 ? -6.174 -21.248 -13.883 1.00 91.94 334 VAL A C 1
ATOM 2659 O O . VAL A 1 334 ? -5.544 -21.171 -12.827 1.00 91.94 334 VAL A O 1
ATOM 2662 N N . PHE A 1 335 ? -7.412 -21.741 -13.937 1.00 92.00 335 PHE A N 1
ATOM 2663 C CA . PHE A 1 335 ? -8.197 -22.051 -12.742 1.00 92.00 335 PHE A CA 1
ATOM 2664 C C . PHE A 1 335 ? -8.512 -23.547 -12.560 1.00 92.00 335 PHE A C 1
ATOM 2666 O O . PHE A 1 335 ? -8.963 -23.947 -11.484 1.00 92.00 335 PHE A O 1
ATOM 2673 N N . GLY A 1 336 ? -8.245 -24.381 -13.568 1.00 90.44 336 GLY A N 1
ATOM 2674 C CA . GLY A 1 336 ? -8.542 -25.817 -13.586 1.00 90.44 336 GLY A CA 1
ATOM 2675 C C . GLY A 1 336 ? -9.965 -26.135 -14.058 1.00 90.44 336 GLY A C 1
ATOM 2676 O O . GLY A 1 336 ? -10.870 -25.328 -13.921 1.00 90.44 336 GLY A O 1
ATOM 2677 N N . GLU A 1 337 ? -10.207 -27.347 -14.567 1.00 86.38 337 GLU A N 1
ATOM 2678 C CA . GLU A 1 337 ? -11.473 -27.740 -15.231 1.00 86.38 337 GLU A CA 1
ATOM 2679 C C . GLU A 1 337 ? -12.760 -27.534 -14.413 1.00 86.38 337 GLU A C 1
ATOM 2681 O O . GLU A 1 337 ? -13.841 -27.405 -14.980 1.00 86.38 337 GLU A O 1
ATOM 2686 N N . LYS A 1 338 ? -12.671 -27.523 -13.080 1.00 85.12 338 LYS A N 1
ATOM 2687 C CA . LYS A 1 338 ? -13.825 -27.392 -12.173 1.00 85.12 338 LYS A CA 1
ATOM 2688 C C . LYS A 1 338 ? -13.851 -26.048 -11.451 1.00 85.12 338 LYS A C 1
ATOM 2690 O O . LYS A 1 338 ? -14.357 -25.954 -10.330 1.00 85.12 338 LYS A O 1
ATOM 2695 N N . HIS A 1 339 ? -13.273 -25.015 -12.059 1.00 80.44 339 HIS A N 1
ATOM 2696 C CA . HIS A 1 339 ? -13.269 -23.680 -11.483 1.00 80.44 339 HIS A CA 1
ATOM 2697 C C . HIS A 1 339 ? -14.694 -23.109 -11.466 1.00 80.44 339 HIS A C 1
ATOM 2699 O O . HIS A 1 339 ? -15.329 -22.899 -12.490 1.00 80.44 339 HIS A O 1
ATOM 2705 N N . GLY A 1 340 ? -15.256 -22.895 -10.277 1.00 84.00 340 GLY A N 1
ATOM 2706 C CA . GLY A 1 340 ? -16.578 -22.274 -10.115 1.00 84.00 340 GLY A CA 1
ATOM 2707 C C . GLY A 1 340 ? -16.548 -20.750 -10.277 1.00 84.00 340 GLY A C 1
ATOM 2708 O O . GLY A 1 340 ? -17.321 -20.055 -9.619 1.00 84.00 340 GLY A O 1
ATOM 2709 N N . ILE A 1 341 ? -15.596 -20.208 -11.045 1.00 87.75 341 ILE A N 1
ATOM 2710 C CA . ILE A 1 341 ? -15.311 -18.773 -11.084 1.00 87.75 341 ILE A CA 1
ATOM 2711 C C . ILE A 1 341 ? -16.168 -18.116 -12.160 1.00 87.75 341 ILE A C 1
ATOM 2713 O O . ILE A 1 341 ? -16.118 -18.461 -13.336 1.00 87.75 341 ILE A O 1
ATOM 2717 N N . ASN A 1 342 ? -16.925 -17.097 -11.758 1.00 90.44 342 ASN A N 1
ATOM 2718 C CA . ASN A 1 342 ? -17.599 -16.230 -12.712 1.00 90.44 342 ASN A CA 1
ATOM 2719 C C . ASN A 1 342 ? -16.602 -15.206 -13.279 1.00 90.44 342 ASN A C 1
ATOM 2721 O O . ASN A 1 342 ? -16.186 -14.275 -12.584 1.00 90.44 342 ASN A O 1
ATOM 2725 N N . ILE A 1 343 ? -16.236 -15.389 -14.547 1.00 91.50 343 ILE A N 1
ATOM 2726 C CA . ILE A 1 343 ? -15.281 -14.536 -15.255 1.00 91.50 343 ILE A CA 1
ATOM 2727 C C . ILE A 1 343 ? -15.825 -13.112 -15.465 1.00 91.50 343 ILE A C 1
ATOM 2729 O O . ILE A 1 343 ? -15.062 -12.157 -15.358 1.00 91.50 343 ILE A O 1
ATOM 2733 N N . ASP A 1 344 ? -17.137 -12.930 -15.659 1.00 91.50 344 ASP A N 1
ATOM 2734 C CA . ASP A 1 344 ? -17.732 -11.591 -15.850 1.00 91.50 344 ASP A CA 1
ATOM 2735 C C . ASP A 1 344 ? -17.574 -10.696 -14.622 1.00 91.50 344 ASP A C 1
ATOM 2737 O O . ASP A 1 344 ? -17.502 -9.473 -14.725 1.00 91.50 344 ASP A O 1
ATOM 2741 N N . SER A 1 345 ? -17.506 -11.303 -13.436 1.00 92.44 345 SER A N 1
ATOM 2742 C CA . SER A 1 345 ? -17.346 -10.574 -12.182 1.00 92.44 345 SER A CA 1
ATOM 2743 C C . SER A 1 345 ? -15.888 -10.457 -11.739 1.00 92.44 345 SER A C 1
ATOM 2745 O O . SER A 1 345 ? -15.624 -10.063 -10.601 1.00 92.44 345 SER A O 1
ATOM 2747 N N . ILE A 1 346 ? -14.914 -10.814 -12.588 1.00 92.75 346 ILE A N 1
ATOM 2748 C CA . ILE A 1 346 ? -13.502 -10.829 -12.185 1.00 92.75 346 ILE A CA 1
ATOM 2749 C C . ILE A 1 346 ? -12.957 -9.435 -11.865 1.00 92.75 346 ILE A C 1
ATOM 2751 O O . ILE A 1 346 ? -12.165 -9.297 -10.939 1.00 92.75 346 ILE A O 1
ATOM 2755 N N . ALA A 1 347 ? -13.459 -8.412 -12.556 1.00 95.25 347 ALA A N 1
ATOM 2756 C CA . ALA A 1 347 ? -13.072 -7.019 -12.362 1.00 95.25 347 ALA A CA 1
ATOM 2757 C C . ALA A 1 347 ? -13.557 -6.418 -11.035 1.00 95.25 347 ALA A C 1
ATOM 2759 O O . ALA A 1 347 ? -13.019 -5.406 -10.592 1.00 95.25 347 ALA A O 1
ATOM 2760 N N . TYR A 1 348 ? -14.586 -6.998 -10.411 1.00 96.38 348 TYR A N 1
ATOM 2761 C CA . TYR A 1 348 ? -15.271 -6.393 -9.271 1.00 96.38 348 TYR A CA 1
ATOM 2762 C C . TYR A 1 348 ? -14.666 -6.823 -7.938 1.00 96.38 348 TYR A C 1
ATOM 2764 O O . TYR A 1 348 ? -14.398 -8.004 -7.698 1.00 96.38 348 TYR A O 1
ATOM 2772 N N . VAL A 1 349 ? -14.509 -5.848 -7.043 1.00 96.38 349 VAL A N 1
ATOM 2773 C CA . VAL A 1 349 ? -14.086 -6.072 -5.663 1.00 96.38 349 VAL A CA 1
ATOM 2774 C C . VAL A 1 349 ? -15.209 -6.819 -4.936 1.00 96.38 349 VAL A C 1
ATOM 2776 O O . VAL A 1 349 ? -16.346 -6.327 -4.922 1.00 96.38 349 VAL A O 1
ATOM 2779 N N . PRO A 1 350 ? -14.925 -7.983 -4.317 1.00 94.88 350 PRO A N 1
ATOM 2780 C CA . PRO A 1 350 ? -15.905 -8.729 -3.539 1.00 94.88 350 PRO A CA 1
ATOM 2781 C C . PRO A 1 350 ? -16.678 -7.842 -2.562 1.00 94.88 350 PRO A C 1
ATOM 2783 O O . PRO A 1 350 ? -16.137 -6.888 -2.010 1.00 94.88 350 PRO A O 1
ATOM 2786 N N . PHE A 1 351 ? -17.949 -8.179 -2.343 1.00 92.88 351 PHE A N 1
ATOM 2787 C CA . PHE A 1 351 ? -18.892 -7.422 -1.511 1.00 92.88 351 PHE A CA 1
ATOM 2788 C C . PHE A 1 351 ? -19.303 -6.060 -2.062 1.00 92.88 351 PHE A C 1
ATOM 2790 O O . PHE A 1 351 ? -20.158 -5.444 -1.452 1.00 92.88 351 PHE A O 1
ATOM 2797 N N . THR A 1 352 ? -18.779 -5.591 -3.192 1.00 93.44 352 THR A N 1
ATOM 2798 C CA . THR A 1 352 ? -19.086 -4.248 -3.703 1.00 93.44 352 THR A CA 1
ATOM 2799 C C . THR A 1 352 ? -19.492 -4.273 -5.171 1.00 93.44 352 THR A C 1
ATOM 2801 O O . THR A 1 352 ? -19.465 -5.311 -5.831 1.00 93.44 352 THR A O 1
ATOM 2804 N N . LYS A 1 353 ? -19.874 -3.104 -5.691 1.00 92.19 353 LYS A N 1
ATOM 2805 C CA . LYS A 1 353 ? -20.088 -2.873 -7.128 1.00 92.19 353 LYS A CA 1
ATOM 2806 C C . LYS A 1 353 ? -18.907 -2.151 -7.786 1.00 92.19 353 LYS A C 1
ATOM 2808 O O . LYS A 1 353 ? -18.989 -1.796 -8.958 1.00 92.19 353 LYS A O 1
ATOM 2813 N N . THR A 1 354 ? -17.829 -1.924 -7.042 1.00 94.50 354 THR A N 1
ATOM 2814 C CA . THR A 1 354 ? -16.653 -1.177 -7.492 1.00 94.50 354 THR A CA 1
ATOM 2815 C C . THR A 1 354 ? -15.658 -2.132 -8.140 1.00 94.50 354 THR A C 1
ATOM 2817 O O . THR A 1 354 ? -15.487 -3.262 -7.682 1.00 94.50 354 THR A O 1
ATOM 2820 N N . GLN A 1 355 ? -15.010 -1.699 -9.220 1.00 96.25 355 GLN A N 1
ATOM 2821 C CA . GLN A 1 355 ? -13.962 -2.477 -9.880 1.00 96.25 355 GLN A CA 1
ATOM 2822 C C . GLN A 1 355 ? -12.589 -2.210 -9.256 1.00 96.25 355 GLN A C 1
ATOM 2824 O O . GLN A 1 355 ? -12.345 -1.130 -8.717 1.00 96.25 355 GLN A O 1
ATOM 2829 N N . PHE A 1 356 ? -11.680 -3.180 -9.351 1.00 97.44 356 PHE A N 1
ATOM 2830 C CA . PHE A 1 356 ? -10.273 -2.947 -9.032 1.00 97.44 356 PHE A CA 1
ATOM 2831 C C . PHE A 1 356 ? -9.673 -1.921 -10.009 1.00 97.44 356 PHE A C 1
ATOM 2833 O O . PHE A 1 356 ? -10.011 -1.885 -11.196 1.00 97.44 356 PHE A O 1
ATOM 2840 N N . SER A 1 357 ? -8.747 -1.097 -9.521 1.00 97.06 357 SER A N 1
ATOM 2841 C CA . SER A 1 357 ? -7.946 -0.218 -10.374 1.00 97.06 357 SER A CA 1
ATOM 2842 C C . SER A 1 357 ? -6.852 -1.046 -11.036 1.00 97.06 357 SER A C 1
ATOM 2844 O O . SER A 1 357 ? -5.958 -1.503 -10.335 1.00 97.06 357 SER A O 1
ATOM 2846 N N . LEU A 1 358 ? -6.903 -1.200 -12.360 1.00 97.12 358 LEU A N 1
ATOM 2847 C CA . LEU A 1 358 ? -5.897 -1.883 -13.178 1.00 97.12 358 LEU A CA 1
ATOM 2848 C C . LEU A 1 358 ? -5.071 -0.851 -13.948 1.00 97.12 358 LEU A C 1
ATOM 2850 O O . LEU A 1 358 ? -5.621 -0.036 -14.689 1.00 97.12 358 LEU A O 1
ATOM 2854 N N . LYS A 1 359 ? -3.749 -0.893 -13.787 1.00 96.56 359 LYS A N 1
ATOM 2855 C CA . LYS A 1 359 ? -2.798 -0.077 -14.544 1.00 96.56 359 LYS A CA 1
ATOM 2856 C C . LYS A 1 359 ? -1.635 -0.932 -15.017 1.00 96.56 359 LYS A C 1
ATOM 2858 O O . LYS A 1 359 ? -1.190 -1.834 -14.317 1.00 96.56 359 LYS A O 1
ATOM 2863 N N . THR A 1 360 ? -1.116 -0.614 -16.195 1.00 95.31 360 THR A N 1
ATOM 2864 C CA . THR A 1 360 ? 0.022 -1.311 -16.799 1.00 95.31 360 THR A CA 1
ATOM 2865 C C . THR A 1 360 ? 1.010 -0.302 -17.362 1.00 95.31 360 THR A C 1
ATOM 2867 O O . THR A 1 360 ? 0.600 0.757 -17.841 1.00 95.31 360 THR A O 1
ATOM 2870 N N . ASN A 1 361 ? 2.296 -0.636 -17.365 1.00 93.00 361 ASN A N 1
ATOM 2871 C CA . ASN A 1 361 ? 3.333 0.162 -18.014 1.00 93.00 361 ASN A CA 1
ATOM 2872 C C . ASN A 1 361 ? 4.341 -0.747 -18.736 1.00 93.00 361 ASN A C 1
ATOM 2874 O O . ASN A 1 361 ? 4.469 -1.928 -18.415 1.00 93.00 361 ASN A O 1
ATOM 2878 N N . LYS A 1 362 ? 5.056 -0.200 -19.720 1.00 91.94 362 LYS A N 1
ATOM 2879 C CA . LYS A 1 362 ? 6.074 -0.906 -20.502 1.00 91.94 362 LYS A CA 1
ATOM 2880 C C . LYS A 1 362 ? 7.296 -0.012 -20.664 1.00 91.94 362 LYS A C 1
ATOM 2882 O O . LYS A 1 362 ? 7.183 1.110 -21.151 1.00 91.94 362 LYS A O 1
ATOM 2887 N N . THR A 1 363 ? 8.467 -0.514 -20.290 1.00 91.56 363 THR A N 1
ATOM 2888 C CA . THR A 1 363 ? 9.743 0.198 -20.458 1.00 91.56 363 THR A CA 1
ATOM 2889 C C . THR A 1 363 ? 10.795 -0.724 -21.070 1.00 91.56 363 THR A C 1
ATOM 2891 O O . THR A 1 363 ? 10.550 -1.912 -21.274 1.00 91.56 363 THR A O 1
ATOM 2894 N N . LYS A 1 364 ? 11.969 -0.180 -21.405 1.00 90.69 364 LYS A N 1
ATOM 2895 C CA . LYS A 1 364 ? 13.123 -0.968 -21.848 1.00 90.69 364 LYS A CA 1
ATOM 2896 C C . LYS A 1 364 ? 14.215 -0.936 -20.793 1.00 90.69 364 LYS A C 1
ATOM 2898 O O . LYS A 1 364 ? 14.540 0.129 -20.275 1.00 90.69 364 LYS A O 1
ATOM 2903 N N . ASN A 1 365 ? 14.808 -2.092 -20.507 1.00 87.69 365 ASN A N 1
ATOM 2904 C CA . ASN A 1 365 ? 15.995 -2.160 -19.655 1.00 87.69 365 ASN A CA 1
ATOM 2905 C C . ASN A 1 365 ? 17.275 -1.766 -20.413 1.00 87.69 365 ASN A C 1
ATOM 2907 O O . ASN A 1 365 ? 17.262 -1.543 -21.624 1.00 87.69 365 ASN A O 1
ATOM 2911 N N . ALA A 1 366 ? 18.406 -1.735 -19.700 1.00 86.88 366 ALA A N 1
ATOM 2912 C CA . ALA A 1 366 ? 19.723 -1.400 -20.254 1.00 86.88 366 ALA A CA 1
ATOM 2913 C C . ALA A 1 366 ? 20.150 -2.284 -21.445 1.00 86.88 366 ALA A C 1
ATOM 2915 O O . ALA A 1 366 ? 20.916 -1.841 -22.294 1.00 86.88 366 ALA A O 1
ATOM 2916 N N . ASN A 1 367 ? 19.610 -3.505 -21.547 1.00 89.69 367 ASN A N 1
ATOM 2917 C CA . ASN A 1 367 ? 19.876 -4.439 -22.645 1.00 89.69 367 ASN A CA 1
ATOM 2918 C C . ASN A 1 367 ? 18.839 -4.328 -23.779 1.00 89.69 367 ASN A C 1
ATOM 2920 O O . ASN A 1 367 ? 18.720 -5.244 -24.591 1.00 89.69 367 ASN A O 1
ATOM 2924 N N . ASN A 1 368 ? 18.059 -3.241 -23.819 1.00 89.38 368 ASN A N 1
ATOM 2925 C CA . ASN A 1 368 ? 17.010 -2.976 -24.806 1.00 89.38 368 ASN A CA 1
ATOM 2926 C C . ASN A 1 368 ? 15.908 -4.055 -24.863 1.00 89.38 368 ASN A C 1
ATOM 2928 O O . ASN A 1 368 ? 15.221 -4.177 -25.880 1.00 89.38 368 ASN A O 1
ATOM 2932 N N . ARG A 1 369 ? 15.736 -4.829 -23.781 1.00 88.38 369 ARG A N 1
ATOM 2933 C CA . ARG A 1 369 ? 14.643 -5.799 -23.627 1.00 88.38 369 ARG A CA 1
ATOM 2934 C C . ARG A 1 369 ? 13.456 -5.129 -22.951 1.00 88.38 369 ARG A C 1
ATOM 2936 O O . ARG A 1 369 ? 13.644 -4.337 -22.023 1.00 88.38 369 ARG A O 1
ATOM 2943 N N . ASP A 1 370 ? 12.265 -5.483 -23.408 1.00 90.38 370 ASP A N 1
ATOM 2944 C CA . ASP A 1 370 ? 11.018 -4.979 -22.851 1.00 90.38 370 ASP A CA 1
ATOM 2945 C C . ASP A 1 370 ? 10.814 -5.502 -21.419 1.00 90.38 370 ASP A C 1
ATOM 2947 O O . ASP A 1 370 ? 11.062 -6.672 -21.121 1.00 90.38 370 ASP A O 1
ATOM 2951 N N . VAL A 1 371 ? 10.393 -4.606 -20.528 1.00 90.94 371 VAL A N 1
ATOM 2952 C CA . VAL A 1 371 ? 10.022 -4.881 -19.139 1.00 90.94 371 VAL A CA 1
ATOM 2953 C C . VAL A 1 371 ? 8.592 -4.402 -18.938 1.00 90.94 371 VAL A C 1
ATOM 2955 O O . VAL A 1 371 ? 8.256 -3.261 -19.267 1.00 90.94 371 VAL A O 1
ATOM 2958 N N . PHE A 1 372 ? 7.755 -5.284 -18.405 1.00 93.38 372 PHE A N 1
ATOM 2959 C CA . PHE A 1 372 ? 6.328 -5.050 -18.226 1.00 93.38 372 PHE A CA 1
ATOM 2960 C C . PHE A 1 372 ? 6.005 -4.867 -16.751 1.00 93.38 372 PHE A C 1
ATOM 2962 O O . PHE A 1 372 ? 6.486 -5.612 -15.900 1.00 93.38 372 PHE A O 1
ATOM 2969 N N . TYR A 1 373 ? 5.156 -3.889 -16.475 1.00 93.94 373 TYR A N 1
ATOM 2970 C CA . TYR A 1 373 ? 4.720 -3.512 -15.141 1.00 93.94 373 TYR A CA 1
ATOM 2971 C C . TYR A 1 373 ? 3.203 -3.597 -15.088 1.00 93.94 373 TYR A C 1
ATOM 2973 O O . TYR A 1 373 ? 2.519 -3.247 -16.057 1.00 93.94 373 TYR A O 1
ATOM 2981 N N . ILE A 1 374 ? 2.682 -4.027 -13.949 1.00 96.56 374 ILE A N 1
ATOM 2982 C CA . ILE A 1 374 ? 1.253 -4.117 -13.685 1.00 96.56 374 ILE A CA 1
ATOM 2983 C C . ILE A 1 374 ? 1.003 -3.742 -12.234 1.00 96.56 374 ILE A C 1
ATOM 2985 O O . ILE A 1 374 ? 1.751 -4.140 -11.353 1.00 96.56 374 ILE A O 1
ATOM 2989 N N . GLU A 1 375 ? -0.058 -2.989 -11.993 1.00 96.69 375 GLU A N 1
ATOM 2990 C CA . GLU A 1 375 ? -0.564 -2.683 -10.663 1.00 96.69 375 GLU A CA 1
ATOM 2991 C C . GLU A 1 375 ? -2.076 -2.903 -10.681 1.00 96.69 375 GLU A C 1
ATOM 2993 O O . GLU A 1 375 ? -2.795 -2.281 -11.471 1.00 96.69 375 GLU A O 1
ATOM 2998 N N . VAL A 1 376 ? -2.557 -3.792 -9.812 1.00 97.44 376 VAL A N 1
ATOM 2999 C CA . VAL A 1 376 ? -3.991 -3.973 -9.563 1.00 97.44 376 VAL A CA 1
ATOM 3000 C C . VAL A 1 376 ? -4.266 -3.751 -8.090 1.00 97.44 376 VAL A C 1
ATOM 3002 O O . VAL A 1 376 ? -3.760 -4.501 -7.257 1.00 97.44 376 VAL A O 1
ATOM 3005 N N . LYS A 1 377 ? -5.080 -2.741 -7.764 1.00 96.06 377 LYS A N 1
ATOM 3006 C CA . LYS A 1 377 ? -5.321 -2.336 -6.372 1.00 96.06 377 LYS A CA 1
ATOM 3007 C C . LYS A 1 377 ? -6.747 -1.915 -6.065 1.00 96.06 377 LYS A C 1
ATOM 3009 O O . LYS A 1 377 ? -7.502 -1.501 -6.946 1.00 96.06 377 LYS A O 1
ATOM 3014 N N . THR A 1 378 ? -7.094 -1.978 -4.785 1.00 96.31 378 THR A N 1
ATOM 3015 C CA . THR A 1 378 ? -8.297 -1.362 -4.214 1.00 96.31 378 THR A CA 1
ATOM 3016 C C . THR A 1 378 ? -8.019 -0.869 -2.794 1.00 96.31 378 THR A C 1
ATOM 3018 O O . THR A 1 378 ? -7.104 -1.369 -2.135 1.00 96.31 378 THR A O 1
ATOM 3021 N N . LYS A 1 379 ? -8.790 0.113 -2.313 1.00 94.88 379 LYS A N 1
ATOM 3022 C CA . LYS A 1 379 ? -8.704 0.555 -0.914 1.00 94.88 379 LYS A CA 1
ATOM 3023 C C . LYS A 1 379 ? -9.292 -0.521 -0.008 1.00 94.88 379 LYS A C 1
ATOM 3025 O O . LYS A 1 379 ? -10.343 -1.085 -0.320 1.00 94.88 379 LYS A O 1
ATOM 3030 N N . LYS A 1 380 ? -8.674 -0.759 1.150 1.00 92.56 380 LYS A N 1
ATOM 3031 C CA . LYS A 1 380 ? -9.196 -1.712 2.139 1.00 92.56 380 LYS A CA 1
ATOM 3032 C C . LYS A 1 380 ? -10.589 -1.315 2.628 1.00 92.56 380 LYS A C 1
ATOM 3034 O O . LYS A 1 380 ? -11.474 -2.161 2.722 1.00 92.56 380 LYS A O 1
ATOM 3039 N N . LYS A 1 381 ? -10.829 -0.005 2.779 1.00 92.75 381 LYS A N 1
ATOM 3040 C CA . LYS A 1 381 ? -12.148 0.577 3.076 1.00 92.75 381 LYS A CA 1
ATOM 3041 C C . LYS A 1 381 ? -13.260 0.061 2.160 1.00 92.75 381 LYS A C 1
ATOM 3043 O O . LYS A 1 381 ? -14.356 -0.220 2.637 1.00 92.75 381 LYS A O 1
ATOM 3048 N N . THR A 1 382 ? -12.987 -0.098 0.864 1.00 93.19 382 THR A N 1
ATOM 3049 C CA . THR A 1 382 ? -14.003 -0.432 -0.144 1.00 93.19 382 THR A CA 1
ATOM 3050 C C . THR A 1 382 ? -14.774 -1.699 0.219 1.00 93.19 382 THR A C 1
ATOM 3052 O O . THR A 1 382 ? -15.994 -1.718 0.121 1.00 93.19 382 THR A O 1
ATOM 3055 N N . PH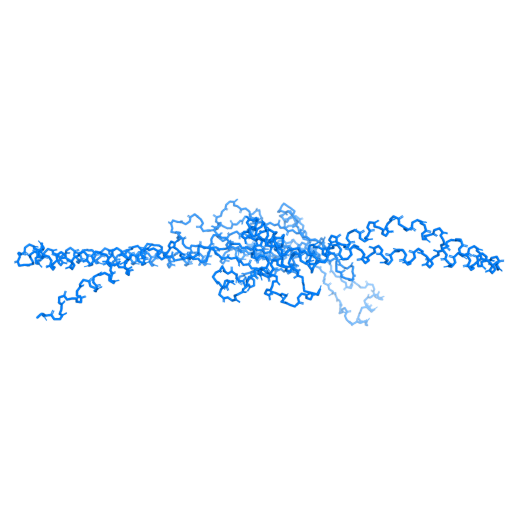E A 1 383 ? -14.109 -2.744 0.714 1.00 93.06 383 PHE A N 1
ATOM 3056 C CA . PHE A 1 383 ? -14.790 -3.995 1.060 1.00 93.06 383 PHE A CA 1
ATOM 3057 C C . PHE A 1 383 ? -15.309 -4.052 2.504 1.00 93.06 383 PHE A C 1
ATOM 3059 O O . PHE A 1 383 ? -15.918 -5.056 2.876 1.00 93.06 383 PHE A O 1
ATOM 3066 N N . VAL A 1 384 ? -15.136 -3.006 3.318 1.00 91.81 384 VAL A N 1
ATOM 3067 C CA . VAL A 1 384 ? -15.654 -2.935 4.700 1.00 91.81 384 VAL A CA 1
ATOM 3068 C C . VAL A 1 384 ? -16.653 -1.807 4.951 1.00 91.81 384 VAL A C 1
ATOM 3070 O O . VAL A 1 384 ? -17.377 -1.877 5.937 1.00 91.81 384 VAL A O 1
ATOM 3073 N N . GLU A 1 385 ? -16.787 -0.836 4.047 1.00 86.00 385 GLU A N 1
ATOM 3074 C CA . GLU A 1 385 ? -17.635 0.356 4.234 1.00 86.00 385 GLU A CA 1
ATOM 3075 C C . GLU A 1 385 ? -19.121 0.055 4.502 1.00 86.00 385 GLU A C 1
ATOM 3077 O O . GLU A 1 385 ? -19.809 0.833 5.153 1.00 86.00 385 GLU A O 1
ATOM 3082 N N . MET A 1 386 ? -19.630 -1.087 4.027 1.00 84.75 386 MET A N 1
ATOM 3083 C CA . MET A 1 386 ? -21.025 -1.500 4.240 1.00 84.75 386 MET A CA 1
ATOM 3084 C C . MET A 1 386 ? -21.254 -2.258 5.557 1.00 84.75 386 MET A C 1
ATOM 3086 O O . MET A 1 386 ? -22.351 -2.773 5.796 1.00 84.75 386 MET A O 1
ATOM 3090 N N . LEU A 1 387 ? -20.226 -2.415 6.394 1.00 87.19 387 LEU A N 1
ATOM 3091 C CA . LEU A 1 387 ? -20.384 -3.024 7.709 1.00 87.19 387 LEU A CA 1
ATOM 3092 C C . LEU A 1 387 ? -21.107 -2.060 8.653 1.00 87.19 387 LEU A C 1
ATOM 3094 O O . LEU A 1 387 ? -20.822 -0.872 8.704 1.00 87.19 387 LEU A O 1
ATOM 3098 N N . LYS A 1 388 ? -22.050 -2.597 9.438 1.00 82.38 388 LYS A N 1
ATOM 3099 C CA . LYS A 1 388 ? -22.754 -1.823 10.477 1.00 82.38 388 LYS A CA 1
ATOM 3100 C C . LYS A 1 388 ? -21.829 -1.397 11.617 1.00 82.38 388 LYS A C 1
ATOM 3102 O O . LYS A 1 388 ? -22.110 -0.417 12.291 1.00 82.38 388 LYS A O 1
ATOM 3107 N N . ILE A 1 389 ? -20.793 -2.196 11.860 1.00 79.50 389 ILE A N 1
ATOM 3108 C CA . ILE A 1 389 ? -19.746 -1.934 12.838 1.00 79.50 389 ILE A CA 1
ATOM 3109 C C . ILE A 1 389 ? -18.531 -1.527 12.019 1.00 79.50 389 ILE A C 1
ATOM 3111 O O . ILE A 1 389 ? -18.076 -2.316 11.194 1.00 79.50 389 ILE A O 1
ATOM 3115 N N . TYR A 1 390 ? -18.070 -0.299 12.208 1.00 80.62 390 TYR A N 1
ATOM 3116 C CA . TYR A 1 390 ? -16.923 0.263 11.515 1.00 80.62 390 TYR A CA 1
ATOM 3117 C C . TYR A 1 390 ? -16.195 1.173 12.503 1.00 80.62 390 TYR A C 1
ATOM 3119 O O . TYR A 1 390 ? -16.795 2.155 12.952 1.00 80.62 390 TYR A O 1
ATOM 3127 N N . PRO A 1 391 ? -14.970 0.826 12.914 1.00 78.12 391 PRO A N 1
ATOM 3128 C CA . PRO A 1 391 ? -14.292 1.569 13.954 1.00 78.12 391 PRO A CA 1
ATOM 3129 C C . PRO A 1 391 ? -13.746 2.887 13.383 1.00 78.12 391 PRO A C 1
ATOM 3131 O O . PRO A 1 391 ? -13.231 2.939 12.265 1.00 78.12 391 PRO A O 1
ATOM 3134 N N . GLU A 1 392 ? -13.860 3.981 14.145 1.00 71.44 392 GLU A N 1
ATOM 3135 C CA . GLU A 1 392 ? -13.422 5.326 13.714 1.00 71.44 392 GLU A CA 1
ATOM 3136 C C . GLU A 1 392 ? -11.917 5.414 13.431 1.00 71.44 392 GLU A C 1
ATOM 3138 O O . GLU A 1 392 ? -11.429 6.347 12.783 1.00 71.44 392 GLU A O 1
ATOM 3143 N N . ASN A 1 393 ? -11.176 4.447 13.957 1.00 71.56 393 ASN A N 1
ATOM 3144 C CA . ASN A 1 393 ? -9.742 4.349 13.862 1.00 71.56 393 ASN A CA 1
ATOM 3145 C C . ASN A 1 393 ? -9.266 3.373 12.774 1.00 71.56 393 ASN A C 1
ATOM 3147 O O . ASN A 1 393 ? -8.110 2.965 12.782 1.00 71.56 393 ASN A O 1
ATOM 3151 N N . PHE A 1 394 ? -10.128 2.995 11.833 1.00 80.81 394 PHE A N 1
ATOM 3152 C CA . PHE A 1 394 ? -9.710 2.223 10.670 1.00 80.81 394 PHE A CA 1
ATOM 3153 C C . PHE A 1 394 ? -8.886 3.084 9.694 1.00 80.81 394 PHE A C 1
ATOM 3155 O O . PHE A 1 394 ? -9.272 4.211 9.371 1.00 80.81 394 PHE A O 1
ATOM 3162 N N . ASP A 1 395 ? -7.766 2.554 9.190 1.00 81.94 395 ASP A N 1
ATOM 3163 C CA . ASP A 1 395 ? -6.965 3.227 8.159 1.00 81.94 395 ASP A CA 1
ATOM 3164 C C . ASP A 1 395 ? -7.626 3.095 6.777 1.00 81.94 395 ASP A C 1
ATOM 3166 O O . ASP A 1 395 ? -7.501 2.090 6.071 1.00 81.94 395 ASP A O 1
ATOM 3170 N N . GLU A 1 396 ? -8.348 4.145 6.387 1.00 82.50 396 GLU A N 1
ATOM 3171 C CA . GLU A 1 396 ? -9.100 4.204 5.133 1.00 82.50 396 GLU A CA 1
ATOM 3172 C C . GLU A 1 396 ? -8.224 4.289 3.878 1.00 82.50 396 GLU A C 1
ATOM 3174 O O . GLU A 1 396 ? -8.691 3.967 2.779 1.00 82.50 396 GLU A O 1
ATOM 3179 N N . GLU A 1 397 ? -6.978 4.744 4.029 1.00 82.56 397 GLU A N 1
ATOM 3180 C CA . GLU A 1 397 ? -6.057 4.999 2.919 1.00 82.56 397 GLU A CA 1
ATOM 3181 C C . GLU A 1 397 ? -5.146 3.808 2.625 1.00 82.56 397 GLU A C 1
ATOM 3183 O O . GLU A 1 397 ? -4.376 3.838 1.664 1.00 82.56 397 GLU A O 1
ATOM 3188 N N . ASN A 1 398 ? -5.264 2.729 3.397 1.00 86.31 398 ASN A N 1
ATOM 3189 C CA . ASN A 1 398 ? -4.526 1.509 3.135 1.00 86.31 398 ASN A CA 1
ATOM 3190 C C . ASN A 1 398 ? -5.078 0.783 1.893 1.00 86.31 398 ASN A C 1
ATOM 3192 O O . ASN A 1 398 ? -6.293 0.666 1.691 1.00 86.31 398 ASN A O 1
ATOM 3196 N N . TYR A 1 399 ? -4.177 0.262 1.063 1.00 91.38 399 TYR A N 1
ATOM 3197 C CA . TYR A 1 399 ? -4.504 -0.474 -0.155 1.00 91.38 399 TYR A CA 1
ATOM 3198 C C . TYR A 1 399 ? -4.168 -1.953 0.005 1.00 91.38 399 TYR A C 1
ATOM 3200 O O . TYR A 1 399 ? -3.199 -2.323 0.664 1.00 91.38 399 TYR A O 1
ATOM 3208 N N . ILE A 1 400 ? -4.939 -2.800 -0.668 1.00 94.12 400 ILE A N 1
ATOM 3209 C CA . ILE A 1 400 ? -4.525 -4.164 -0.992 1.00 94.12 400 ILE A CA 1
ATOM 3210 C C . ILE A 1 400 ? -4.279 -4.239 -2.497 1.00 94.12 400 ILE A C 1
ATOM 3212 O O . ILE A 1 400 ? -5.114 -3.793 -3.295 1.00 94.12 400 ILE A O 1
ATOM 3216 N N . GLN A 1 401 ? -3.113 -4.746 -2.886 1.00 94.44 401 GLN A N 1
ATOM 3217 C CA . GLN A 1 401 ? -2.672 -4.752 -4.273 1.00 94.44 401 GLN A CA 1
ATOM 3218 C C . GLN A 1 401 ? -1.736 -5.910 -4.596 1.00 94.44 401 GLN A C 1
ATOM 3220 O O . GLN A 1 401 ? -1.117 -6.490 -3.706 1.00 94.44 401 GLN A O 1
ATOM 3225 N N . PHE A 1 402 ? -1.607 -6.202 -5.889 1.00 96.38 402 PHE A N 1
ATOM 3226 C CA . PHE A 1 402 ? -0.463 -6.939 -6.413 1.00 96.38 402 PHE A CA 1
ATOM 3227 C C . PHE A 1 402 ? 0.216 -6.164 -7.542 1.00 96.38 402 PHE A C 1
ATOM 3229 O O . PHE A 1 402 ? -0.429 -5.425 -8.297 1.00 96.38 402 PHE A O 1
ATOM 3236 N N . GLY A 1 403 ? 1.518 -6.401 -7.661 1.00 92.62 403 GLY A N 1
ATOM 3237 C CA . GLY A 1 403 ? 2.396 -5.752 -8.617 1.00 92.62 403 GLY A CA 1
ATOM 3238 C C . GLY A 1 403 ? 2.702 -4.292 -8.287 1.00 92.62 403 GLY A C 1
ATOM 3239 O O . GLY A 1 403 ? 2.283 -3.754 -7.263 1.00 92.62 403 GLY A O 1
ATOM 3240 N N . SER A 1 404 ? 3.492 -3.666 -9.153 1.00 91.12 404 SER A N 1
ATOM 3241 C CA . SER A 1 404 ? 3.926 -2.281 -9.023 1.00 91.12 404 SER A CA 1
ATOM 3242 C C . SER A 1 404 ? 4.178 -1.652 -10.398 1.00 91.12 404 SER A C 1
ATOM 3244 O O . SER A 1 404 ? 4.505 -2.334 -11.372 1.00 91.12 404 SER A O 1
ATOM 3246 N N . LEU A 1 405 ? 4.033 -0.325 -10.482 1.00 89.75 405 LEU A N 1
ATOM 3247 C CA . LEU A 1 405 ? 4.435 0.466 -11.653 1.00 89.75 405 LEU A CA 1
ATOM 3248 C C . LEU A 1 405 ? 5.897 0.936 -11.591 1.00 89.75 405 LEU A C 1
ATOM 3250 O O . LEU A 1 405 ? 6.409 1.433 -12.595 1.00 89.75 405 LEU A O 1
ATOM 3254 N N . THR A 1 406 ? 6.555 0.800 -10.437 1.00 85.75 406 THR A N 1
ATOM 3255 C CA . THR A 1 406 ? 7.966 1.163 -10.230 1.00 85.75 406 THR A CA 1
ATOM 3256 C C . THR A 1 406 ? 8.883 -0.051 -10.315 1.00 85.75 406 THR A C 1
ATOM 3258 O O . THR A 1 406 ? 9.984 0.047 -10.857 1.00 85.75 406 THR A O 1
ATOM 3261 N N . GLU A 1 407 ? 8.407 -1.210 -9.858 1.00 84.75 407 GLU A N 1
ATOM 3262 C CA . GLU A 1 407 ? 9.161 -2.461 -9.832 1.00 84.75 407 GLU A CA 1
ATOM 3263 C C . GLU A 1 407 ? 8.467 -3.542 -10.672 1.00 84.75 407 GLU A C 1
ATOM 3265 O O . GLU A 1 407 ? 7.246 -3.690 -10.586 1.00 84.75 407 GLU A O 1
ATOM 3270 N N . PRO A 1 408 ? 9.209 -4.319 -11.484 1.00 87.38 408 PRO A N 1
ATOM 3271 C CA . PRO A 1 408 ? 8.640 -5.378 -12.312 1.00 87.38 408 PRO A CA 1
ATOM 3272 C C . PRO A 1 408 ? 8.332 -6.619 -11.462 1.00 87.38 408 PRO A C 1
ATOM 3274 O O . PRO A 1 408 ? 9.017 -7.637 -11.540 1.00 87.38 408 PRO A O 1
ATOM 3277 N N . THR A 1 409 ? 7.306 -6.510 -10.623 1.00 89.31 409 THR A N 1
ATOM 3278 C CA . THR A 1 409 ? 6.846 -7.559 -9.712 1.00 89.31 409 THR A CA 1
ATOM 3279 C C . THR A 1 409 ? 5.374 -7.877 -9.943 1.00 89.31 409 THR A C 1
ATOM 3281 O O . THR A 1 409 ? 4.604 -7.052 -10.436 1.00 89.31 409 THR A O 1
ATOM 3284 N N . THR A 1 410 ? 4.980 -9.091 -9.575 1.00 90.19 410 THR A N 1
ATOM 3285 C CA . THR A 1 410 ? 3.579 -9.524 -9.478 1.00 90.19 410 THR A CA 1
ATOM 3286 C C . THR A 1 410 ? 3.220 -9.928 -8.047 1.00 90.19 410 THR A C 1
ATOM 3288 O O . THR A 1 410 ? 2.183 -10.552 -7.824 1.00 90.19 410 THR A O 1
ATOM 3291 N N . GLU A 1 411 ? 4.089 -9.633 -7.079 1.00 91.75 411 GLU A N 1
ATOM 3292 C CA . GLU A 1 411 ? 3.861 -9.971 -5.676 1.00 91.75 411 GLU A CA 1
ATOM 3293 C C . GLU A 1 411 ? 2.791 -9.090 -5.036 1.00 91.75 411 GLU A C 1
ATOM 3295 O O . GLU A 1 411 ? 2.511 -7.980 -5.493 1.00 91.75 411 GLU A O 1
ATOM 3300 N N . GLY A 1 412 ? 2.156 -9.636 -4.002 1.00 88.94 412 GLY A N 1
ATOM 3301 C CA . GLY A 1 412 ? 1.144 -8.954 -3.205 1.00 88.94 412 GLY A CA 1
ATOM 3302 C C . GLY A 1 412 ? 1.730 -8.198 -2.020 1.00 88.94 412 GLY A C 1
ATOM 3303 O O . GLY A 1 412 ? 2.811 -8.536 -1.550 1.00 88.94 412 GLY A O 1
ATOM 3304 N N . ASN A 1 413 ? 0.998 -7.208 -1.509 1.00 87.88 413 ASN A N 1
ATOM 3305 C CA . ASN A 1 413 ? 1.379 -6.428 -0.323 1.00 87.88 413 ASN A CA 1
ATOM 3306 C C . ASN A 1 413 ? 0.738 -6.926 0.991 1.00 87.88 413 ASN A C 1
ATOM 3308 O O . ASN A 1 413 ? 0.494 -6.123 1.893 1.00 87.88 413 ASN A O 1
ATOM 3312 N N . TRP A 1 414 ? 0.404 -8.215 1.063 1.00 84.50 414 TRP A N 1
ATOM 3313 C CA . TRP A 1 414 ? -0.322 -8.846 2.170 1.00 84.50 414 TRP A CA 1
ATOM 3314 C C . TRP A 1 414 ? 0.558 -9.770 3.006 1.00 84.50 414 TRP A C 1
ATOM 3316 O O . TRP A 1 414 ? 1.496 -10.378 2.437 1.00 84.50 414 TRP A O 1
#

Sequence (414 aa):
METGSVFKPIIYSLIGLLGLIVIVTPYFSYEKAYFVDDDYYITMVDSIEVGYEPYIGGLIVAERSYLASLKKKEYYVSVKPISDSLQIELNKASSKGDSLAISKTNDAIRLLEQKTFSVNEKIANQFALKNMSKKKLIAKIKSITDTLSMEDYIVIVANQIRNPNQLSTIPSVKNEQISVKKVNLQDKGGYLLFGLILIGLVAFMVLMDQKIIQLHLPILKYGIPVVLIIIAIFISGSVYFTLANDIKFEETYEKREKIVQNKLMQIKNLQVEFLSVNENYANSWDSLVHFAKNDSAQIVRYLVDKNDTAAVNNALRNNQPIKDTAYIPIDIKVFGEKHGINIDSIAYVPFTKTQFSLKTNKTKNANNRDVFYIEVKTKKKTFVEMLKIYPENFDEENYIQFGSLTEPTTEGNW

Secondary structure (DSSP, 8-state):
--THHHHHHHHHHHHHHHHHHHHHHHHHS-SEEEEETTTEEE-HHHHHHTT----HHHHHHHHHHHHHHHHHHHHHHHHHHHHHHHHHHHHHHHHTT-HHHHHHHHHHHHHHHHHHHHHHHHHHHHH-GGGS-HHHHHHHHHHHHHH--HHHHHHHHHHHHH-TT--TTSPPP-GGGEEEEE-----HHHHHHHHHHHHHHHHHHHHHHTTSS-TTSHHHHHHHHHHHHHHHHHHHHHHHHHHHHHHHHHHHHHHHHHHHHHHHHHHHHHHHHHHHHHSS--SSHHHHHHHHHH-EEEEEEESS-TT-HHHHHHHHHTT--SEEEEEEEHHHHHH-TT----GGGTTBPTTSSPBPEEEEEEEE-TTS-EEEEEEEEEEGGGGTTT-S---TT--TT-EEEEEESSS----B--